Protein 1B5E (pdb70)

Nearest PDB structures (foldseek):
  6a9b-assembly1_A  TM=9.984E-01  e=4.528E-53  Tequatrovirus T4
  6l18-assembly1_A-2  TM=9.995E-01  e=1.430E-52  Tequatrovirus T4
  6a9a-assembly1_A-2  TM=9.983E-01  e=2.709E-52  Tequatrovirus T4
  3ix6-assembly1_A  TM=7.553E-01  e=9.964E-13  Brucella melitensis
  3ix6-assembly1_B  TM=7.400E-01  e=2.443E-13  Brucella melitensis

B-factor: mean 21.01, std 13.13, range [5.14, 82.12]

GO terms:
  GO:0047153 deoxycytidylate 5-hydroxymethyltransferase activity (F, EXP)

CATH classification: 3.30.572.10

Organism: Enterobacteria phage T4 (NCBI:txid10665)

InterPro domains:
  IPR014619 Deoxycytidylate hydroxymethylase [PIRSF036750] (1-246)
  IPR023451 Thymidylate synthase/dCMP hydroxymethylase domain [PF00303] (55-226)
  IPR036926 Thymidylate synthase/dCMP hydroxymethylase superfamily [G3DSA:3.30.572.10] (1-246)
  IPR036926 Thymidylate synthase/dCMP hydroxymethylase superfamily [SSF55831] (1-237)

Solvent-accessible surface area: 19523 Å² total; per-residue (Å²): 50,63,8,95,35,27,45,0,86,71,0,5,82,31,0,1,50,2,28,129,125,144,52,70,21,78,7,116,103,55,50,88,1,0,2,1,0,1,0,13,0,28,7,80,48,55,38,0,2,9,55,83,53,110,102,20,31,85,52,10,21,72,1,8,86,61,80,20,40,90,9,180,79,2,52,68,153,14,28,146,77,28,100,128,39,15,10,100,142,22,23,1,10,10,0,12,0,30,0,0,56,10,145,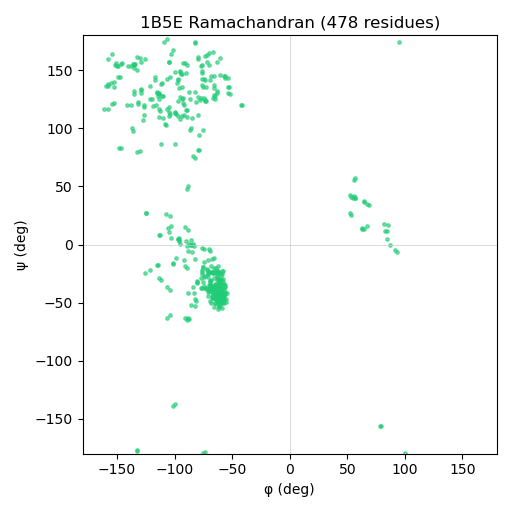93,2,92,21,0,7,82,57,0,43,58,34,0,27,154,39,51,52,7,25,33,0,1,0,1,0,1,43,8,20,0,11,100,35,48,73,94,61,62,4,42,12,7,1,41,1,4,3,0,5,0,0,8,22,135,106,84,0,6,0,9,0,8,4,8,8,5,23,1,8,78,16,0,22,13,17,31,26,8,2,65,70,0,0,57,74,0,15,64,46,2,43,91,60,56,89,103,47,126,18,118,17,23,40,7,0,0,4,1,1,0,0,4,0,30,30,134,3,28,32,5,0,30,26,25,94,145,72,48,96,32,88,17,47,132,198,115,122,50,60,7,98,34,28,46,0,87,72,0,4,81,30,0,1,50,3,27,127,124,143,53,71,20,81,7,116,105,58,52,90,1,0,2,1,0,1,0,12,0,30,7,80,47,54,38,0,2,8,55,82,54,104,105,20,32,84,51,10,22,71,1,8,90,61,79,21,41,87,8,182,78,3,52,68,155,16,28,147,73,27,99,129,40,17,10,100,143,20,22,1,10,9,0,11,0,29,0,0,55,12,142,91,2,93,20,0,7,80,58,0,42,57,34,1,26,155,40,51,50,7,26,35,0,0,0,0,0,1,42,7,19,0,11,101,35,50,73,91,59,64,4,41,12,7,0,42,1,3,2,0,4,0,0,8,22,131,106,82,0,5,0,8,0,9,3,8,8,5,21,0,7,78,16,0,24,14,18,31,26,10,2,64,67,0,0,60,71,0,14,66,46,2,41,91,60,57,88,106,48,123,19,123,15,23,39,6,0,0,4,2,1,0,0,4,0,31,28,130,4,27,33,5,0,30,25,27,96,145,72,48,95,34,87,18,48,132,197,114,123

Foldseek 3Di:
DDDPFAELVVVLVVQLVQVVVVVWDADPVRFTKGKDFFHKYWDPDLANFADADPVQLVLLVVQLLVLDQAQVSRPDDRDVVQVQQAAPRRGAQPSVSVQQPNVVNPNLLVVLLVVCLVPVQDQPNKRARADPCLVPPCQVNHGRYRHFWGMWHWHQDPLEIEIETEGAEAERGPGSNSVSVVVVVSQVVSSVVSCVVPVVSNHDYDIYMYTYRIYIYTPVCVVQSNVCSVPVHRDDDPVRD/DDDDFAELVVVLVVQLVQVVVVVWDADPVRFTKGKDFFHKHWDPDLANFADQDVVQLVLLVVQLCVLDQAQVSRPDDRDVVQVQQAAPRRGAQPSVSVQQPPVVNPNLLVVLLVVCLVPVQDQPNKRARADPCLVPVCQVNHGRYRHFWGMWTWHQDPLEIEIETEGAEAERGPGSNSVSVVVVVSQVVSSVVSCVVDVVSNHDYDIYMYTYRIYIYTPVCVVQSVVCSVPVHRDDDPVVD

Sequence (482 aa):
MISDSMTVEEIRLHLGLALKEKDFVVDKTGVKTIEIIGASFVADEPFIFGALNDEYIQRELEWYKSKSLFVKDIPGETPKIWQQVASSKGEINSNYGWAIWSEDNYAQYDMCLAELGQNPDSRRGIMIYTRPSMQFDYNKDGMSDFMCTNTVQYLIRDKKINAVVNMRSNDVVFGFRNDYAWQKYVLDKLVSDLNAGDSTRQYKAGSIIWNVGSLHVYSRHFYLVDHWWKTGETHISKKDYMISDSMTVEEIRLHLGLALKEKDFVVDKTGVKTIEIIGASFVADEPFIFGALNDEYIQRELEWYKSKSLFVKDIPGETPKIWQQVASSKGEINSNYGWAIWSEDNYAQYDMCLAELGQNPDSRRGIMIYTRPSMQFDYNKDGMSDFMCTNTVQYLIRDKKINAVVNMRSNDVVFGFRNDYAWQKYVLDKLVSDLNAGDSTRQYKAGSIIWNVGSLHVYSRHFYLVDHWWKTGETHISKKDY

Radius of gyration: 22.18 Å; Cα contacts (8 Å, |Δi|>4): 988; chains: 2; bounding box: 60×60×67 Å

Secondary structure (DSSP, 8-state):
-B---B-HHHHHHHHHHHHHTT--EE-TTS-EEEEEEEEEEE--SS-SSS---HHHHHHHHHHHHHT-SBGGGSSSSPPHHHHHHS-TTSB-S--HHHHHH-GGGT-HHHHHHHHHHH-TT-S--EEE---TTHHHHTTGGG------EEEEEEEEETTEEEEEEEEEEEETTHHHHHHHHHHHHHHHHHHHHHHHH-TT---EEEEEEEEEEEEEEEGGGHHHHHHHHHH--S---TTT-/-B---B-HHHHHHHHHHHHHTT--EE-TTS-EEEEEEEEEEE--SS-SSS---HHHHHHHHHHHHHT-SBGGGSSSSPPHHH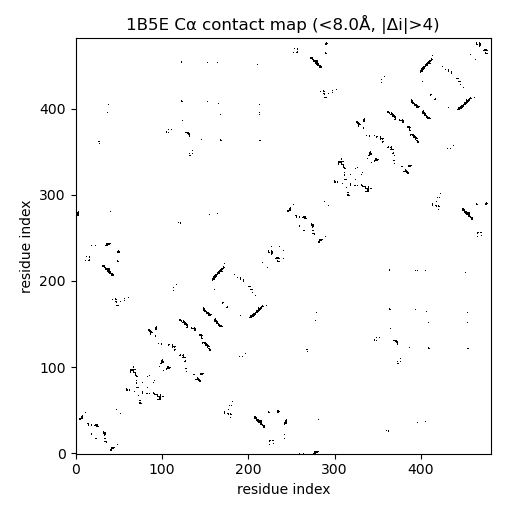HHHS-TTSB-S--HHHHHH-GGGT-HHHHHHHHHHH-TT-S--EEE---TTHHHHTTGGG------EEEEEEEEETTEEEEEEEEEEEETTHHHHHHHHHHHHHHHHHHHHHHHH-TT---EEEEEEEEEEEEEEEGGGHHHHHHHHHH--S---TTT-

Structure (mmCIF, N/CA/C/O backbone):
data_1B5E
#
_entry.id   1B5E
#
_cell.length_a   174.220
_cell.length_b   53.120
_cell.length_c   75.170
_cell.angle_alpha   90.00
_cell.angle_beta   115.29
_cell.angle_gamma   90.00
#
_symmetry.space_group_name_H-M   'C 1 2 1'
#
loop_
_entity.id
_entity.type
_entity.pdbx_description
1 polymer 'PROTEIN (DEOXYCYTIDYLATE HYDROXYMETHYLASE)'
2 non-polymer "2'-DEOXYCYTIDINE-5'-MONOPHOSPHATE"
3 water water
#
loop_
_atom_site.group_PDB
_atom_site.id
_atom_site.type_symbol
_atom_site.label_atom_id
_atom_site.label_alt_id
_atom_site.label_comp_id
_atom_site.label_asym_id
_atom_site.label_entity_id
_atom_site.label_seq_id
_atom_site.pdbx_PDB_ins_code
_atom_site.Cartn_x
_atom_site.Cartn_y
_atom_site.Cartn_z
_atom_site.occupancy
_atom_site.B_iso_or_equiv
_atom_site.auth_seq_id
_atom_site.auth_comp_id
_atom_site.auth_asym_id
_atom_site.auth_atom_id
_atom_site.pdbx_PDB_model_num
ATOM 1 N N . MET A 1 1 ? 16.421 10.530 -5.673 1.00 40.60 1 MET A N 1
ATOM 2 C CA . MET A 1 1 ? 15.166 10.851 -4.930 1.00 42.71 1 MET A CA 1
ATOM 3 C C . MET A 1 1 ? 15.206 10.359 -3.481 1.00 41.20 1 MET A C 1
ATOM 4 O O . MET A 1 1 ? 15.827 9.345 -3.177 1.00 46.86 1 MET A O 1
ATOM 9 N N . ILE A 1 2 ? 14.542 11.089 -2.592 1.00 50.87 2 ILE A N 1
ATOM 10 C CA . ILE A 1 2 ? 14.331 10.634 -1.217 1.00 51.70 2 ILE A CA 1
ATOM 11 C C . ILE A 1 2 ? 13.230 9.565 -1.210 1.00 52.35 2 ILE A C 1
ATOM 12 O O . ILE A 1 2 ? 12.255 9.657 -1.964 1.00 51.42 2 ILE A O 1
ATOM 17 N N . SER A 1 3 ? 13.447 8.501 -0.442 1.00 44.64 3 SER A N 1
ATOM 18 C CA . SER A 1 3 ? 12.488 7.407 -0.352 1.00 45.57 3 SER A CA 1
ATOM 19 C C . SER A 1 3 ? 11.130 7.874 0.186 1.00 47.60 3 SER A C 1
ATOM 20 O O . SER A 1 3 ? 11.057 8.790 1.015 1.00 45.29 3 SER A O 1
ATOM 23 N N . ASP A 1 4 ? 10.062 7.253 -0.322 1.00 57.27 4 ASP A N 1
ATOM 24 C CA . ASP A 1 4 ? 8.685 7.539 0.098 1.00 58.53 4 ASP A CA 1
ATOM 25 C C . ASP A 1 4 ? 8.410 6.842 1.430 1.00 55.56 4 ASP A C 1
ATOM 26 O O . ASP A 1 4 ? 8.041 5.665 1.456 1.00 61.47 4 ASP A O 1
ATOM 31 N N . SER A 1 5 ? 8.590 7.564 2.532 1.00 47.12 5 SER A N 1
ATOM 32 C CA . SER A 1 5 ? 8.588 6.935 3.850 1.00 42.14 5 SER A CA 1
ATOM 33 C C . SER A 1 5 ? 7.279 7.118 4.616 1.00 36.99 5 SER A C 1
ATOM 34 O O . SER A 1 5 ? 6.424 7.924 4.246 1.00 35.17 5 SER A O 1
ATOM 37 N N . MET A 1 6 ? 7.133 6.352 5.690 1.00 22.06 6 MET A N 1
ATOM 38 C CA . MET A 1 6 ? 6.089 6.600 6.666 1.00 17.35 6 MET A CA 1
ATOM 39 C C . MET A 1 6 ? 6.308 7.961 7.307 1.00 13.40 6 MET A C 1
ATOM 40 O O . MET A 1 6 ? 7.420 8.466 7.344 1.00 19.38 6 MET A O 1
ATOM 45 N N . THR A 1 7 ? 5.243 8.528 7.848 1.00 17.62 7 THR A N 1
ATOM 46 C CA . THR A 1 7 ? 5.361 9.713 8.678 1.00 16.89 7 THR A CA 1
ATOM 47 C C . THR A 1 7 ? 5.141 9.328 10.135 1.00 15.21 7 THR A C 1
ATOM 48 O O . THR A 1 7 ? 4.784 8.184 10.440 1.00 16.48 7 THR A O 1
ATOM 52 N N . VAL A 1 8 ? 5.291 10.299 11.026 1.00 12.49 8 VAL A N 1
ATOM 53 C CA . VAL A 1 8 ? 5.030 10.085 12.438 1.00 12.19 8 VAL A CA 1
ATOM 54 C C . VAL A 1 8 ? 3.573 9.675 12.699 1.00 13.35 8 VAL A C 1
ATOM 55 O O . VAL A 1 8 ? 3.319 8.803 13.534 1.00 13.24 8 VAL A O 1
ATOM 59 N N . GLU A 1 9 ? 2.628 10.235 11.940 1.00 13.02 9 GLU A N 1
ATOM 60 C CA . GLU A 1 9 ? 1.215 9.865 12.108 1.00 16.18 9 GLU A CA 1
ATOM 61 C C . GLU A 1 9 ? 1.005 8.367 11.881 1.00 15.23 9 GLU A C 1
ATOM 62 O O . GLU A 1 9 ? 0.270 7.711 12.615 1.00 19.66 9 GLU A O 1
ATOM 68 N N . GLU A 1 10 ? 1.656 7.833 10.859 1.00 15.72 10 GLU A N 1
ATOM 69 C CA . GLU A 1 10 ? 1.542 6.417 10.547 1.00 18.37 10 GLU A CA 1
ATOM 70 C C . GLU A 1 10 ? 2.222 5.531 11.597 1.00 16.83 10 GLU A C 1
ATOM 71 O O . GLU A 1 10 ? 1.729 4.449 11.920 1.00 19.54 10 GLU A O 1
ATOM 77 N N . ILE A 1 11 ? 3.354 5.989 12.126 1.00 14.44 11 ILE A N 1
ATOM 78 C CA . ILE A 1 11 ? 3.983 5.321 13.266 1.00 14.25 11 ILE A CA 1
ATOM 79 C C . ILE A 1 11 ? 3.030 5.233 14.464 1.00 13.02 11 ILE A C 1
ATOM 80 O O . ILE A 1 11 ? 2.943 4.193 15.118 1.00 14.50 11 ILE A O 1
ATOM 85 N N . ARG A 1 12 ? 2.334 6.330 14.764 1.00 13.25 12 ARG A N 1
ATOM 86 C CA . ARG A 1 12 ? 1.352 6.336 15.844 1.00 14.07 12 ARG A CA 1
ATOM 87 C C . ARG A 1 12 ? 0.328 5.231 15.615 1.00 14.63 12 ARG A C 1
ATOM 88 O O . ARG A 1 12 ? 0.014 4.469 16.522 1.00 14.19 12 ARG A O 1
ATOM 96 N N . LEU A 1 13 ? -0.175 5.143 14.388 1.00 16.95 13 LEU A N 1
ATOM 97 C CA . LEU A 1 13 ? -1.167 4.126 14.033 1.00 19.70 13 LEU A CA 1
ATOM 98 C C . LEU A 1 13 ? -0.643 2.711 14.287 1.00 18.65 13 LEU A C 1
ATOM 99 O O . LEU A 1 13 ? -1.315 1.897 14.923 1.00 17.43 13 LEU A O 1
ATOM 104 N N . HIS A 1 14 ? 0.581 2.438 13.840 1.00 15.86 14 HIS A N 1
ATOM 105 C CA . HIS A 1 14 ? 1.134 1.103 13.969 1.00 16.33 14 HIS A CA 1
ATOM 106 C C . HIS A 1 14 ? 1.427 0.730 15.410 1.00 16.59 14 HIS A C 1
ATOM 107 O O . HIS A 1 14 ? 1.310 -0.434 15.779 1.00 19.87 14 HIS A O 1
ATOM 114 N N . LEU A 1 15 ? 1.775 1.719 16.234 1.00 13.27 15 LEU A N 1
ATOM 115 C CA . LEU A 1 15 ? 1.964 1.481 17.661 1.00 13.65 15 LEU A CA 1
ATOM 116 C C . LEU A 1 15 ? 0.629 1.188 18.336 1.00 14.48 15 LEU A C 1
ATOM 117 O O . LEU A 1 15 ? 0.538 0.312 19.195 1.00 18.53 15 LEU A O 1
ATOM 122 N N . GLY A 1 16 ? -0.408 1.917 17.927 1.00 18.22 16 GLY A N 1
ATOM 123 C CA . GLY A 1 16 ? -1.732 1.696 18.479 1.00 20.66 16 GLY A CA 1
ATOM 124 C C . GLY A 1 16 ? -2.257 0.319 18.111 1.00 22.97 16 GLY A C 1
ATOM 125 O O . GLY A 1 16 ? -2.907 -0.341 18.925 1.00 22.33 16 GLY A O 1
ATOM 126 N N . LEU A 1 17 ? -1.933 -0.127 16.897 1.00 21.30 17 LEU A N 1
ATOM 127 C CA . LEU A 1 17 ? -2.275 -1.469 16.441 1.00 21.63 17 LEU A CA 1
ATOM 128 C C . LEU A 1 17 ? -1.565 -2.533 17.286 1.00 21.42 17 LEU A C 1
ATOM 129 O O . LEU A 1 17 ? -2.207 -3.454 17.788 1.00 30.06 17 LEU A O 1
ATOM 134 N N . ALA A 1 18 ? -0.274 -2.341 17.543 1.00 18.31 18 ALA A N 1
ATOM 135 C CA . ALA A 1 18 ? 0.495 -3.286 18.354 1.00 18.99 18 ALA A CA 1
ATOM 136 C C . ALA A 1 18 ? -0.081 -3.442 19.756 1.00 20.29 18 ALA A C 1
ATOM 137 O O . ALA A 1 18 ? -0.135 -4.552 20.286 1.00 22.88 18 ALA A O 1
ATOM 139 N N . LEU A 1 19 ? -0.540 -2.336 20.343 1.00 19.12 19 LEU A N 1
ATOM 140 C CA . LEU A 1 19 ? -1.139 -2.373 21.675 1.00 19.72 19 LEU A CA 1
ATOM 141 C C . LEU A 1 19 ? -2.501 -3.064 21.646 1.00 20.56 19 LEU A C 1
ATOM 142 O O . LEU A 1 19 ? -2.820 -3.859 22.526 1.00 23.89 19 LEU A O 1
ATOM 147 N N . LYS A 1 20 ? -3.276 -2.781 20.607 1.00 26.66 20 LYS A N 1
ATOM 148 C CA . LYS A 1 20 ? -4.609 -3.355 20.440 1.00 31.01 20 LYS A CA 1
ATOM 149 C C . LYS A 1 20 ? -4.523 -4.874 20.329 1.00 33.91 20 LYS A C 1
ATOM 150 O O . LYS A 1 20 ? -5.419 -5.591 20.775 1.00 39.13 20 LYS A O 1
ATOM 156 N N . GLU A 1 21 ? -3.424 -5.355 19.761 1.00 30.51 21 GLU A N 1
ATOM 157 C CA . GLU A 1 21 ? -3.246 -6.780 19.546 1.00 34.08 21 GLU A CA 1
ATOM 158 C C . GLU A 1 21 ? -2.445 -7.462 20.650 1.00 34.23 21 GLU A C 1
ATOM 159 O O . GLU A 1 21 ? -2.208 -8.666 20.587 1.00 48.12 21 GLU A O 1
ATOM 165 N N . LYS A 1 22 ? -2.089 -6.712 21.690 1.00 34.05 22 LYS A N 1
ATOM 166 C CA . LYS A 1 22 ? -1.291 -7.242 22.798 1.00 34.91 22 LYS A CA 1
ATOM 167 C C . LYS A 1 22 ? 0.026 -7.853 22.335 1.00 33.53 22 LYS A C 1
ATOM 168 O O . LYS A 1 22 ? 0.424 -8.922 22.797 1.00 42.50 22 LYS A O 1
ATOM 174 N N . ASP A 1 23 ? 0.678 -7.184 21.394 1.00 33.81 23 ASP A N 1
ATOM 175 C CA . ASP A 1 23 ? 1.945 -7.646 20.848 1.00 32.38 23 ASP A CA 1
ATOM 176 C C . ASP A 1 23 ? 3.088 -7.183 21.759 1.00 29.24 23 ASP A C 1
ATOM 177 O O . ASP A 1 23 ? 3.794 -6.223 21.447 1.00 42.06 23 ASP A O 1
ATOM 182 N N . PHE A 1 24 ? 3.250 -7.858 22.894 1.00 27.53 24 PHE A N 1
ATOM 183 C CA . PHE A 1 24 ? 4.191 -7.421 23.923 1.00 24.95 24 PHE A CA 1
ATOM 184 C C . PHE A 1 24 ? 5.529 -8.137 23.848 1.00 24.76 24 PHE A C 1
ATOM 185 O O . PHE A 1 24 ? 5.592 -9.324 23.540 1.00 28.51 24 PHE A O 1
ATOM 193 N N . VAL A 1 25 ? 6.596 -7.386 24.094 1.00 25.27 25 VAL A N 1
ATOM 194 C CA . VAL A 1 25 ? 7.944 -7.930 24.238 1.00 25.08 25 VAL A CA 1
ATOM 195 C C . VAL A 1 25 ? 8.480 -7.550 25.627 1.00 27.71 25 VAL A C 1
ATOM 196 O O . VAL A 1 25 ? 8.317 -6.408 26.076 1.00 23.85 25 VAL A O 1
ATOM 200 N N . VAL A 1 26 ? 9.113 -8.507 26.302 1.00 30.99 26 VAL A N 1
ATOM 201 C CA . VAL A 1 26 ? 9.624 -8.283 27.655 1.00 32.73 26 VAL A CA 1
ATOM 202 C C . VAL A 1 26 ? 10.980 -7.564 27.669 1.00 32.80 26 VAL A C 1
ATOM 203 O O . VAL A 1 26 ? 11.940 -7.978 27.013 1.00 29.79 26 VAL A O 1
ATOM 207 N N . ASP A 1 27 ? 11.011 -6.429 28.359 1.00 28.67 27 ASP A N 1
ATOM 208 C CA . ASP A 1 27 ? 12.207 -5.610 28.459 1.00 27.47 27 ASP A CA 1
ATOM 209 C C . ASP A 1 27 ? 13.223 -6.297 29.353 1.00 28.81 27 ASP A C 1
ATOM 210 O O . ASP A 1 27 ? 12.868 -7.185 30.126 1.00 29.91 27 ASP A O 1
ATOM 215 N N . LYS A 1 28 ? 14.478 -5.855 29.276 1.00 26.58 28 LYS A N 1
ATOM 216 C CA . LYS A 1 28 ? 15.532 -6.365 30.149 1.00 27.08 28 LYS A CA 1
ATOM 217 C C . LYS A 1 28 ? 15.261 -6.083 31.635 1.00 29.30 28 LYS A C 1
ATOM 218 O O . LYS A 1 28 ? 15.725 -6.825 32.502 1.00 34.14 28 LYS A O 1
ATOM 224 N N . THR A 1 29 ? 14.465 -5.052 31.925 1.00 36.72 29 THR A N 1
ATOM 225 C CA . THR A 1 29 ? 14.079 -4.739 33.305 1.00 37.14 29 THR A CA 1
ATOM 226 C C . THR A 1 29 ? 12.893 -5.581 33.772 1.00 37.28 29 THR A C 1
ATOM 227 O O . THR A 1 29 ? 12.430 -5.432 34.906 1.00 37.06 29 THR A O 1
ATOM 231 N N . GLY A 1 30 ? 12.382 -6.432 32.881 1.00 36.33 30 GLY A N 1
ATOM 232 C CA . GLY A 1 30 ? 11.275 -7.310 33.224 1.00 35.90 30 GLY A CA 1
ATOM 233 C C . GLY A 1 30 ? 9.901 -6.752 32.888 1.00 35.68 30 GLY A C 1
ATOM 234 O O . GLY A 1 30 ? 8.897 -7.457 32.998 1.00 33.69 30 GLY A O 1
ATOM 235 N N . VAL A 1 31 ? 9.857 -5.497 32.448 1.00 35.00 31 VAL A N 1
ATOM 236 C CA . VAL A 1 31 ? 8.600 -4.827 32.104 1.00 33.84 31 VAL A CA 1
ATOM 237 C C . VAL A 1 31 ? 8.209 -5.034 30.619 1.00 31.27 31 VAL A C 1
ATOM 238 O O . VAL A 1 31 ? 9.060 -5.350 29.786 1.00 28.51 31 VAL A O 1
ATOM 242 N N . LYS A 1 32 ? 6.916 -4.950 30.316 1.00 23.55 32 LYS A N 1
ATOM 243 C CA . LYS A 1 32 ? 6.430 -5.113 28.943 1.00 23.46 32 LYS A CA 1
ATOM 244 C C . LYS A 1 32 ? 6.676 -3.879 28.058 1.00 21.91 32 LYS A C 1
ATOM 245 O O . LYS A 1 32 ? 6.614 -2.738 28.527 1.00 26.50 32 LYS A O 1
ATOM 251 N N . THR A 1 33 ? 6.877 -4.119 26.764 1.00 21.44 33 THR A N 1
ATOM 252 C CA . THR A 1 33 ? 6.935 -3.048 25.769 1.00 19.10 33 THR A CA 1
ATOM 253 C C . THR A 1 33 ? 6.125 -3.458 24.548 1.00 18.64 33 THR A C 1
ATOM 254 O O . THR A 1 33 ? 5.874 -4.649 24.345 1.00 19.09 33 THR A O 1
ATOM 258 N N . ILE A 1 34 ? 5.640 -2.474 23.791 1.00 15.60 34 ILE A N 1
ATOM 259 C CA . ILE A 1 34 ? 5.235 -2.718 22.408 1.00 14.53 34 ILE A CA 1
ATOM 260 C C . ILE A 1 34 ? 6.302 -2.124 21.505 1.00 14.70 34 ILE A C 1
ATOM 261 O O . ILE A 1 34 ? 7.054 -1.240 21.915 1.00 13.87 34 ILE A O 1
ATOM 266 N N . GLU A 1 35 ? 6.382 -2.620 20.281 1.00 13.85 35 GLU A N 1
ATOM 267 C CA . GLU A 1 35 ? 7.599 -2.448 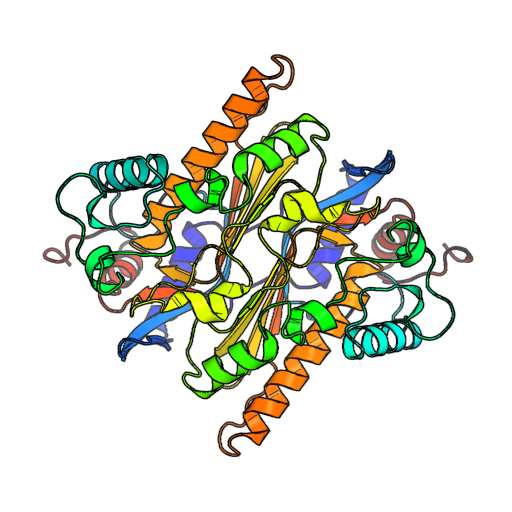19.515 1.00 14.99 35 GLU A CA 1
ATOM 268 C C . GLU A 1 35 ? 7.345 -2.512 18.014 1.00 16.19 35 GLU A C 1
ATOM 269 O O . GLU A 1 35 ? 6.487 -3.265 17.559 1.00 17.72 35 GLU A O 1
ATOM 275 N N . ILE A 1 36 ? 8.011 -1.630 17.268 1.00 12.53 36 ILE A N 1
ATOM 276 C CA . ILE A 1 36 ? 8.131 -1.777 15.824 1.00 12.54 36 ILE A CA 1
ATOM 277 C C . ILE A 1 36 ? 9.595 -2.047 15.496 1.00 12.65 36 ILE A C 1
ATOM 278 O O . ILE A 1 36 ? 10.479 -1.328 15.953 1.00 16.16 36 ILE A O 1
ATOM 283 N N . ILE A 1 37 ? 9.841 -3.143 14.785 1.00 11.13 37 ILE A N 1
ATOM 284 C CA . ILE A 1 37 ? 11.179 -3.569 14.409 1.00 10.58 37 ILE A CA 1
ATOM 285 C C . ILE A 1 37 ? 11.491 -3.019 13.029 1.00 10.90 37 ILE A C 1
ATOM 286 O O . ILE A 1 37 ? 10.676 -3.152 12.118 1.00 15.77 37 ILE A O 1
ATOM 291 N N . GLY A 1 38 ? 12.693 -2.472 12.861 1.00 11.01 38 GLY A N 1
ATOM 292 C CA . GLY A 1 38 ? 13.126 -1.975 11.568 1.00 11.24 38 GLY A CA 1
ATOM 293 C C . GLY A 1 38 ? 12.299 -0.806 11.084 1.00 12.00 38 GLY A C 1
ATOM 294 O O . GLY A 1 38 ? 11.960 -0.720 9.906 1.00 14.93 38 GLY A O 1
ATOM 295 N N . ALA A 1 39 ? 11.899 0.045 12.019 1.00 12.03 39 ALA A N 1
ATOM 296 C CA . ALA A 1 39 ? 11.092 1.219 11.713 1.00 13.64 39 ALA A CA 1
ATOM 297 C C . ALA A 1 39 ? 11.898 2.191 10.862 1.00 14.37 39 ALA A C 1
ATOM 298 O O . ALA A 1 39 ? 13.103 2.347 11.055 1.00 15.20 39 ALA A O 1
ATOM 300 N N . SER A 1 40 ? 11.250 2.742 9.841 1.00 14.74 40 SER A N 1
ATOM 301 C CA . SER A 1 40 ? 11.841 3.797 9.032 1.00 14.15 40 SER A CA 1
ATOM 302 C C . SER A 1 40 ? 10.746 4.792 8.706 1.00 16.00 40 SER A C 1
ATOM 303 O O . SER A 1 40 ? 9.669 4.413 8.253 1.00 16.22 40 SER A O 1
ATOM 306 N N . PHE A 1 41 ? 10.952 6.031 9.136 1.00 13.39 41 PHE A N 1
ATOM 307 C CA . PHE A 1 41 ? 9.970 7.080 8.897 1.00 12.84 41 PHE A CA 1
ATOM 308 C C . PHE A 1 41 ? 10.635 8.445 8.792 1.00 12.88 41 PHE A C 1
ATOM 309 O O . PHE A 1 41 ? 11.764 8.626 9.242 1.00 13.43 41 PHE A O 1
ATOM 317 N N . VAL A 1 42 ? 9.976 9.378 8.110 1.00 14.21 42 VAL A N 1
ATOM 318 C CA . VAL A 1 42 ? 10.422 10.765 8.149 1.00 14.24 42 VAL A CA 1
ATOM 319 C C . VAL A 1 42 ? 9.926 11.395 9.439 1.00 12.27 42 VAL A C 1
ATOM 320 O O . VAL A 1 42 ? 8.755 11.258 9.803 1.00 14.82 42 VAL A O 1
ATOM 324 N N . ALA A 1 43 ? 10.852 11.987 10.183 1.00 12.92 43 ALA A N 1
ATOM 325 C CA . ALA A 1 43 ? 10.521 12.628 11.453 1.00 13.67 43 ALA A CA 1
ATOM 326 C C . ALA A 1 43 ? 9.935 14.002 11.141 1.00 16.57 43 ALA A C 1
ATOM 327 O O . ALA A 1 43 ? 10.667 14.985 11.031 1.00 16.23 43 ALA A O 1
ATOM 329 N N . ASP A 1 44 ? 8.649 14.016 10.801 1.00 20.57 44 ASP A N 1
ATOM 330 C CA . ASP A 1 44 ? 7.980 15.241 10.354 1.00 22.49 44 ASP A CA 1
ATOM 331 C C . ASP A 1 44 ? 7.219 15.929 11.492 1.00 22.93 44 ASP A C 1
ATOM 332 O O . ASP A 1 44 ? 6.511 16.909 11.268 1.00 20.03 44 ASP A O 1
ATOM 337 N N . GLU A 1 45 ? 7.348 15.384 12.700 1.00 15.56 45 GLU A N 1
ATOM 338 C CA . GLU A 1 45 ? 6.872 16.022 13.922 1.00 14.36 45 GLU A CA 1
ATOM 339 C C . GLU A 1 45 ? 7.926 15.833 15.017 1.00 16.24 45 GLU A C 1
ATOM 340 O O . GLU A 1 45 ? 8.692 14.869 14.986 1.00 19.23 45 GLU A O 1
ATOM 346 N N . PRO A 1 46 ? 7.979 16.746 16.003 1.00 16.48 46 PRO A N 1
ATOM 347 C CA . PRO A 1 46 ? 9.070 16.702 16.982 1.00 16.78 46 PRO A CA 1
ATOM 348 C C . PRO A 1 46 ? 8.824 15.740 18.146 1.00 17.14 46 PRO A C 1
ATOM 349 O O . PRO A 1 46 ? 9.628 15.661 19.073 1.00 18.19 46 PRO A O 1
ATOM 353 N N . PHE A 1 47 ? 7.676 15.068 18.136 1.00 16.45 47 PHE A N 1
ATOM 354 C CA . PHE A 1 47 ? 7.363 14.074 19.151 1.00 16.52 47 PHE A CA 1
ATOM 355 C C . PHE A 1 47 ? 6.377 13.070 18.566 1.00 16.63 47 PHE A C 1
ATOM 356 O O . PHE A 1 47 ? 5.740 13.330 17.544 1.00 16.69 47 PHE A O 1
ATOM 364 N N . ILE A 1 48 ? 6.244 11.930 19.234 1.00 16.78 48 ILE A N 1
ATOM 365 C CA . ILE A 1 48 ? 5.280 10.922 18.822 1.00 16.41 48 ILE A CA 1
ATOM 366 C C . ILE A 1 48 ? 4.097 10.894 19.795 1.00 16.37 48 ILE A C 1
ATOM 367 O O . ILE A 1 48 ? 2.992 11.282 19.421 1.00 18.03 48 ILE A O 1
ATOM 372 N N . PHE A 1 49 ? 4.345 10.548 21.058 1.00 15.35 49 PHE A N 1
ATOM 373 C CA . PHE A 1 49 ? 3.358 10.750 22.124 1.00 17.56 49 PHE A CA 1
ATOM 374 C C . PHE A 1 49 ? 4.000 11.546 23.255 1.00 19.91 49 PHE A C 1
ATOM 375 O O . PHE A 1 49 ? 5.210 11.491 23.446 1.00 21.05 49 PHE A O 1
ATOM 383 N N . GLY A 1 50 ? 3.170 12.176 24.081 1.00 17.06 50 GLY A N 1
ATOM 384 C CA . GLY A 1 50 ? 3.677 12.907 25.225 1.00 21.90 50 GLY A CA 1
ATOM 385 C C . GLY A 1 50 ? 3.869 14.383 24.939 1.00 26.87 50 GLY A C 1
ATOM 386 O O . GLY A 1 50 ? 3.690 14.844 23.814 1.00 32.82 50 GLY A O 1
ATOM 387 N N . ALA A 1 51 ? 4.214 15.132 25.979 1.00 45.39 51 ALA A N 1
ATOM 388 C CA . ALA A 1 51 ? 4.388 16.579 25.869 1.00 50.12 51 ALA A CA 1
ATOM 389 C C . ALA A 1 51 ? 5.844 16.962 25.569 1.00 52.41 51 ALA A C 1
ATOM 390 O O . ALA A 1 51 ? 6.774 16.202 25.855 1.00 44.03 51 ALA A O 1
ATOM 392 N N . LEU A 1 52 ? 6.027 18.144 24.984 1.00 48.44 52 LEU A N 1
ATOM 393 C CA . LEU A 1 52 ? 7.358 18.700 24.757 1.00 50.45 52 LEU A CA 1
ATOM 394 C C . LEU A 1 52 ? 7.845 19.472 25.979 1.00 49.21 52 LEU A C 1
ATOM 395 O O . LEU A 1 52 ? 7.176 20.391 26.451 1.00 55.27 52 LEU A O 1
ATOM 400 N N . ASN A 1 53 ? 9.018 19.097 26.479 1.00 46.10 53 ASN A N 1
ATOM 401 C CA . ASN A 1 53 ? 9.634 19.772 27.620 1.00 44.51 53 ASN A CA 1
ATOM 402 C C . ASN A 1 53 ? 10.891 20.522 27.166 1.00 42.97 53 ASN A C 1
ATOM 403 O O . ASN A 1 53 ? 12.005 20.009 27.288 1.00 42.74 53 ASN A O 1
ATOM 408 N N . ASP A 1 54 ? 10.708 21.757 26.708 1.00 37.79 54 ASP A N 1
ATOM 409 C CA . ASP A 1 54 ? 11.812 22.560 26.182 1.00 38.00 54 ASP A CA 1
ATOM 410 C C . ASP A 1 54 ? 12.879 22.812 27.241 1.00 36.05 54 ASP A C 1
ATOM 411 O O . ASP A 1 54 ? 14.069 22.908 26.927 1.00 43.94 54 ASP A O 1
ATOM 416 N N . GLU A 1 55 ? 12.442 22.923 28.493 1.00 36.62 55 GLU A N 1
ATOM 417 C CA . GLU A 1 55 ? 13.340 23.141 29.621 1.00 35.61 55 GLU A CA 1
ATOM 418 C C . GLU A 1 55 ? 14.350 21.995 29.745 1.00 30.96 55 GLU A C 1
ATOM 419 O O . GLU A 1 55 ? 15.555 22.239 29.768 1.00 32.44 55 GLU A O 1
ATOM 425 N N . TYR A 1 56 ? 13.862 20.753 29.707 1.00 21.11 56 TYR A N 1
ATOM 426 C CA . TYR A 1 56 ? 14.734 19.585 29.814 1.00 18.30 56 TYR A CA 1
ATOM 427 C C . TYR A 1 56 ? 15.691 19.421 28.630 1.00 15.67 56 TYR A C 1
ATOM 428 O O . TYR A 1 56 ? 16.871 19.126 28.811 1.00 21.60 56 TYR A O 1
ATOM 437 N N . ILE A 1 57 ? 15.173 19.568 27.419 1.00 21.42 57 ILE A N 1
ATOM 438 C CA . ILE A 1 57 ? 15.993 19.420 26.226 1.00 20.70 57 ILE A CA 1
ATOM 439 C C . ILE A 1 57 ? 17.143 20.425 26.212 1.00 20.81 57 ILE A C 1
ATOM 440 O O . ILE A 1 57 ? 18.265 20.068 25.838 1.00 24.07 57 ILE A O 1
ATOM 445 N N . GLN A 1 58 ? 16.910 21.634 26.727 1.00 15.90 58 GLN A N 1
ATOM 446 C CA . GLN A 1 58 ? 17.973 22.636 26.766 1.00 16.37 58 GLN A CA 1
ATOM 447 C C . GLN A 1 58 ? 19.071 22.275 27.767 1.00 12.27 58 GLN A C 1
ATOM 448 O O . GLN A 1 58 ? 20.259 22.505 27.504 1.00 18.10 58 GLN A O 1
ATOM 454 N N . ARG A 1 59 ? 18.685 21.644 28.873 1.00 12.37 59 ARG A N 1
ATOM 455 C CA . ARG A 1 59 ? 19.669 21.174 29.841 1.00 13.04 59 ARG A CA 1
ATOM 456 C C . ARG A 1 59 ? 20.504 20.043 29.256 1.00 14.16 59 ARG A C 1
ATOM 457 O O . ARG A 1 59 ? 21.731 20.046 29.376 1.00 15.06 59 ARG A O 1
ATOM 465 N N . GLU A 1 60 ? 19.854 19.142 28.521 1.00 12.57 60 GLU A N 1
ATOM 466 C CA . GLU A 1 60 ? 20.578 18.060 27.874 1.00 12.40 60 GLU A CA 1
ATOM 467 C C . GLU A 1 60 ? 21.475 18.577 26.761 1.00 11.51 60 GLU A C 1
ATOM 468 O O . GLU A 1 60 ? 22.610 18.124 26.618 1.00 14.09 60 GLU A O 1
ATOM 474 N N . LEU A 1 61 ? 21.013 19.595 26.032 1.00 10.86 61 LEU A N 1
ATOM 475 C CA . LEU A 1 61 ? 21.858 20.246 25.034 1.00 13.27 61 LEU A CA 1
ATOM 476 C C . LEU A 1 61 ? 23.112 20.855 25.664 1.00 10.02 61 LEU A C 1
ATOM 477 O O . LEU A 1 61 ? 24.210 20.741 25.115 1.00 12.83 61 LEU A O 1
ATOM 482 N N . GLU A 1 62 ? 22.933 21.579 26.764 1.00 11.02 62 GLU A N 1
ATOM 483 C CA . GLU A 1 62 ? 24.066 22.192 27.451 1.00 12.02 62 GLU A CA 1
ATOM 484 C C . GLU A 1 62 ? 25.078 21.136 27.886 1.00 12.04 62 GLU A C 1
ATOM 485 O O . GLU A 1 62 ? 26.290 21.301 27.692 1.00 14.16 62 GLU A O 1
ATOM 491 N N . TRP A 1 63 ? 24.570 20.020 28.413 1.00 10.97 63 TRP A N 1
ATOM 492 C CA . TRP A 1 63 ? 25.440 18.905 28.779 1.00 10.64 63 TRP A CA 1
ATOM 493 C C . TRP A 1 63 ? 26.192 18.343 27.572 1.00 9.38 63 TRP A C 1
ATOM 494 O O . TRP A 1 63 ? 27.395 18.059 27.656 1.00 10.21 63 TRP A O 1
ATOM 505 N N . TYR A 1 64 ? 25.503 18.194 26.440 1.00 8.71 64 TYR A N 1
ATOM 506 C CA . TYR A 1 64 ? 26.172 17.695 25.240 1.00 10.39 64 TYR A CA 1
ATOM 507 C C . TYR A 1 64 ? 27.266 18.664 24.805 1.00 11.74 64 TYR A C 1
ATOM 508 O O . TYR A 1 64 ? 28.360 18.252 24.442 1.00 10.84 64 TYR A O 1
ATOM 517 N N . LYS A 1 65 ? 26.985 19.966 24.900 1.00 11.18 65 LYS A N 1
ATOM 518 C CA . LYS A 1 65 ? 27.978 20.972 24.534 1.00 13.00 65 LYS A CA 1
ATOM 519 C C . LYS A 1 65 ? 29.229 20.908 25.412 1.00 11.24 65 LYS A C 1
ATOM 520 O O . LYS A 1 65 ? 30.338 21.157 24.937 1.00 14.38 65 LYS A O 1
ATOM 526 N N . SER A 1 66 ? 29.061 20.466 26.657 1.00 12.04 66 SER A N 1
ATOM 527 C CA . SER A 1 66 ? 30.184 20.361 27.580 1.00 13.07 66 SER A CA 1
ATOM 528 C C . SER A 1 66 ? 31.049 19.143 27.277 1.00 13.94 66 SER A C 1
ATOM 529 O O . SER A 1 66 ? 32.225 19.113 27.638 1.00 14.33 66 SER A O 1
ATOM 532 N N . LYS A 1 67 ? 30.447 18.152 26.615 1.00 13.51 67 LYS A N 1
ATOM 533 C CA . LYS A 1 67 ? 31.120 16.906 26.226 1.00 14.30 67 LYS A CA 1
ATOM 534 C C . LYS A 1 67 ? 31.508 16.043 27.425 1.00 13.49 67 LYS A C 1
ATOM 535 O O . LYS A 1 67 ? 32.354 15.161 27.310 1.00 15.41 67 LYS A O 1
ATOM 541 N N . SER A 1 68 ? 30.934 16.334 28.583 1.00 9.26 68 SER A N 1
ATOM 542 C CA . SER A 1 68 ? 31.289 15.606 29.791 1.00 11.97 68 SER A CA 1
ATOM 543 C C . SER A 1 68 ? 30.663 14.220 29.778 1.00 12.97 68 SER A C 1
ATOM 544 O O . SER A 1 68 ? 29.463 14.078 29.532 1.00 13.08 68 SER A O 1
ATOM 547 N N . LEU A 1 69 ? 31.450 13.213 30.153 1.00 13.38 69 LEU A N 1
ATOM 548 C CA . LEU A 1 69 ? 30.925 11.858 30.302 1.00 13.47 69 LEU A CA 1
ATOM 549 C C . LEU A 1 69 ? 30.382 11.580 31.701 1.00 14.33 69 LEU A C 1
ATOM 550 O O . LEU A 1 69 ? 30.035 10.449 32.019 1.00 13.27 69 LEU A O 1
ATOM 555 N N . PHE A 1 70 ? 30.210 12.630 32.501 1.00 12.31 70 PHE A N 1
ATOM 556 C CA . PHE A 1 70 ? 29.705 12.467 33.857 1.00 13.45 70 PHE A CA 1
ATOM 557 C C . PHE A 1 70 ? 28.327 13.093 34.012 1.00 14.33 70 PHE A C 1
ATOM 558 O O . PHE A 1 70 ? 28.090 14.214 33.554 1.00 14.66 70 PHE A O 1
ATOM 566 N N . VAL A 1 71 ? 27.393 12.325 34.566 1.00 9.90 71 VAL A N 1
ATOM 567 C CA . VAL A 1 71 ? 25.999 12.738 34.576 1.00 8.34 71 VAL A CA 1
ATOM 568 C C . VAL A 1 71 ? 25.725 13.892 35.532 1.00 9.35 71 VAL A C 1
ATOM 569 O O . VAL A 1 71 ? 24.741 14.608 35.359 1.00 13.13 71 VAL A O 1
ATOM 573 N N . LYS A 1 72 ? 26.589 14.086 36.526 1.00 12.98 72 LYS A N 1
ATOM 574 C CA . LYS A 1 72 ? 26.411 15.202 37.469 1.00 13.62 72 LYS A CA 1
ATOM 575 C C . LYS A 1 72 ? 26.581 16.549 36.759 1.00 13.07 72 LYS A C 1
ATOM 576 O O . LYS A 1 72 ? 26.026 17.563 37.186 1.00 16.19 72 LYS A O 1
ATOM 582 N N . ASP A 1 73 ? 27.303 16.541 35.648 1.00 9.79 73 ASP A N 1
ATOM 583 C CA . ASP A 1 73 ? 27.506 17.748 34.857 1.00 11.17 73 ASP A CA 1
ATOM 584 C C . ASP A 1 73 ? 26.296 18.202 34.039 1.00 12.94 73 ASP A C 1
ATOM 585 O O . ASP A 1 73 ? 26.364 19.220 33.345 1.00 16.95 73 ASP A O 1
ATOM 590 N N . ILE A 1 74 ? 25.213 17.432 34.063 1.00 11.27 74 ILE A N 1
ATOM 591 C CA . ILE A 1 74 ? 23.953 17.902 33.497 1.00 11.62 74 ILE A CA 1
ATOM 592 C C . ILE A 1 74 ? 23.488 19.074 34.360 1.00 12.30 74 ILE A C 1
ATOM 593 O O . ILE A 1 74 ? 23.539 18.992 35.584 1.00 12.28 74 ILE A O 1
ATOM 598 N N . PRO A 1 75 ? 23.158 20.222 33.741 1.00 11.99 75 PRO A N 1
ATOM 599 C CA . PRO A 1 75 ? 22.749 21.382 34.546 1.00 12.29 75 PRO A CA 1
ATOM 600 C C . PRO A 1 75 ? 21.609 21.064 35.499 1.00 12.71 75 PRO A C 1
ATOM 601 O O . PRO A 1 75 ? 20.667 20.358 35.136 1.00 14.98 75 PRO A O 1
ATOM 605 N N . GLY A 1 76 ? 21.729 21.534 36.740 1.00 12.77 76 GLY A N 1
ATOM 606 C CA . GLY A 1 76 ? 20.661 21.338 37.708 1.00 13.76 76 GLY A CA 1
ATOM 607 C C . GLY A 1 76 ? 20.650 19.938 38.289 1.00 17.33 76 GLY A C 1
ATOM 608 O O . GLY A 1 76 ? 21.671 19.253 38.284 1.00 18.66 76 GLY A O 1
ATOM 609 N N . GLU A 1 77 ? 19.499 19.499 38.783 1.00 20.86 77 GLU A N 1
ATOM 610 C CA . GLU A 1 77 ? 19.394 18.151 39.325 1.00 24.66 77 GLU A CA 1
ATOM 611 C C . GLU A 1 77 ? 19.401 17.118 38.206 1.00 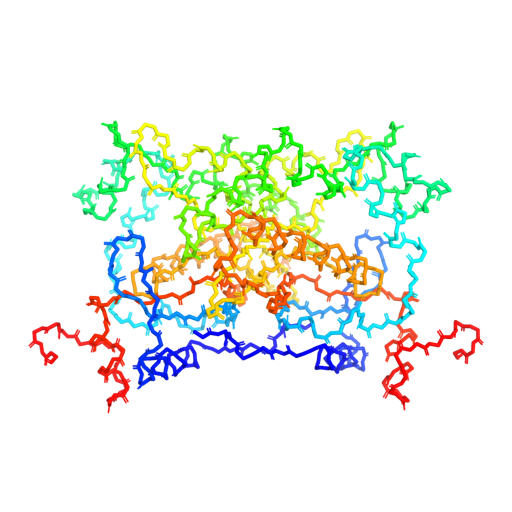23.65 77 GLU A C 1
ATOM 612 O O . GLU A 1 77 ? 18.596 17.190 37.284 1.00 30.34 77 GLU A O 1
ATOM 618 N N . THR A 1 78 ? 20.334 16.176 38.278 1.00 21.40 78 THR A N 1
ATOM 619 C CA . THR A 1 78 ? 20.443 15.134 37.265 1.00 20.61 78 THR A CA 1
ATOM 620 C C . THR A 1 78 ? 19.224 14.210 37.317 1.00 20.00 78 THR A C 1
ATOM 621 O O . THR A 1 78 ? 18.847 13.727 38.382 1.00 23.10 78 THR A O 1
ATOM 625 N N . PRO A 1 79 ? 18.537 14.034 36.173 1.00 20.20 79 PRO A N 1
ATOM 626 C CA . PRO A 1 79 ? 17.366 13.145 36.106 1.00 20.82 79 PRO A CA 1
ATOM 627 C C . PRO A 1 79 ? 17.733 11.732 36.556 1.00 23.80 79 PRO A C 1
ATOM 628 O O . PRO A 1 79 ? 18.851 11.266 36.308 1.00 21.40 79 PRO A O 1
ATOM 632 N N . LYS A 1 80 ? 16.801 11.057 37.226 1.00 30.87 80 LYS A N 1
ATOM 633 C CA . LYS A 1 80 ? 17.079 9.734 37.783 1.00 35.73 80 LYS A CA 1
ATOM 634 C C . LYS A 1 80 ? 17.317 8.686 36.696 1.00 34.69 80 LYS A C 1
ATOM 635 O O . LYS A 1 80 ? 18.047 7.721 36.915 1.00 41.03 80 LYS A O 1
ATOM 641 N N . ILE A 1 81 ? 16.785 8.934 35.502 1.00 30.43 81 ILE A N 1
ATOM 642 C CA . ILE A 1 81 ? 17.012 8.054 34.360 1.00 32.01 81 ILE A CA 1
ATOM 643 C C . ILE A 1 81 ? 18.490 8.015 33.977 1.00 30.03 81 ILE A C 1
ATOM 644 O O . ILE A 1 81 ? 19.017 6.960 33.620 1.00 40.84 81 ILE A O 1
ATOM 649 N N . TRP A 1 82 ? 19.173 9.149 34.141 1.00 24.48 82 TRP A N 1
ATOM 650 C CA . TRP A 1 82 ? 20.608 9.214 33.897 1.00 21.75 82 TRP A CA 1
ATOM 651 C C . TRP A 1 82 ? 21.378 8.675 35.088 1.00 22.51 82 TRP A C 1
ATOM 652 O O . TRP A 1 82 ? 22.451 8.102 34.930 1.00 25.16 82 TRP A O 1
ATOM 663 N N . GLN A 1 83 ? 20.824 8.856 36.283 1.00 25.44 83 GLN A N 1
ATOM 664 C CA . GLN A 1 83 ? 21.448 8.355 37.502 1.00 30.33 83 GLN A CA 1
ATOM 665 C C . GLN A 1 83 ? 21.550 6.828 37.515 1.00 29.83 83 GLN A C 1
ATOM 666 O O . GLN A 1 83 ? 22.608 6.280 37.816 1.00 38.60 83 GLN A O 1
ATOM 672 N N . GLN A 1 84 ? 20.461 6.151 37.157 1.00 37.47 84 GLN A N 1
ATOM 673 C CA . GLN A 1 84 ? 20.388 4.694 37.275 1.00 38.80 84 GLN A CA 1
ATOM 674 C C . GLN A 1 84 ? 21.256 3.982 36.233 1.00 35.30 84 GLN A C 1
ATOM 675 O O . GLN A 1 84 ? 21.785 2.903 36.486 1.00 38.97 84 GLN A O 1
ATOM 681 N N . VAL A 1 85 ? 21.576 4.699 35.165 1.00 25.36 85 VAL A N 1
ATOM 682 C CA . VAL A 1 85 ? 22.349 4.152 34.064 1.00 21.97 85 VAL A CA 1
ATOM 683 C C . VAL A 1 85 ? 23.867 4.388 34.235 1.00 19.46 85 VAL A C 1
ATOM 684 O O . VAL A 1 85 ? 24.690 3.728 33.593 1.00 18.91 85 VAL A O 1
ATOM 688 N N . ALA A 1 86 ? 24.233 5.265 35.170 1.00 15.44 86 ALA A N 1
ATOM 689 C CA . ALA A 1 86 ? 25.619 5.703 35.310 1.00 14.34 86 ALA A CA 1
ATOM 690 C C . ALA A 1 86 ? 26.467 4.680 36.059 1.00 13.33 86 ALA A C 1
ATOM 691 O O . ALA A 1 86 ? 25.940 3.817 36.755 1.00 16.71 86 ALA A O 1
ATOM 693 N N . SER A 1 87 ? 27.780 4.792 35.914 1.00 12.17 87 SER A N 1
ATOM 694 C CA . SER A 1 87 ? 28.714 3.897 36.583 1.00 16.01 87 SER A CA 1
ATOM 695 C C . SER A 1 87 ? 28.829 4.240 38.062 1.00 18.28 87 SER A C 1
ATOM 696 O O . SER A 1 87 ? 28.192 5.182 38.546 1.00 20.29 87 SER A O 1
ATOM 699 N N . SER A 1 88 ? 29.674 3.496 38.765 1.00 20.52 88 SER A N 1
ATOM 700 C CA . SER A 1 88 ? 29.873 3.704 40.194 1.00 24.78 88 SER A CA 1
ATOM 701 C C . SER A 1 88 ? 30.485 5.080 40.480 1.00 25.00 88 SER A C 1
ATOM 702 O O . SER A 1 88 ? 30.372 5.592 41.591 1.00 30.96 88 SER A O 1
ATOM 705 N N . LYS A 1 89 ? 31.118 5.674 39.470 1.00 20.01 89 LYS A N 1
ATOM 706 C CA . LYS A 1 89 ? 31.702 7.010 39.588 1.00 21.10 89 LYS A CA 1
ATOM 707 C C . LYS A 1 89 ? 30.879 8.093 38.876 1.00 19.50 89 LYS A C 1
ATOM 708 O O . LYS A 1 89 ? 31.358 9.216 38.707 1.00 28.68 89 LYS A O 1
ATOM 714 N N . GLY A 1 90 ? 29.665 7.745 38.441 1.00 18.42 90 GLY A N 1
ATOM 715 C CA . GLY A 1 90 ? 28.791 8.694 37.765 1.00 15.74 90 GLY A CA 1
ATOM 716 C C . GLY A 1 90 ? 29.062 8.896 36.277 1.00 15.07 90 GLY A C 1
ATOM 717 O O . GLY A 1 90 ? 28.597 9.875 35.684 1.00 18.41 90 GLY A O 1
ATOM 718 N N . GLU A 1 91 ? 29.783 7.964 35.664 1.00 11.84 91 GLU A N 1
ATOM 719 C CA . GLU A 1 91 ? 30.167 8.072 34.258 1.00 10.85 91 GLU A CA 1
ATOM 720 C C . GLU A 1 91 ? 29.196 7.333 33.326 1.00 12.06 91 GLU A C 1
ATOM 721 O O . GLU A 1 91 ? 28.573 6.348 33.727 1.00 14.04 91 GLU A O 1
ATOM 727 N N . ILE A 1 92 ? 29.046 7.843 32.101 1.00 11.39 92 ILE A N 1
ATOM 728 C CA . ILE A 1 92 ? 28.253 7.177 31.062 1.00 9.78 92 ILE A CA 1
ATOM 729 C C . ILE A 1 92 ? 29.016 7.138 29.737 1.00 10.40 92 ILE A C 1
ATOM 730 O O . ILE A 1 92 ? 30.155 7.613 29.653 1.00 11.63 92 ILE A O 1
ATOM 735 N N . ASN A 1 93 ? 28.380 6.593 28.697 1.00 9.90 93 ASN A N 1
ATOM 736 C CA . ASN A 1 93 ? 28.930 6.617 27.347 1.00 9.86 93 ASN A CA 1
ATOM 737 C C . ASN A 1 93 ? 28.239 7.652 26.451 1.00 7.12 93 ASN A C 1
ATOM 738 O O . ASN A 1 93 ? 28.867 8.233 25.564 1.00 9.53 93 ASN A O 1
ATOM 743 N N . SER A 1 94 ? 26.924 7.762 26.609 1.00 8.92 94 SER A N 1
ATOM 744 C CA . SER A 1 94 ? 26.066 8.373 25.597 1.00 11.13 94 SER A CA 1
ATOM 745 C C . SER A 1 94 ? 25.910 9.886 25.757 1.00 12.11 94 SER A C 1
ATOM 746 O O . SER A 1 94 ? 24.790 10.415 25.735 1.00 13.17 94 SER A O 1
ATOM 749 N N . ASN A 1 95 ? 27.031 10.589 25.882 1.00 10.38 95 ASN A N 1
ATOM 750 C CA . ASN A 1 95 ? 26.982 12.024 25.674 1.00 9.54 95 ASN A CA 1
ATOM 751 C C . ASN A 1 95 ? 27.231 12.253 24.189 1.00 6.19 95 ASN A C 1
ATOM 752 O O . ASN A 1 95 ? 28.332 12.009 23.678 1.00 9.55 95 ASN A O 1
ATOM 757 N N . TYR A 1 96 ? 26.183 12.681 23.486 1.00 8.32 96 TYR A N 1
ATOM 758 C CA . TYR A 1 96 ? 26.261 12.854 22.037 1.00 7.41 96 TYR A CA 1
ATOM 759 C C . TYR A 1 96 ? 27.120 14.021 21.606 1.00 8.38 96 TYR A C 1
ATOM 760 O O . TYR A 1 96 ? 27.651 14.024 20.495 1.00 9.65 96 TYR A O 1
ATOM 769 N N . GLY A 1 97 ? 27.269 15.011 22.486 1.00 8.51 97 GLY A N 1
ATOM 770 C CA . GLY A 1 97 ? 28.213 16.081 22.222 1.00 8.01 97 GLY A CA 1
ATOM 771 C C . GLY A 1 97 ? 29.639 15.559 22.184 1.00 8.70 97 GLY A C 1
ATOM 772 O O . GLY A 1 97 ? 30.425 15.899 21.300 1.00 11.52 97 GLY A O 1
ATOM 773 N N . TRP A 1 98 ? 29.968 14.704 23.148 1.00 8.01 98 TRP A N 1
ATOM 774 C CA . TRP A 1 98 ? 31.256 14.016 23.159 1.00 8.94 98 TRP A CA 1
ATOM 775 C C . TRP A 1 98 ? 31.398 13.194 21.880 1.00 7.59 98 TRP A C 1
ATOM 776 O O . TRP A 1 98 ? 32.430 13.242 21.228 1.00 9.56 98 TRP A O 1
ATOM 787 N N . ALA A 1 99 ? 30.331 12.510 21.473 1.00 9.40 99 ALA A N 1
ATOM 788 C CA . ALA A 1 99 ? 30.394 11.651 20.287 1.00 7.84 99 ALA A CA 1
ATOM 789 C C . ALA A 1 99 ? 30.766 12.420 19.024 1.00 8.82 99 ALA A C 1
ATOM 790 O O . ALA A 1 99 ? 31.592 11.955 18.230 1.00 9.25 99 ALA A O 1
ATOM 792 N N . ILE A 1 100 ? 30.206 13.620 18.845 1.00 8.65 100 ILE A N 1
ATOM 793 C CA . ILE A 1 100 ? 30.458 14.342 17.592 1.00 10.15 100 ILE A CA 1
ATOM 794 C C . ILE A 1 100 ? 31.500 15.465 17.651 1.00 9.66 100 ILE A C 1
ATOM 795 O O . ILE A 1 100 ? 32.071 15.820 16.625 1.00 10.02 100 ILE A O 1
ATOM 800 N N . TRP A 1 101 ? 31.830 15.930 18.854 1.00 11.97 101 TRP A N 1
ATOM 801 C CA . TRP A 1 101 ? 32.753 17.057 19.000 1.00 14.35 101 TRP A CA 1
ATOM 802 C C . TRP A 1 101 ? 34.086 16.735 19.669 1.00 14.98 101 TRP A C 1
ATOM 803 O O . TRP A 1 101 ? 35.020 17.526 19.599 1.00 17.58 101 TRP A O 1
ATOM 814 N N . SER A 1 102 ? 34.173 15.609 20.366 1.00 13.17 102 SER A N 1
ATOM 815 C CA . SER A 1 102 ? 35.418 15.255 21.031 1.00 13.50 102 SER A CA 1
ATOM 816 C C . SER A 1 102 ? 36.471 14.779 20.046 1.00 14.83 102 SER A C 1
ATOM 817 O O . SER A 1 102 ? 36.167 14.029 19.112 1.00 17.61 102 SER A O 1
ATOM 820 N N . GLU A 1 103 ? 37.725 15.156 20.299 1.00 13.33 103 GLU A N 1
ATOM 821 C CA . GLU A 1 103 ? 38.845 14.589 19.553 1.00 16.10 103 GLU A CA 1
ATOM 822 C C . GLU A 1 103 ? 39.024 13.107 19.912 1.00 13.91 103 GLU A C 1
ATOM 823 O O . GLU A 1 103 ? 39.494 12.312 19.092 1.00 19.78 103 GLU A O 1
ATOM 829 N N . ASP A 1 104 ? 38.539 12.721 21.090 1.00 13.15 104 ASP A N 1
ATOM 830 C CA . ASP A 1 104 ? 38.619 11.333 21.530 1.00 15.48 104 ASP A CA 1
ATOM 831 C C . ASP A 1 104 ? 37.781 10.395 20.666 1.00 14.78 104 ASP A C 1
ATOM 832 O O . ASP A 1 104 ? 38.096 9.211 20.571 1.00 19.74 104 ASP A O 1
ATOM 837 N N . ASN A 1 105 ? 36.703 10.908 20.075 1.00 11.24 105 ASN A N 1
ATOM 838 C CA . ASN A 1 105 ? 35.904 10.119 19.141 1.00 8.88 105 ASN A CA 1
ATOM 839 C C . ASN A 1 105 ? 36.148 10.497 17.686 1.00 8.18 105 ASN A C 1
ATOM 840 O O . ASN A 1 105 ? 35.308 10.243 16.829 1.00 10.67 105 ASN A O 1
ATOM 845 N N . TYR A 1 106 ? 37.324 11.063 17.415 1.00 8.88 106 TYR A N 1
ATOM 846 C CA . TYR A 1 106 ? 37.823 11.301 16.058 1.00 9.53 106 TYR A CA 1
ATOM 847 C C . TYR A 1 106 ? 37.068 12.376 15.275 1.00 10.54 106 TYR A C 1
ATOM 848 O O . TYR A 1 106 ? 36.975 12.314 14.045 1.00 11.53 106 TYR A O 1
ATOM 857 N N . ALA A 1 107 ? 36.611 13.398 16.003 1.00 11.33 107 ALA A N 1
ATOM 858 C CA . ALA A 1 107 ? 36.190 14.664 15.406 1.00 11.97 107 ALA A CA 1
ATOM 859 C C . ALA A 1 107 ? 35.108 14.455 14.349 1.00 11.19 107 ALA A C 1
ATOM 860 O O . ALA A 1 107 ? 35.265 14.867 13.188 1.00 12.03 107 ALA A O 1
ATOM 862 N N . GLN A 1 108 ? 34.013 13.803 14.741 1.00 10.66 108 GLN A N 1
ATOM 863 C CA . GLN A 1 108 ? 33.010 13.369 13.773 1.00 9.01 108 GLN A CA 1
ATOM 864 C C . GLN A 1 108 ? 32.365 14.542 13.048 1.00 10.03 108 GLN A C 1
ATOM 865 O O . GLN A 1 108 ? 32.273 14.543 11.822 1.00 10.38 108 GLN A O 1
ATOM 871 N N . TYR A 1 109 ? 31.990 15.569 13.804 1.00 9.16 109 TYR A N 1
ATOM 872 C CA . TYR A 1 109 ? 31.363 16.746 13.214 1.00 9.24 109 TYR A CA 1
ATOM 873 C C . TYR A 1 109 ? 32.290 17.438 12.235 1.00 8.29 109 TYR A C 1
ATOM 874 O O . TYR A 1 109 ? 31.925 17.663 11.080 1.00 10.74 109 TYR A O 1
ATOM 883 N N . ASP A 1 110 ? 33.499 17.752 12.689 1.00 11.25 110 ASP A N 1
ATOM 884 C CA . ASP A 1 110 ? 34.454 18.499 11.866 1.00 11.81 110 ASP A CA 1
ATOM 885 C C . ASP A 1 110 ? 34.814 17.765 10.587 1.00 12.12 110 ASP A C 1
ATOM 886 O O . ASP A 1 110 ? 34.951 18.382 9.532 1.00 13.18 110 ASP A O 1
ATOM 891 N N . MET A 1 111 ? 34.952 16.443 10.671 1.00 10.38 111 MET A N 1
ATOM 892 C CA . MET A 1 111 ? 35.331 15.650 9.500 1.00 10.03 111 MET A CA 1
ATOM 893 C C . MET A 1 111 ? 34.209 15.519 8.485 1.00 7.06 111 MET A C 1
ATOM 894 O O . MET A 1 111 ? 34.440 15.583 7.280 1.00 10.71 111 MET A O 1
ATOM 899 N N . CYS A 1 112 ? 32.983 15.368 8.973 1.00 7.64 112 CYS A N 1
ATOM 900 C CA . CYS A 1 112 ? 31.808 15.335 8.113 1.00 9.18 112 CYS A CA 1
ATOM 901 C C . CYS A 1 112 ? 31.596 16.689 7.408 1.00 10.04 112 CYS A C 1
ATOM 902 O O . CYS A 1 112 ? 31.340 16.737 6.206 1.00 11.79 112 CYS A O 1
ATOM 905 N N . LEU A 1 113 ? 31.829 17.779 8.146 1.00 10.64 113 LEU A N 1
ATOM 906 C CA . LEU A 1 113 ? 31.812 19.134 7.586 1.00 11.36 113 LEU A CA 1
ATOM 907 C C . LEU A 1 113 ? 32.874 19.328 6.499 1.00 11.28 113 LEU A C 1
ATOM 908 O O . LEU A 1 113 ? 32.580 19.852 5.420 1.00 13.19 113 LEU A O 1
ATOM 913 N N . ALA A 1 114 ? 34.092 18.855 6.759 1.00 10.40 114 ALA A N 1
ATOM 914 C CA . ALA A 1 114 ? 35.171 18.942 5.776 1.00 11.67 114 ALA A CA 1
ATOM 915 C C . ALA A 1 114 ? 34.867 18.107 4.526 1.00 13.29 114 ALA A C 1
ATOM 916 O O . ALA A 1 114 ? 35.104 18.552 3.398 1.00 13.97 114 ALA A O 1
ATOM 918 N N . GLU A 1 115 ? 34.292 16.920 4.723 1.00 10.78 115 GLU A N 1
ATOM 919 C CA . GLU A 1 115 ? 33.911 16.066 3.600 1.00 9.91 115 GLU A CA 1
ATOM 920 C C . GLU A 1 115 ? 32.861 16.741 2.713 1.00 9.27 115 GLU A C 1
ATOM 921 O O . GLU A 1 115 ? 33.027 16.819 1.494 1.00 11.14 115 GLU A O 1
ATOM 927 N N . LEU A 1 116 ? 31.788 17.230 3.327 1.00 8.55 116 LEU A N 1
ATOM 928 C CA . LEU A 1 116 ? 30.708 17.858 2.576 1.00 10.68 116 LEU A CA 1
ATOM 929 C C . LEU A 1 116 ? 31.100 19.218 1.991 1.00 12.82 116 LEU A C 1
ATOM 930 O O . LEU A 1 116 ? 30.616 19.584 0.915 1.00 15.39 116 LEU A O 1
ATOM 935 N N . GLY A 1 117 ? 32.035 19.914 2.639 1.00 14.93 117 GLY A N 1
ATOM 936 C CA . GLY A 1 117 ? 32.522 21.175 2.104 1.00 15.31 117 GLY A CA 1
ATOM 937 C C . GLY A 1 117 ? 33.327 20.988 0.828 1.00 18.89 117 GLY A C 1
ATOM 938 O O . GLY A 1 117 ? 33.311 21.832 -0.071 1.00 22.33 117 GLY A O 1
ATOM 939 N N . GLN A 1 118 ? 33.992 19.843 0.732 1.00 13.78 118 GLN A N 1
ATOM 940 C CA . GLN A 1 118 ? 34.843 19.514 -0.400 1.00 16.74 118 GLN A CA 1
ATOM 941 C C . GLN A 1 118 ? 34.081 18.822 -1.538 1.00 16.67 118 GLN A C 1
ATOM 942 O O . GLN A 1 118 ? 34.351 19.064 -2.715 1.00 18.69 118 GLN A O 1
ATOM 948 N N . ASN A 1 119 ? 33.186 17.901 -1.188 1.00 14.75 119 ASN A N 1
ATOM 949 C CA . ASN A 1 119 ? 32.355 17.231 -2.185 1.00 15.41 119 ASN A CA 1
ATOM 950 C C . ASN A 1 119 ? 30.929 17.165 -1.688 1.00 13.93 119 ASN A C 1
ATOM 951 O O . ASN A 1 119 ? 30.568 16.281 -0.906 1.00 15.41 119 ASN A O 1
ATOM 956 N N . PRO A 1 120 ? 30.094 18.111 -2.135 1.00 14.22 120 PRO A N 1
ATOM 957 C CA . PRO A 1 120 ? 28.717 18.253 -1.654 1.00 14.17 120 PRO A CA 1
ATOM 958 C C . PRO A 1 120 ? 27.864 17.027 -1.983 1.00 12.88 120 PRO A C 1
ATOM 959 O O . PRO A 1 120 ? 26.835 16.799 -1.355 1.00 17.93 120 PRO A O 1
ATOM 963 N N . ASP A 1 121 ? 28.285 16.270 -2.995 1.00 12.65 121 ASP A N 1
ATOM 964 C CA . ASP A 1 121 ? 27.556 15.081 -3.444 1.00 14.71 121 ASP A CA 1
ATOM 965 C C . ASP A 1 121 ? 27.984 13.819 -2.711 1.00 13.53 121 ASP A C 1
ATOM 966 O O . ASP A 1 121 ? 27.447 12.746 -2.969 1.00 15.43 121 ASP A O 1
ATOM 971 N N . SER A 1 122 ? 28.955 13.953 -1.814 1.00 14.82 122 SER A N 1
ATOM 972 C CA . SER A 1 122 ? 29.569 12.804 -1.151 1.00 14.30 122 SER A CA 1
ATOM 973 C C . SER A 1 122 ? 28.561 11.886 -0.471 1.00 12.10 122 SER A C 1
ATOM 974 O O . SER A 1 122 ? 27.602 12.340 0.153 1.00 10.59 122 SER A O 1
ATOM 977 N N . ARG A 1 123 ? 28.848 10.587 -0.527 1.00 11.30 123 ARG A N 1
ATOM 978 C CA . ARG A 1 123 ? 28.112 9.598 0.253 1.00 10.75 123 ARG A CA 1
ATOM 979 C C . ARG A 1 123 ? 28.839 9.273 1.574 1.00 12.02 123 ARG A C 1
ATOM 980 O O . ARG A 1 123 ? 28.343 8.488 2.388 1.00 11.22 123 ARG A O 1
ATOM 988 N N . ARG A 1 124 ? 29.982 9.926 1.803 1.00 9.35 124 ARG A N 1
ATOM 989 C CA . ARG A 1 124 ? 30.827 9.651 2.958 1.00 8.99 124 ARG A CA 1
ATOM 990 C C . ARG A 1 124 ? 30.702 10.704 4.055 1.00 9.11 124 ARG A C 1
ATOM 991 O O . ARG A 1 124 ? 31.582 10.802 4.912 1.00 10.28 124 ARG A O 1
ATOM 999 N N . GLY A 1 125 ? 29.650 11.519 4.002 1.00 8.36 125 GLY A N 1
ATOM 1000 C CA . GLY A 1 125 ? 29.428 12.486 5.062 1.00 8.55 125 GLY A CA 1
ATOM 1001 C C . GLY A 1 125 ? 28.638 11.863 6.188 1.00 7.81 125 GLY A C 1
ATOM 1002 O O . GLY A 1 125 ? 27.422 11.745 6.109 1.00 9.97 125 GLY A O 1
ATOM 1003 N N . ILE A 1 126 ? 29.334 11.431 7.229 1.00 8.49 126 ILE A N 1
ATOM 1004 C CA . ILE A 1 126 ? 28.690 10.630 8.263 1.00 7.10 126 ILE A CA 1
ATOM 1005 C C . ILE A 1 126 ? 29.314 10.912 9.619 1.00 6.38 126 ILE A C 1
ATOM 1006 O O . ILE A 1 126 ? 30.482 11.268 9.710 1.00 12.52 126 ILE A O 1
ATOM 1011 N N . MET A 1 127 ? 28.486 10.899 10.652 1.00 6.55 127 MET A N 1
ATOM 1012 C CA . MET A 1 127 ? 28.957 11.029 12.017 1.00 7.85 127 MET A CA 1
ATOM 1013 C C . MET A 1 127 ? 28.723 9.714 12.738 1.00 9.98 127 MET A C 1
ATOM 1014 O O . MET A 1 127 ? 27.596 9.214 12.798 1.00 8.13 127 MET A O 1
ATOM 1019 N N . ILE A 1 128 ? 29.829 9.081 13.113 1.00 9.49 128 ILE A N 1
ATOM 1020 C CA . ILE A 1 128 ? 29.798 7.752 13.705 1.00 8.70 128 ILE A CA 1
ATOM 1021 C C . ILE A 1 128 ? 29.808 7.855 15.228 1.00 7.35 128 ILE A C 1
ATOM 1022 O O . ILE A 1 128 ? 30.795 8.286 15.820 1.00 9.45 128 ILE A O 1
ATOM 1027 N N . TYR A 1 129 ? 28.673 7.552 15.840 1.00 6.59 129 TYR A N 1
ATOM 1028 C CA . TYR A 1 129 ? 28.512 7.668 17.287 1.00 7.71 129 TYR A CA 1
ATOM 1029 C C . TYR A 1 129 ? 29.070 6.453 18.023 1.00 10.05 129 TYR A C 1
ATOM 1030 O O . TYR A 1 129 ? 29.711 6.585 19.067 1.00 12.53 129 TYR A O 1
ATOM 1039 N N . THR A 1 130 ? 28.625 5.272 17.604 1.00 11.18 130 THR A N 1
ATOM 1040 C CA . THR A 1 130 ? 28.981 4.045 18.306 1.00 10.89 130 THR A CA 1
ATOM 1041 C C . THR A 1 130 ? 30.366 3.582 17.856 1.00 11.32 130 THR A C 1
ATOM 1042 O O . THR A 1 130 ? 31.005 4.221 17.007 1.00 10.76 130 THR A O 1
ATOM 1046 N N . ARG A 1 131 ? 30.875 2.532 18.494 1.00 8.24 131 ARG A N 1
ATOM 1047 C CA . ARG A 1 131 ? 32.217 2.048 18.196 1.00 7.95 131 ARG A CA 1
ATOM 1048 C C . ARG A 1 131 ? 32.253 0.550 18.486 1.00 7.42 131 ARG A C 1
ATOM 1049 O O . ARG A 1 131 ? 31.454 0.051 19.282 1.00 9.03 131 ARG A O 1
ATOM 1057 N N . PRO A 1 132 ? 33.156 -0.184 17.822 1.00 8.46 132 PRO A N 1
ATOM 1058 C CA . PRO A 1 132 ? 33.229 -1.646 17.990 1.00 8.39 132 PRO A CA 1
ATOM 1059 C C . PRO A 1 132 ? 33.441 -2.073 19.440 1.00 8.33 132 PRO A C 1
ATOM 1060 O O . PRO A 1 132 ? 32.826 -3.040 19.900 1.00 10.08 132 PRO A O 1
ATOM 1064 N N . SER A 1 133 ? 34.232 -1.303 20.190 1.00 9.21 133 SER A N 1
ATOM 1065 C CA . SER A 1 133 ? 34.504 -1.620 21.593 1.00 8.28 133 SER A CA 1
ATOM 1066 C C . SER A 1 133 ? 33.292 -1.440 22.502 1.00 8.49 133 SER A C 1
ATOM 1067 O O . SER A 1 133 ? 33.324 -1.817 23.671 1.00 11.14 133 SER A O 1
ATOM 1070 N N . MET A 1 134 ? 32.197 -0.926 21.958 1.00 5.53 134 MET A N 1
ATOM 1071 C CA . MET A 1 134 ? 30.971 -0.818 22.727 1.00 5.40 134 MET A CA 1
ATOM 1072 C C . MET A 1 134 ? 30.511 -2.186 23.251 1.00 8.34 134 MET A C 1
ATOM 1073 O O . MET A 1 134 ? 29.803 -2.258 24.255 1.00 9.85 134 MET A O 1
ATOM 1078 N N . GLN A 1 135 ? 30.955 -3.269 22.601 1.00 10.07 135 GLN A N 1
ATOM 1079 C CA . GLN A 1 135 ? 30.629 -4.620 23.073 1.00 10.37 135 GLN A CA 1
ATOM 1080 C C . GLN A 1 135 ? 31.150 -4.839 24.495 1.00 11.53 135 GLN A C 1
ATOM 1081 O O . GLN A 1 135 ? 30.593 -5.642 25.238 1.00 12.03 135 GLN A O 1
ATOM 1087 N N . PHE A 1 136 ? 32.199 -4.102 24.869 1.00 11.57 136 PHE A N 1
ATOM 1088 C CA . PHE A 1 136 ? 32.805 -4.227 26.191 1.00 11.02 136 PHE A CA 1
ATOM 1089 C C . PHE A 1 136 ? 32.597 -2.995 27.060 1.00 11.44 136 PHE A C 1
ATOM 1090 O O . PHE A 1 136 ? 32.502 -3.108 28.285 1.00 13.32 136 PHE A O 1
ATOM 1098 N N . ASP A 1 137 ? 32.503 -1.825 26.420 1.00 9.90 137 ASP A N 1
ATOM 1099 C CA . ASP A 1 137 ? 32.404 -0.550 27.147 1.00 9.91 137 ASP A CA 1
ATOM 1100 C C . ASP A 1 137 ? 31.041 -0.272 27.768 1.00 9.32 137 ASP A C 1
ATOM 1101 O O . ASP A 1 137 ? 30.926 0.619 28.611 1.00 9.92 137 ASP A O 1
ATOM 1106 N N . TYR A 1 138 ? 29.997 -0.944 27.292 1.00 8.68 138 TYR A N 1
ATOM 1107 C CA . TYR A 1 138 ? 28.635 -0.590 27.688 1.00 8.63 138 TYR A CA 1
ATOM 1108 C C . TYR A 1 138 ? 28.368 -0.711 29.182 1.00 9.81 138 TYR A C 1
ATOM 1109 O O . TYR A 1 138 ? 27.433 -0.097 29.703 1.00 10.93 138 TYR A O 1
ATOM 1118 N N . ASN A 1 139 ? 29.148 -1.553 29.863 1.00 11.19 139 ASN A N 1
ATOM 1119 C CA . ASN A 1 139 ? 28.977 -1.728 31.307 1.00 11.80 139 ASN A CA 1
ATOM 1120 C C . ASN A 1 139 ? 30.264 -1.489 32.104 1.00 13.91 139 ASN A C 1
ATOM 1121 O O . ASN A 1 139 ? 30.398 -1.977 33.227 1.00 15.06 139 ASN A O 1
ATOM 1126 N N . LYS A 1 140 ? 31.155 -0.661 31.555 1.00 12.77 140 LYS A N 1
ATOM 1127 C CA . LYS A 1 140 ? 32.357 -0.208 32.257 1.00 14.44 140 LYS A CA 1
ATOM 1128 C C . LYS A 1 140 ? 32.019 0.374 33.624 1.00 13.49 140 LYS A C 1
ATOM 1129 O O . LYS A 1 140 ? 31.054 1.133 33.765 1.00 13.88 140 LYS A O 1
ATOM 1135 N N . ASP A 1 141 ? 32.727 -0.109 34.648 1.00 13.25 141 ASP A N 1
ATOM 1136 C CA . ASP A 1 141 ? 32.514 0.324 36.029 1.00 13.07 141 ASP A CA 1
ATOM 1137 C C . ASP A 1 141 ? 31.060 0.209 36.467 1.00 13.63 141 ASP A C 1
ATOM 1138 O O . ASP A 1 141 ? 30.607 0.923 37.362 1.00 20.98 141 ASP A O 1
ATOM 1143 N N . GLY A 1 142 ? 30.318 -0.696 35.834 1.00 12.67 142 GLY A N 1
ATOM 1144 C CA . GLY A 1 142 ? 28.962 -0.958 36.266 1.00 13.08 142 GLY A CA 1
ATOM 1145 C C . GLY A 1 142 ? 27.904 -0.021 35.705 1.00 12.72 142 GLY A C 1
ATOM 1146 O O . GLY A 1 142 ? 26.756 -0.062 36.148 1.00 14.03 142 GLY A O 1
ATOM 1147 N N . MET A 1 143 ? 28.258 0.789 34.709 1.00 15.55 143 MET A N 1
ATOM 1148 C CA . MET A 1 143 ? 27.223 1.539 33.993 1.00 17.29 143 MET A CA 1
ATOM 1149 C C . MET A 1 143 ? 26.386 0.575 33.151 1.00 17.96 143 MET A C 1
ATOM 1150 O O . MET A 1 143 ? 26.736 -0.602 32.997 1.00 16.12 143 MET A O 1
ATOM 1155 N N . SER A 1 144 ? 25.232 1.045 32.701 1.00 12.01 144 SER A N 1
ATOM 1156 C CA . SER A 1 144 ? 24.415 0.286 31.763 1.00 12.66 144 SER A CA 1
ATOM 1157 C C . SER A 1 144 ? 24.031 1.197 30.608 1.00 10.43 144 SER A C 1
ATOM 1158 O O . SER A 1 144 ? 22.944 1.780 30.603 1.00 13.96 144 SER A O 1
ATOM 1161 N N . ASP A 1 145 ? 24.949 1.371 29.667 1.00 9.44 145 ASP A N 1
ATOM 1162 C CA . ASP A 1 145 ? 24.775 2.393 28.644 1.00 8.18 145 ASP A CA 1
ATOM 1163 C C . ASP A 1 145 ? 25.418 1.953 27.333 1.00 6.83 145 ASP A C 1
ATOM 1164 O O . ASP A 1 145 ? 26.599 2.200 27.081 1.00 9.13 145 ASP A O 1
ATOM 1169 N N . PHE A 1 146 ? 24.666 1.161 26.575 1.00 6.37 146 PHE A N 1
ATOM 1170 C CA . PHE A 1 146 ? 25.092 0.725 25.255 1.00 8.52 146 PHE A CA 1
ATOM 1171 C C . PHE A 1 146 ? 24.568 1.767 24.262 1.00 8.23 146 PHE A C 1
ATOM 1172 O O . PHE A 1 146 ? 23.363 2.005 24.190 1.00 9.74 146 PHE A O 1
ATOM 1180 N N . MET A 1 147 ? 25.484 2.465 23.602 1.00 9.40 147 MET A N 1
ATOM 1181 C CA . MET A 1 147 ? 25.137 3.570 22.692 1.00 11.14 147 MET A CA 1
ATOM 1182 C C . MET A 1 147 ? 23.913 3.208 21.835 1.00 11.39 147 MET A C 1
ATOM 1183 O O . MET A 1 147 ? 23.942 2.181 21.155 1.00 14.90 147 MET A O 1
ATOM 1188 N N . CYS A 1 148 ? 22.820 3.975 21.921 1.00 10.73 148 CYS A N 1
ATOM 1189 C CA . CYS A 1 148 ? 21.661 3.661 21.087 1.00 12.18 148 CYS A CA 1
ATOM 1190 C C . CYS A 1 148 ? 21.633 4.307 19.716 1.00 11.23 148 CYS A C 1
ATOM 1191 O O . CYS A 1 148 ? 20.896 3.860 18.853 1.00 12.93 148 CYS A O 1
ATOM 1195 N N . THR A 1 149 ? 22.387 5.388 19.528 1.00 8.31 149 THR A N 1
ATOM 1196 C CA . THR A 1 149 ? 22.558 5.948 18.195 1.00 6.69 149 THR A CA 1
ATOM 1197 C C . THR A 1 149 ? 23.810 5.376 17.547 1.00 7.75 149 THR A C 1
ATOM 1198 O O . THR A 1 149 ? 24.890 5.410 18.133 1.00 11.86 149 THR A O 1
ATOM 1202 N N . ASN A 1 150 ? 23.655 4.803 16.357 1.00 9.87 150 ASN A N 1
ATOM 1203 C CA . ASN A 1 150 ? 24.778 4.179 15.668 1.00 9.55 150 ASN A CA 1
ATOM 1204 C C . ASN A 1 150 ? 25.534 5.194 14.819 1.00 8.81 150 ASN A C 1
ATOM 1205 O O . ASN A 1 150 ? 26.694 5.484 15.075 1.00 9.97 150 ASN A O 1
ATOM 1210 N N . THR A 1 151 ? 24.857 5.732 13.812 1.00 10.56 151 THR A N 1
ATOM 1211 C CA . THR A 1 151 ? 25.456 6.661 12.851 1.00 9.33 151 THR A CA 1
ATOM 1212 C C . THR A 1 151 ? 24.395 7.675 12.421 1.00 9.20 151 THR A C 1
ATOM 1213 O O . THR A 1 151 ? 23.190 7.414 12.519 1.00 8.84 151 THR A O 1
ATOM 1217 N N . VAL A 1 152 ? 24.849 8.848 11.979 1.00 8.05 152 VAL A N 1
ATOM 1218 C CA . VAL A 1 152 ? 23.973 9.781 11.286 1.00 7.04 152 VAL A CA 1
ATOM 1219 C C . VAL A 1 152 ? 24.681 10.256 10.030 1.00 6.86 152 VAL A C 1
ATOM 1220 O O . VAL A 1 152 ? 25.818 10.726 10.087 1.00 8.21 152 VAL A O 1
ATOM 1224 N N . GLN A 1 153 ? 24.052 10.004 8.889 1.00 6.07 153 GLN A N 1
ATOM 1225 C CA . GLN A 1 153 ? 24.626 10.339 7.596 1.00 6.37 153 GLN A CA 1
ATOM 1226 C C . GLN A 1 153 ? 23.925 11.585 7.050 1.00 7.29 153 GLN A C 1
ATOM 1227 O O . GLN A 1 153 ? 22.716 11.739 7.213 1.00 8.92 153 GLN A O 1
ATOM 1233 N N . TYR A 1 154 ? 24.686 12.437 6.369 1.00 7.46 154 TYR A N 1
ATOM 1234 C CA . TYR A 1 154 ? 24.150 13.682 5.824 1.00 7.99 154 TYR A CA 1
ATOM 1235 C C . TYR A 1 154 ? 24.355 13.714 4.332 1.00 7.39 154 TYR A C 1
ATOM 1236 O O . TYR A 1 154 ? 25.471 13.506 3.849 1.00 9.97 154 TYR A O 1
ATOM 1245 N N . LEU A 1 155 ? 23.265 13.915 3.603 1.00 7.20 155 LEU A N 1
ATOM 1246 C CA . LEU A 1 155 ? 23.309 13.888 2.148 1.00 8.76 155 LEU A CA 1
ATOM 1247 C C . LEU A 1 155 ? 22.706 15.167 1.590 1.00 8.78 155 LEU A C 1
ATOM 1248 O O . LEU A 1 155 ? 21.553 15.498 1.877 1.00 10.84 155 LEU A O 1
ATOM 1253 N N . ILE A 1 156 ? 23.513 15.899 0.839 1.00 11.24 156 ILE A N 1
ATOM 1254 C CA . ILE A 1 156 ? 23.085 17.172 0.247 1.00 13.96 156 ILE A CA 1
ATOM 1255 C C . ILE A 1 156 ? 22.566 16.928 -1.163 1.00 13.22 156 ILE A C 1
ATOM 1256 O O . ILE A 1 156 ? 23.333 16.586 -2.057 1.00 13.81 156 ILE A O 1
ATOM 1261 N N . ARG A 1 157 ? 21.258 17.086 -1.347 1.00 13.34 157 ARG A N 1
ATOM 1262 C CA . ARG A 1 157 ? 20.636 16.887 -2.651 1.00 15.63 157 ARG A CA 1
ATOM 1263 C C . ARG A 1 157 ? 19.671 18.040 -2.899 1.00 16.84 157 ARG A C 1
ATOM 1264 O O . ARG A 1 157 ? 18.839 18.342 -2.048 1.00 15.42 157 ARG A O 1
ATOM 1272 N N . ASP A 1 158 ? 19.792 18.672 -4.062 1.00 19.32 158 ASP A N 1
ATOM 1273 C CA . ASP A 1 158 ? 18.949 19.814 -4.427 1.00 22.28 158 ASP A CA 1
ATOM 1274 C C . ASP A 1 158 ? 19.058 20.927 -3.402 1.00 20.94 158 ASP A C 1
ATOM 1275 O O . ASP A 1 158 ? 18.041 21.484 -2.973 1.00 29.74 158 ASP A O 1
ATOM 1280 N N . LYS A 1 159 ? 20.281 21.149 -2.925 1.00 15.70 159 LYS A N 1
ATOM 1281 C CA . LYS A 1 159 ? 20.570 22.199 -1.960 1.00 17.80 159 LYS A CA 1
ATOM 1282 C C . LYS A 1 159 ? 19.855 22.027 -0.617 1.00 16.29 159 LYS A C 1
ATOM 1283 O O . LYS A 1 159 ? 19.828 22.947 0.199 1.00 22.77 159 LYS A O 1
ATOM 1289 N N . LYS A 1 160 ? 19.297 20.841 -0.373 1.00 14.93 160 LYS A N 1
ATOM 1290 C CA . LYS A 1 160 ? 18.808 20.494 0.955 1.00 12.37 160 LYS A CA 1
ATOM 1291 C C . LYS A 1 160 ? 19.679 19.416 1.589 1.00 11.68 160 LYS A C 1
ATOM 1292 O O . LYS A 1 160 ? 20.164 18.517 0.900 1.00 15.27 160 LYS A O 1
ATOM 1298 N N . ILE A 1 161 ? 19.946 19.566 2.882 1.00 12.71 161 ILE A N 1
ATOM 1299 C CA . ILE A 1 161 ? 20.745 18.587 3.609 1.00 11.69 161 ILE A CA 1
ATOM 1300 C C . ILE A 1 161 ? 19.827 17.659 4.384 1.00 11.84 161 ILE A C 1
ATOM 1301 O O . ILE A 1 161 ? 19.100 18.082 5.280 1.00 12.61 161 ILE A O 1
ATOM 1306 N N . ASN A 1 162 ? 19.816 16.400 3.968 1.00 10.88 162 ASN A N 1
ATOM 1307 C CA . ASN A 1 162 ? 19.000 15.362 4.595 1.00 10.67 162 ASN A CA 1
ATOM 1308 C C . ASN A 1 162 ? 19.846 14.546 5.574 1.00 9.56 162 ASN A C 1
ATOM 1309 O O . ASN A 1 162 ? 21.013 14.277 5.311 1.00 13.09 162 ASN A O 1
ATOM 1314 N N . ALA A 1 163 ? 19.268 14.220 6.724 1.00 10.50 163 ALA A N 1
ATOM 1315 C CA . ALA A 1 163 ? 19.947 13.417 7.744 1.00 9.67 163 ALA A CA 1
ATOM 1316 C C . ALA A 1 163 ? 19.292 12.042 7.805 1.00 10.82 163 ALA A C 1
ATOM 1317 O O . ALA A 1 163 ? 18.072 11.934 7.952 1.00 13.25 163 ALA A O 1
ATOM 1319 N N . VAL A 1 164 ? 20.107 10.997 7.698 1.00 10.14 164 VAL A N 1
ATOM 1320 C CA . VAL A 1 164 ? 19.627 9.620 7.850 1.00 9.68 164 VAL A CA 1
ATOM 1321 C C . VAL A 1 164 ? 20.140 9.095 9.190 1.00 7.60 164 VAL A C 1
ATOM 1322 O O . VAL A 1 164 ? 21.336 8.843 9.350 1.00 9.71 164 VAL A O 1
ATOM 1326 N N . VAL A 1 165 ? 19.243 9.061 10.166 1.00 7.24 165 VAL A N 1
ATOM 1327 C CA . VAL A 1 165 ? 19.566 8.693 11.542 1.00 6.81 165 VAL A CA 1
ATOM 1328 C C . VAL A 1 165 ? 19.362 7.195 11.730 1.00 8.90 165 VAL A C 1
ATOM 1329 O O . VAL A 1 165 ? 18.259 6.678 11.556 1.00 13.36 165 VAL A O 1
ATOM 1333 N N . ASN A 1 166 ? 20.436 6.512 12.101 1.00 9.15 166 ASN A N 1
ATOM 1334 C CA . ASN A 1 166 ? 20.407 5.073 12.317 1.00 10.46 166 ASN A CA 1
ATOM 1335 C C . ASN A 1 166 ? 20.555 4.777 13.800 1.00 8.34 166 ASN A C 1
ATOM 1336 O O . ASN A 1 166 ? 21.627 4.942 14.380 1.00 11.88 166 ASN A O 1
ATOM 1341 N N . MET A 1 167 ? 19.466 4.328 14.405 1.00 9.03 167 MET A N 1
ATOM 1342 C CA . MET A 1 167 ? 19.438 4.028 15.827 1.00 10.32 167 MET A CA 1
ATOM 1343 C C . MET A 1 167 ? 19.171 2.543 16.072 1.00 11.52 167 MET A C 1
ATOM 1344 O O . MET A 1 167 ? 18.404 1.899 15.358 1.00 11.96 167 MET A O 1
ATOM 1349 N N . ARG A 1 168 ? 19.844 2.010 17.079 1.00 13.37 168 ARG A N 1
ATOM 1350 C CA . ARG A 1 168 ? 19.700 0.621 17.485 1.00 13.29 168 ARG A CA 1
ATOM 1351 C C . ARG A 1 168 ? 18.387 0.456 18.256 1.00 13.96 168 ARG A C 1
ATOM 1352 O O . ARG A 1 168 ? 17.655 -0.523 18.086 1.00 11.28 168 ARG A O 1
ATOM 1360 N N . SER A 1 169 ? 18.067 1.468 19.054 1.00 9.40 169 SER A N 1
ATOM 1361 C CA . SER A 1 169 ? 17.041 1.363 20.071 1.00 9.78 169 SER A CA 1
ATOM 1362 C C . SER A 1 169 ? 16.581 2.785 20.377 1.00 10.12 169 SER A C 1
ATOM 1363 O O . SER A 1 169 ? 17.403 3.688 20.520 1.00 11.52 169 SER A O 1
ATOM 1366 N N . ASN A 1 170 ? 15.273 2.975 20.493 1.00 9.63 170 ASN A N 1
ATOM 1367 C CA . ASN A 1 170 ? 14.733 4.304 20.763 1.00 9.29 170 ASN A CA 1
ATOM 1368 C C . ASN A 1 170 ? 13.404 4.186 21.482 1.00 9.98 170 ASN A C 1
ATOM 1369 O O . ASN A 1 170 ? 12.471 3.538 21.009 1.00 12.67 170 ASN A O 1
ATOM 1374 N N . ASP A 1 171 ? 13.342 4.783 22.662 1.00 11.59 171 ASP A N 1
ATOM 1375 C CA . ASP A 1 171 ? 12.097 4.915 23.388 1.00 13.59 171 ASP A CA 1
ATOM 1376 C C . ASP A 1 171 ? 11.234 6.003 22.722 1.00 15.16 171 ASP A C 1
ATOM 1377 O O . ASP A 1 171 ? 11.675 7.138 22.525 1.00 15.93 171 ASP A O 1
ATOM 1382 N N . VAL A 1 172 ? 10.005 5.635 22.387 1.00 11.93 172 VAL A N 1
ATOM 1383 C CA . VAL A 1 172 ? 9.074 6.487 21.653 1.00 13.95 172 VAL A CA 1
ATOM 1384 C C . VAL A 1 172 ? 8.721 7.797 22.383 1.00 15.79 172 VAL A C 1
ATOM 1385 O O . VAL A 1 172 ? 8.523 8.831 21.748 1.00 17.37 172 VAL A O 1
ATOM 1389 N N . VAL A 1 173 ? 8.627 7.745 23.707 1.00 15.69 173 VAL A N 1
ATOM 1390 C CA . VAL A 1 173 ? 8.101 8.872 24.469 1.00 18.28 173 VAL A CA 1
ATOM 1391 C C . VAL A 1 173 ? 9.184 9.858 24.922 1.00 19.78 173 VAL A C 1
ATOM 1392 O O . VAL A 1 173 ? 9.218 10.988 24.451 1.00 27.33 173 VAL A O 1
ATOM 1396 N N . PHE A 1 174 ? 10.115 9.418 25.758 1.00 21.71 174 PHE A N 1
ATOM 1397 C CA . PHE A 1 174 ? 11.205 10.303 26.167 1.00 24.38 174 PHE A CA 1
ATOM 1398 C C . PHE A 1 174 ? 12.334 10.355 25.147 1.00 22.72 174 PHE A C 1
ATOM 1399 O O . PHE A 1 174 ? 12.718 11.441 24.699 1.00 26.40 174 PHE A O 1
ATOM 1407 N N . GLY A 1 175 ? 12.757 9.182 24.685 1.00 12.21 175 GLY A N 1
ATOM 1408 C CA . GLY A 1 175 ? 13.910 9.097 23.813 1.00 10.54 175 GLY A CA 1
ATOM 1409 C C . GLY A 1 175 ? 13.745 9.862 22.513 1.00 13.15 175 GLY A C 1
ATOM 1410 O O . GLY A 1 175 ? 14.597 10.682 22.173 1.00 15.20 175 GLY A O 1
ATOM 1411 N N . PHE A 1 176 ? 12.651 9.622 21.788 1.00 11.69 176 PHE A N 1
ATOM 1412 C CA . PHE A 1 176 ? 12.505 10.221 20.464 1.00 12.28 176 PHE A CA 1
ATOM 1413 C C . PHE A 1 176 ? 12.423 11.748 20.555 1.00 11.89 176 PHE A C 1
ATOM 1414 O O . PHE A 1 176 ? 13.086 12.452 19.798 1.00 12.76 176 PHE A O 1
ATOM 1422 N N . ARG A 1 177 ? 11.656 12.247 21.514 1.00 13.21 177 ARG A N 1
ATOM 1423 C CA . ARG A 1 177 ? 11.526 13.688 21.696 1.00 15.08 177 ARG A CA 1
ATOM 1424 C C . ARG A 1 177 ? 12.893 14.347 21.914 1.00 14.74 177 ARG A C 1
ATOM 1425 O O . ARG A 1 177 ? 13.267 15.266 21.179 1.00 15.69 177 ARG A O 1
ATOM 1433 N N . ASN A 1 178 ? 13.679 13.803 22.844 1.00 14.36 178 ASN A N 1
ATOM 1434 C CA . ASN A 1 178 ? 14.997 14.358 23.148 1.00 12.09 178 ASN A CA 1
ATOM 1435 C C . ASN A 1 178 ? 15.951 14.181 21.974 1.00 12.64 178 ASN A C 1
ATOM 1436 O O . ASN A 1 178 ? 16.658 15.118 21.595 1.00 12.14 178 ASN A O 1
ATOM 1441 N N . ASP A 1 179 ? 15.974 12.982 21.390 1.00 9.51 179 ASP A N 1
ATOM 1442 C CA . ASP A 1 179 ? 16.943 12.695 20.342 1.00 9.06 179 ASP A CA 1
ATOM 1443 C C . ASP A 1 179 ? 16.629 13.455 19.070 1.00 7.63 179 ASP A C 1
ATOM 1444 O O . ASP A 1 179 ? 17.536 13.836 18.337 1.00 9.86 179 ASP A O 1
ATOM 1449 N N . TYR A 1 180 ? 15.347 13.649 18.783 1.00 8.71 180 TYR A N 1
ATOM 1450 C CA . TYR A 1 180 ? 14.971 14.433 17.613 1.00 9.35 180 TYR A CA 1
ATOM 1451 C C . TYR A 1 180 ? 15.459 15.879 17.780 1.00 10.43 180 TYR A C 1
ATOM 1452 O O . TYR A 1 180 ? 16.059 16.438 16.859 1.00 10.77 180 TYR A O 1
ATOM 1461 N N . ALA A 1 181 ? 15.206 16.466 18.955 1.00 11.65 181 ALA A N 1
ATOM 1462 C CA . ALA A 1 181 ? 15.631 17.841 19.223 1.00 11.32 181 ALA A CA 1
ATOM 1463 C C . ALA A 1 181 ? 17.138 17.985 19.009 1.00 10.86 181 ALA A C 1
ATOM 1464 O O . ALA A 1 181 ? 17.592 18.927 18.352 1.00 12.09 181 ALA A O 1
ATOM 1466 N N . TRP A 1 182 ? 17.896 16.985 19.453 1.00 7.01 182 TRP A N 1
ATOM 1467 C CA . TRP A 1 182 ? 19.333 16.961 19.250 1.00 5.93 182 TRP A CA 1
ATOM 1468 C C . TRP A 1 182 ? 19.690 16.867 17.768 1.00 7.29 182 TRP A C 1
ATOM 1469 O O . TRP A 1 182 ? 20.546 17.600 17.288 1.00 8.37 182 TRP A O 1
ATOM 1480 N N . GLN A 1 183 ? 19.099 15.913 17.051 1.00 6.45 183 GLN A N 1
ATOM 1481 C CA . GLN A 1 183 ? 19.442 15.737 15.647 1.00 7.35 183 GLN A CA 1
ATOM 1482 C C . GLN A 1 183 ? 19.052 16.956 14.801 1.00 7.75 183 GLN A C 1
ATOM 1483 O O . GLN A 1 183 ? 19.787 17.336 13.905 1.00 9.89 183 GLN A O 1
ATOM 1489 N N . LYS A 1 184 ? 17.928 17.590 15.134 1.00 9.62 184 LYS A N 1
ATOM 1490 C CA . LYS A 1 184 ? 17.489 18.820 14.461 1.00 10.83 184 LYS A CA 1
ATOM 1491 C C . LYS A 1 184 ? 18.490 19.964 14.716 1.00 10.59 184 LYS A C 1
ATOM 1492 O O . LYS A 1 184 ? 18.943 20.622 13.781 1.00 11.76 184 LYS A O 1
ATOM 1498 N N . TYR A 1 185 ? 18.951 20.072 15.961 1.00 11.11 185 TYR A N 1
ATOM 1499 C CA . TYR A 1 185 ? 19.980 21.044 16.328 1.00 10.78 185 TYR A CA 1
ATOM 1500 C C . TYR A 1 185 ? 21.259 20.859 15.506 1.00 12.96 185 TYR A C 1
ATOM 1501 O O . TYR A 1 185 ? 21.807 21.829 14.957 1.00 10.61 185 TYR A O 1
ATOM 1510 N N . VAL A 1 186 ? 21.752 19.619 15.433 1.00 8.24 186 VAL A N 1
ATOM 1511 C CA . VAL A 1 186 ? 22.991 19.360 14.708 1.00 8.77 186 VAL A CA 1
ATOM 1512 C C . VAL A 1 186 ? 22.837 19.637 13.212 1.00 8.32 186 VAL A C 1
ATOM 1513 O O . VAL A 1 186 ? 23.737 20.195 12.584 1.00 11.68 186 VAL A O 1
ATOM 1517 N N . LEU A 1 187 ? 21.692 19.254 12.653 1.00 8.45 187 LEU A N 1
ATOM 1518 C CA . LEU A 1 187 ? 21.431 19.490 11.236 1.00 10.08 187 LEU A CA 1
ATOM 1519 C C . LEU A 1 187 ? 21.434 21.001 10.937 1.00 9.54 187 LEU A C 1
ATOM 1520 O O . LEU A 1 187 ? 22.090 21.440 10.005 1.00 11.13 187 LEU A O 1
ATOM 1525 N N . ASP A 1 188 ? 20.734 21.784 11.756 1.00 12.14 188 ASP A N 1
ATOM 1526 C CA . ASP A 1 188 ? 20.709 23.242 11.582 1.00 12.83 188 ASP A CA 1
ATOM 1527 C C . ASP A 1 188 ? 22.093 23.850 11.727 1.00 13.26 188 ASP A C 1
ATOM 1528 O O . ASP A 1 188 ? 22.484 24.706 10.937 1.00 14.16 188 ASP A O 1
ATOM 1533 N N . LYS A 1 189 ? 22.858 23.348 12.687 1.00 12.75 189 LYS A N 1
ATOM 1534 C CA . LYS A 1 189 ? 24.249 23.761 12.859 1.00 14.62 189 LYS A CA 1
ATOM 1535 C C . LYS A 1 189 ? 25.078 23.481 11.606 1.00 13.63 189 LYS A C 1
ATOM 1536 O O . LYS A 1 189 ? 25.833 24.342 11.140 1.00 13.25 189 LYS A O 1
ATOM 1542 N N . LEU A 1 190 ? 24.957 22.265 11.071 1.00 10.70 190 LEU A N 1
ATOM 1543 C CA . LEU A 1 190 ? 25.732 21.863 9.904 1.00 9.43 190 LEU A CA 1
ATOM 1544 C C . LEU A 1 190 ? 25.369 22.710 8.677 1.00 9.36 190 LEU A C 1
ATOM 1545 O O . LEU A 1 190 ? 26.258 23.170 7.951 1.00 11.06 190 LEU A O 1
ATOM 1550 N N . VAL A 1 191 ? 24.077 22.972 8.493 1.00 9.31 191 VAL A N 1
ATOM 1551 C CA . VAL A 1 191 ? 23.614 23.857 7.415 1.00 11.48 191 VAL A CA 1
ATOM 1552 C C . VAL A 1 191 ? 24.233 25.253 7.546 1.00 12.56 191 VAL A C 1
ATOM 1553 O O . VAL A 1 191 ? 24.778 25.786 6.577 1.00 13.49 191 VAL A O 1
ATOM 1557 N N . SER A 1 192 ? 24.223 25.783 8.770 1.00 12.50 192 SER A N 1
ATOM 1558 C CA . SER A 1 192 ? 24.791 27.100 9.078 1.00 14.25 192 SER A CA 1
ATOM 1559 C C . SER A 1 192 ? 26.267 27.169 8.763 1.00 12.96 192 SER A C 1
ATOM 1560 O O . SER A 1 192 ? 26.735 28.113 8.123 1.00 15.90 192 SER A O 1
ATOM 1563 N N . ASP A 1 193 ? 26.999 26.157 9.218 1.00 11.52 193 ASP A N 1
ATOM 1564 C CA . ASP A 1 193 ? 28.443 26.125 9.058 1.00 12.61 193 ASP A CA 1
ATOM 1565 C C . ASP A 1 193 ? 28.843 26.000 7.603 1.00 11.14 193 ASP A C 1
ATOM 1566 O O . ASP A 1 193 ? 29.838 26.577 7.187 1.00 16.56 193 ASP A O 1
ATOM 1571 N N . LEU A 1 194 ? 28.090 25.223 6.834 1.00 11.49 194 LEU A N 1
ATOM 1572 C CA . LEU A 1 194 ? 28.370 25.089 5.408 1.00 12.53 194 LEU A CA 1
ATOM 1573 C C . LEU A 1 194 ? 28.042 26.379 4.656 1.00 13.04 194 LEU A C 1
ATOM 1574 O O . LEU A 1 194 ? 28.843 26.844 3.844 1.00 13.88 194 LEU A O 1
ATOM 1579 N N . ASN A 1 195 ? 26.933 27.017 5.031 1.00 14.16 195 ASN A N 1
ATOM 1580 C CA . ASN A 1 195 ? 26.544 28.284 4.418 1.00 15.90 195 ASN A CA 1
ATOM 1581 C C . ASN A 1 195 ? 27.524 29.406 4.750 1.00 17.43 195 ASN A C 1
ATOM 1582 O O . ASN A 1 195 ? 27.859 30.219 3.881 1.00 18.17 195 ASN A O 1
ATOM 1587 N N . ALA A 1 196 ? 28.045 29.385 5.972 1.00 14.39 196 ALA A N 1
ATOM 1588 C CA . ALA A 1 196 ? 29.025 30.366 6.411 1.00 15.64 196 ALA A CA 1
ATOM 1589 C C . ALA A 1 196 ? 30.334 30.210 5.642 1.00 19.52 196 ALA A C 1
ATOM 1590 O O . ALA A 1 196 ? 31.067 31.189 5.447 1.00 23.19 196 ALA A O 1
ATOM 1592 N N . GLY A 1 197 ? 30.580 29.006 5.120 1.00 16.62 197 GLY A N 1
ATOM 1593 C CA . GLY A 1 197 ? 31.817 28.746 4.402 1.00 16.42 197 GLY A CA 1
ATOM 1594 C C . GLY A 1 197 ? 31.818 29.317 2.997 1.00 20.35 197 GLY A C 1
ATOM 1595 O O . GLY A 1 197 ? 32.868 29.693 2.468 1.00 24.54 197 GLY A O 1
ATOM 1596 N N . ASP A 1 198 ? 30.631 29.421 2.410 1.00 18.10 198 ASP A N 1
ATOM 1597 C CA . ASP A 1 198 ? 30.467 29.894 1.036 1.00 20.67 198 ASP A CA 1
ATOM 1598 C C . ASP A 1 198 ? 29.045 30.413 0.879 1.00 22.73 198 ASP A C 1
ATOM 1599 O O . ASP A 1 198 ? 28.091 29.632 0.863 1.00 33.12 198 ASP A O 1
ATOM 1604 N N . SER A 1 199 ? 28.922 31.709 0.612 1.00 32.96 199 SER A N 1
ATOM 1605 C CA . SER A 1 199 ? 27.622 32.374 0.570 1.00 34.92 199 SER A CA 1
ATOM 1606 C C . SER A 1 199 ? 26.759 31.923 -0.613 1.00 34.48 199 SER A C 1
ATOM 1607 O O . SER A 1 199 ? 25.538 32.093 -0.598 1.00 36.20 199 SER A O 1
ATOM 1610 N N . THR A 1 200 ? 27.391 31.320 -1.617 1.00 30.14 200 THR A N 1
ATOM 1611 C CA . THR A 1 200 ? 26.671 30.851 -2.796 1.00 31.41 200 THR A CA 1
ATOM 1612 C C . THR A 1 200 ? 26.049 29.455 -2.639 1.00 31.12 200 THR A C 1
ATOM 1613 O O . THR A 1 200 ? 25.319 29.006 -3.522 1.00 36.35 200 THR A O 1
ATOM 1617 N N . ARG A 1 201 ? 26.326 28.777 -1.525 1.00 29.94 201 ARG A N 1
ATOM 1618 C CA . ARG A 1 201 ? 25.802 27.433 -1.304 1.00 27.88 201 ARG A CA 1
ATOM 1619 C C . ARG A 1 201 ? 24.293 27.450 -1.086 1.00 27.70 201 ARG A C 1
ATOM 1620 O O . ARG A 1 201 ? 23.555 26.701 -1.730 1.00 28.77 201 ARG A O 1
ATOM 1628 N N . GLN A 1 202 ? 23.841 28.338 -0.206 1.00 24.46 202 GLN A N 1
ATOM 1629 C CA . GLN A 1 202 ? 22.418 28.533 0.061 1.00 25.01 202 GLN A CA 1
ATOM 1630 C C . GLN A 1 202 ? 21.699 27.232 0.408 1.00 22.16 202 GLN A C 1
ATOM 1631 O O . GLN A 1 202 ? 20.580 26.996 -0.040 1.00 32.64 202 GLN A O 1
ATOM 1637 N N . TYR A 1 203 ? 22.350 26.385 1.201 1.00 17.32 203 TYR A N 1
ATOM 1638 C CA . TYR A 1 203 ? 21.736 25.139 1.627 1.00 14.43 203 TYR A CA 1
ATOM 1639 C C . TYR A 1 203 ? 20.638 25.414 2.631 1.00 14.44 203 TYR A C 1
ATOM 1640 O O . TYR A 1 203 ? 20.696 26.377 3.402 1.00 16.68 203 TYR A O 1
ATOM 1649 N N . LYS A 1 204 ? 19.732 24.453 2.723 1.00 15.08 204 LYS A N 1
ATOM 1650 C CA . LYS A 1 204 ? 18.606 24.519 3.629 1.00 16.52 204 LYS A CA 1
ATOM 1651 C C . LYS A 1 204 ? 18.507 23.148 4.294 1.00 13.29 204 LYS A C 1
ATOM 1652 O O . LYS A 1 204 ? 18.989 22.159 3.745 1.00 15.42 204 LYS A O 1
ATOM 1658 N N . ALA A 1 205 ? 17.972 23.112 5.506 1.00 13.54 205 ALA A N 1
ATOM 1659 C CA . ALA A 1 205 ? 17.705 21.854 6.190 1.00 14.18 205 ALA A CA 1
ATOM 1660 C C . ALA A 1 205 ? 16.671 21.052 5.403 1.00 16.29 205 ALA A C 1
ATOM 1661 O O . ALA A 1 205 ? 15.647 21.591 4.984 1.00 21.19 205 ALA A O 1
ATOM 1663 N N . GLY A 1 206 ? 16.971 19.777 5.157 1.00 14.94 206 GLY A N 1
ATOM 1664 C CA . GLY A 1 206 ? 16.027 18.908 4.485 1.00 12.91 206 GLY A CA 1
ATOM 1665 C C . GLY A 1 206 ? 15.282 18.029 5.471 1.00 14.84 206 GLY A C 1
ATOM 1666 O O . GLY A 1 206 ? 14.894 18.475 6.552 1.00 17.53 206 GLY A O 1
ATOM 1667 N N . SER A 1 207 ? 15.122 16.757 5.115 1.00 13.51 207 SER A N 1
ATOM 1668 C CA . SER A 1 207 ? 14.339 15.816 5.910 1.00 13.32 207 SER A CA 1
ATOM 1669 C C . SER A 1 207 ? 15.243 15.061 6.867 1.00 12.71 207 SER A C 1
ATOM 1670 O O . SER A 1 207 ? 16.399 14.777 6.549 1.00 15.97 207 SER A O 1
ATOM 1673 N N . ILE A 1 208 ? 14.700 14.729 8.029 1.00 12.38 208 ILE A N 1
ATOM 1674 C CA . ILE A 1 208 ? 15.362 13.826 8.950 1.00 12.79 208 ILE A CA 1
ATOM 1675 C C . ILE A 1 208 ? 14.662 12.466 8.875 1.00 12.05 208 ILE A C 1
ATOM 1676 O O . ILE A 1 208 ? 13.477 12.347 9.203 1.00 12.02 208 ILE A O 1
ATOM 1681 N N . ILE A 1 209 ? 15.365 11.479 8.326 1.00 10.93 209 ILE A N 1
ATOM 1682 C CA . ILE A 1 209 ? 14.833 10.118 8.200 1.00 11.49 209 ILE A CA 1
ATOM 1683 C C . ILE A 1 209 ? 15.311 9.278 9.385 1.00 10.57 209 ILE A C 1
ATOM 1684 O O . ILE A 1 209 ? 16.512 9.233 9.695 1.00 12.35 209 ILE A O 1
ATOM 1689 N N . TRP A 1 210 ? 14.358 8.657 10.069 1.00 9.87 210 TRP A N 1
ATOM 1690 C CA . TRP A 1 210 ? 14.613 7.983 11.334 1.00 10.43 210 TRP A CA 1
ATOM 1691 C C . TRP A 1 210 ? 14.567 6.474 11.088 1.00 13.01 210 TRP A C 1
ATOM 1692 O O . TRP A 1 210 ? 13.525 5.954 10.689 1.00 15.65 210 TRP A O 1
ATOM 1703 N N . ASN A 1 211 ? 15.690 5.787 11.293 1.00 10.15 211 ASN A N 1
ATOM 1704 C CA . ASN A 1 211 ? 15.751 4.326 11.124 1.00 11.47 211 ASN A CA 1
ATOM 1705 C C . ASN A 1 211 ? 16.055 3.707 12.480 1.00 12.56 211 ASN A C 1
ATOM 1706 O O . ASN A 1 211 ? 17.068 4.037 13.090 1.00 15.06 211 ASN A O 1
ATOM 1711 N N . VAL A 1 212 ? 15.163 2.859 12.986 1.00 9.53 212 VAL A N 1
ATOM 1712 C CA . VAL A 1 212 ? 15.345 2.304 14.325 1.00 9.48 212 VAL A CA 1
ATOM 1713 C C . VAL A 1 212 ? 15.212 0.780 14.327 1.00 12.31 212 VAL A C 1
ATOM 1714 O O . VAL A 1 212 ? 14.217 0.243 13.841 1.00 14.43 212 VAL A O 1
ATOM 1718 N N . GLY A 1 213 ? 16.181 0.102 14.937 1.00 11.05 213 GLY A N 1
ATOM 1719 C CA . GLY A 1 213 ? 16.106 -1.344 15.069 1.00 11.21 213 GLY A CA 1
ATOM 1720 C C . GLY A 1 213 ? 14.911 -1.748 15.900 1.00 10.11 213 GLY A C 1
ATOM 1721 O O . GLY A 1 213 ? 14.046 -2.506 15.446 1.00 11.13 213 GLY A O 1
ATOM 1722 N N . SER A 1 214 ? 14.842 -1.207 17.110 1.00 8.79 214 SER A N 1
ATOM 1723 C CA . SER A 1 214 ? 13.685 -1.407 17.971 1.00 9.98 214 SER A CA 1
ATOM 1724 C C . SER A 1 214 ? 13.132 -0.060 18.449 1.00 10.56 214 SER A C 1
ATOM 1725 O O . SER A 1 214 ? 13.744 0.617 19.286 1.00 11.17 214 SER A O 1
ATOM 1728 N N . LEU A 1 215 ? 11.947 0.287 17.961 1.00 9.75 215 LEU A N 1
ATOM 1729 C CA . LEU A 1 215 ? 11.261 1.504 18.375 1.00 9.94 215 LEU A CA 1
ATOM 1730 C C . LEU A 1 215 ? 10.150 1.064 19.297 1.00 11.78 215 LEU A C 1
ATOM 1731 O O . LEU A 1 215 ? 9.257 0.333 18.879 1.00 12.09 215 LEU A O 1
ATOM 1736 N N . HIS A 1 216 ? 10.242 1.434 20.569 1.00 11.40 216 HIS A N 1
ATOM 1737 C CA . HIS A 1 216 ? 9.371 0.825 21.560 1.00 11.72 216 HIS A CA 1
ATOM 1738 C C . HIS A 1 216 ? 8.741 1.813 22.530 1.00 14.74 216 HIS A C 1
ATOM 1739 O O . HIS A 1 216 ? 9.245 2.923 22.726 1.00 12.99 216 HIS A O 1
ATOM 1746 N N . VAL A 1 217 ? 7.587 1.418 23.069 1.00 13.69 217 VAL A N 1
ATOM 1747 C CA . VAL A 1 217 ? 6.931 2.113 24.173 1.00 13.86 217 VAL A CA 1
ATOM 1748 C C . VAL A 1 217 ? 6.962 1.193 25.395 1.00 15.19 217 VAL A C 1
ATOM 1749 O O . VAL A 1 217 ? 6.605 0.019 25.294 1.00 15.88 217 VAL A O 1
ATOM 1753 N N . TYR A 1 218 ? 7.407 1.717 26.534 1.00 16.35 218 TYR A N 1
ATOM 1754 C CA . TYR A 1 218 ? 7.384 0.970 27.797 1.00 18.74 218 TYR A CA 1
ATOM 1755 C C . TYR A 1 218 ? 5.972 0.941 28.368 1.00 19.59 218 TYR A C 1
ATOM 1756 O O . TYR A 1 218 ? 5.190 1.873 28.151 1.00 18.75 218 TYR A O 1
ATOM 1765 N N . SER A 1 219 ? 5.673 -0.088 29.157 1.00 15.58 219 SER A N 1
ATOM 1766 C CA . SER A 1 219 ? 4.323 -0.269 29.679 1.00 17.48 219 SER A CA 1
ATOM 1767 C C . SER A 1 219 ? 3.817 0.927 30.495 1.00 17.82 219 SER A C 1
ATOM 1768 O O . SER A 1 219 ? 2.617 1.201 30.517 1.00 23.40 219 SER A O 1
ATOM 1771 N N . ARG A 1 220 ? 4.734 1.649 31.139 1.00 19.73 220 ARG A N 1
ATOM 1772 C CA . ARG A 1 220 ? 4.365 2.807 31.954 1.00 19.97 220 ARG A CA 1
ATOM 1773 C C . ARG A 1 220 ? 3.814 3.955 31.106 1.00 18.73 220 ARG A C 1
ATOM 1774 O O . ARG A 1 220 ? 3.199 4.881 31.632 1.00 21.83 220 ARG A O 1
ATOM 1782 N N . HIS A 1 221 ? 3.979 3.853 29.787 1.00 16.07 221 HIS A N 1
ATOM 1783 C CA . HIS A 1 221 ? 3.453 4.858 28.864 1.00 15.09 221 HIS A CA 1
ATOM 1784 C C . HIS A 1 221 ? 2.335 4.340 27.972 1.00 15.26 221 HIS A C 1
ATOM 1785 O O . HIS A 1 221 ? 1.911 5.043 27.058 1.00 19.55 221 HIS A O 1
ATOM 1792 N N . PHE A 1 222 ? 1.855 3.120 28.225 1.00 18.62 222 PHE A N 1
ATOM 1793 C CA . PHE A 1 222 ? 0.784 2.542 27.407 1.00 18.60 222 PHE A CA 1
ATOM 1794 C C . PHE A 1 222 ? -0.470 3.400 27.439 1.00 18.87 222 PHE A C 1
ATOM 1795 O O . PHE A 1 222 ? -1.175 3.489 26.441 1.00 20.63 222 PHE A O 1
ATOM 1803 N N . TYR A 1 223 ? -0.699 4.103 28.546 1.00 16.12 223 TYR A N 1
ATOM 1804 C CA . TYR A 1 223 ? -1.889 4.936 28.674 1.00 15.82 223 TYR A CA 1
ATOM 1805 C C . TYR A 1 223 ? -1.906 6.055 27.646 1.00 16.43 223 TYR A C 1
ATOM 1806 O O . TYR A 1 223 ? -2.970 6.450 27.182 1.00 21.00 223 TYR A O 1
ATOM 1815 N N . LEU A 1 224 ? -0.726 6.523 27.248 1.00 15.74 224 LEU A N 1
ATOM 1816 C CA . LEU A 1 224 ? -0.629 7.531 26.194 1.00 15.50 224 LEU A CA 1
ATOM 1817 C C . LEU A 1 224 ? -1.068 6.987 24.840 1.00 15.06 224 LEU A C 1
ATOM 1818 O O . LEU A 1 224 ? -1.779 7.656 24.101 1.00 16.85 224 LEU A O 1
ATOM 1823 N N . VAL A 1 225 ? -0.608 5.785 24.507 1.00 14.64 225 VAL A N 1
ATOM 1824 C CA . VAL A 1 225 ? -0.959 5.152 23.240 1.00 15.49 225 VAL A CA 1
ATOM 1825 C C . VAL A 1 225 ? -2.455 4.846 23.199 1.00 16.85 225 VAL A C 1
ATOM 1826 O O . VAL A 1 225 ? -3.146 5.148 22.221 1.00 17.84 225 VAL A O 1
ATOM 1830 N N . ASP A 1 226 ? -2.946 4.301 24.303 1.00 18.27 226 ASP A N 1
ATOM 1831 C CA . ASP A 1 226 ? -4.342 3.921 24.435 1.00 21.08 226 ASP A CA 1
ATOM 1832 C C . ASP A 1 226 ? -5.262 5.131 24.315 1.00 22.02 226 ASP A C 1
ATOM 1833 O O . ASP A 1 226 ? -6.295 5.083 23.654 1.00 22.58 226 ASP A O 1
ATOM 1838 N N . HIS A 1 227 ? -4.869 6.230 24.946 1.00 18.62 227 HIS A N 1
ATOM 1839 C CA . HIS A 1 227 ? -5.670 7.431 24.910 1.00 17.62 227 HIS A CA 1
ATOM 1840 C C . HIS A 1 227 ? -5.715 8.004 23.508 1.00 17.42 227 HIS A C 1
ATOM 1841 O O . HIS A 1 227 ? -6.781 8.381 23.025 1.00 22.17 227 HIS A O 1
ATOM 1848 N N . TRP A 1 228 ? -4.559 8.060 22.852 1.00 16.11 228 TRP A N 1
ATOM 1849 C CA . TRP A 1 228 ? -4.493 8.564 21.489 1.00 16.68 228 TRP A CA 1
ATOM 1850 C C . TRP A 1 228 ? -5.343 7.687 20.570 1.00 18.01 228 TRP A C 1
ATOM 1851 O O . TRP A 1 228 ? -6.026 8.192 19.678 1.00 19.03 228 TRP A O 1
ATOM 1862 N N . TRP A 1 229 ? -5.288 6.374 20.799 1.00 24.20 229 TRP A N 1
ATOM 1863 C CA . TRP A 1 229 ? -6.075 5.414 20.023 1.00 25.58 229 TRP A CA 1
ATOM 1864 C C . TRP A 1 229 ? -7.571 5.730 20.101 1.00 26.79 229 TRP A C 1
ATOM 1865 O O . TRP A 1 229 ? -8.276 5.691 19.088 1.00 24.16 229 TRP A O 1
ATOM 1876 N N . LYS A 1 230 ? -8.032 6.105 21.292 1.00 20.91 230 LYS A N 1
ATOM 1877 C CA . LYS A 1 230 ? -9.447 6.385 21.519 1.00 23.02 230 LYS A CA 1
ATOM 1878 C C . LYS A 1 230 ? -9.865 7.781 21.052 1.00 23.64 230 LYS A C 1
ATOM 1879 O O . LYS A 1 230 ? -11.014 7.988 20.668 1.00 27.37 230 LYS A O 1
ATOM 1885 N N . THR A 1 231 ? -8.956 8.751 21.148 1.00 28.22 231 THR A N 1
ATOM 1886 C CA . THR A 1 231 ? -9.340 10.160 21.056 1.00 27.06 231 THR A CA 1
ATOM 1887 C C . THR A 1 231 ? -8.573 10.952 20.008 1.00 28.32 231 THR A C 1
ATOM 1888 O O . THR A 1 231 ? -9.015 12.022 19.596 1.00 28.13 231 THR A O 1
ATOM 1892 N N . GLY A 1 232 ? -7.369 10.494 19.673 1.00 23.97 232 GLY A N 1
ATOM 1893 C CA . GLY A 1 232 ? -6.548 11.221 18.721 1.00 21.72 232 GLY A CA 1
ATOM 1894 C C . GLY A 1 232 ? -5.694 12.300 19.364 1.00 22.51 232 GLY A C 1
ATOM 1895 O O . GLY A 1 232 ? -4.937 12.981 18.674 1.00 27.74 232 GLY A O 1
ATOM 1896 N N . GLU A 1 233 ? -5.809 12.453 20.680 1.00 20.87 233 GLU A N 1
ATOM 1897 C CA . GLU A 1 233 ? -4.941 13.354 21.440 1.00 20.53 233 GLU A CA 1
ATOM 1898 C C . GLU A 1 233 ? -3.610 12.677 21.758 1.00 19.26 233 GLU A C 1
ATOM 1899 O O . GLU A 1 233 ? -3.576 11.557 22.262 1.00 20.27 233 GLU A O 1
ATOM 1905 N N . THR A 1 234 ? -2.513 13.377 21.487 1.00 20.77 234 THR A N 1
ATOM 1906 C CA . THR A 1 234 ? -1.181 12.795 21.624 1.00 21.26 234 THR A CA 1
ATOM 1907 C C . THR A 1 234 ? -0.618 12.900 23.042 1.00 23.70 234 THR A C 1
ATOM 1908 O O . THR A 1 234 ? 0.458 12.378 23.321 1.00 26.76 234 THR A O 1
ATOM 1912 N N . HIS A 1 235 ? -1.391 13.496 23.951 1.00 23.56 235 HIS A N 1
ATOM 1913 C CA . HIS A 1 235 ? -0.979 13.672 25.342 1.00 25.71 235 HIS A CA 1
ATOM 1914 C C . HIS A 1 235 ? -2.176 13.733 26.311 1.00 26.62 235 HIS A C 1
ATOM 1915 O O . HIS A 1 235 ? -3.184 14.370 26.017 1.00 35.82 235 HIS A O 1
ATOM 1922 N N . ILE A 1 236 ? -2.075 13.025 27.438 1.00 33.19 236 ILE A N 1
ATOM 1923 C CA . ILE A 1 236 ? -2.929 13.271 28.613 1.00 35.94 236 ILE A CA 1
ATOM 1924 C C . ILE A 1 236 ? -2.035 13.389 29.831 1.00 39.59 236 ILE A C 1
ATOM 1925 O O . ILE A 1 236 ? -0.958 12.785 29.880 1.00 37.00 236 ILE A O 1
ATOM 1930 N N . SER A 1 237 ? -2.582 14.006 30.875 1.00 42.97 237 SER A N 1
ATOM 1931 C CA . SER A 1 237 ? -2.065 13.858 32.229 1.00 46.78 237 SER A CA 1
ATOM 1932 C C . SER A 1 237 ? -2.352 12.435 32.721 1.00 48.88 237 SER A C 1
ATOM 1933 O O . SER A 1 237 ? -3.412 11.874 32.431 1.00 49.31 237 SER A O 1
ATOM 1936 N N . LYS A 1 238 ? -1.400 11.851 33.446 1.00 50.81 238 LYS A N 1
ATOM 1937 C CA . LYS A 1 238 ? -1.588 10.527 34.041 1.00 54.35 238 LYS A CA 1
ATOM 1938 C C . LYS A 1 238 ? -2.803 10.533 34.959 1.00 55.31 238 LYS A C 1
ATOM 1939 O O . LYS A 1 238 ? -3.529 9.547 35.043 1.00 61.90 238 LYS A O 1
ATOM 1945 N N . LYS A 1 239 ? -3.048 11.681 35.587 1.00 60.60 239 LYS A N 1
ATOM 1946 C CA . LYS A 1 239 ? -4.177 11.862 36.495 1.00 62.77 239 LYS A CA 1
ATOM 1947 C C . LYS A 1 239 ? -5.502 11.971 35.742 1.00 61.88 239 LYS A C 1
ATOM 1948 O O . LYS A 1 239 ? -6.532 11.488 36.215 1.00 66.51 239 LYS A O 1
ATOM 1954 N N . ASP A 1 240 ? -5.466 12.608 34.575 1.00 56.23 240 ASP A N 1
ATOM 1955 C CA . ASP A 1 240 ? -6.660 12.813 33.757 1.00 55.11 240 ASP A CA 1
ATOM 1956 C C . ASP A 1 240 ? -7.077 11.544 33.018 1.00 53.31 240 ASP A C 1
ATOM 1957 O O . ASP A 1 240 ? -8.242 11.387 32.648 1.00 60.57 240 ASP A O 1
ATOM 1962 N N . TYR A 1 241 ? -6.112 10.662 32.775 1.00 56.08 241 TYR A N 1
ATOM 1963 C CA . TYR A 1 241 ? -6.321 9.489 31.928 1.00 53.22 241 TYR A CA 1
ATOM 1964 C C . TYR A 1 241 ? -7.451 8.590 32.439 1.00 53.15 241 TYR A C 1
ATOM 1965 O O . TYR A 1 241 ? -7.364 8.172 33.613 1.00 50.00 241 TYR A O 1
ATOM 1974 N N . MET B 1 1 ? 5.985 -5.788 16.435 1.00 42.05 1 MET B N 1
ATOM 1975 C CA . MET B 1 1 ? 5.734 -6.107 15.000 1.00 44.15 1 MET B CA 1
ATOM 1976 C C . MET B 1 1 ? 6.846 -5.577 14.092 1.00 42.40 1 MET B C 1
ATOM 1977 O O . MET B 1 1 ? 7.431 -4.532 14.358 1.00 46.51 1 MET B O 1
ATOM 1982 N N . ILE B 1 2 ? 7.147 -6.317 13.029 1.00 44.74 2 ILE B N 1
ATOM 1983 C CA . ILE B 1 2 ? 8.070 -5.843 12.000 1.00 45.43 2 ILE B CA 1
ATOM 1984 C C . ILE B 1 2 ? 7.358 -4.773 11.160 1.00 47.25 2 ILE B C 1
ATOM 1985 O O . ILE B 1 2 ? 6.139 -4.829 10.974 1.00 52.09 2 ILE B O 1
ATOM 1990 N N . SER B 1 3 ? 8.093 -3.729 10.782 1.00 46.82 3 SER B N 1
ATOM 1991 C CA . SER B 1 3 ? 7.529 -2.638 9.992 1.00 47.50 3 SER B CA 1
ATOM 1992 C C . SER B 1 3 ? 7.125 -3.113 8.594 1.00 49.51 3 SER B C 1
ATOM 1993 O O . SER B 1 3 ? 7.754 -4.014 8.025 1.00 41.68 3 SER B O 1
ATOM 1996 N N . ASP B 1 4 ? 6.040 -2.529 8.082 1.00 56.46 4 ASP B N 1
ATOM 1997 C CA . ASP B 1 4 ? 5.538 -2.804 6.731 1.00 58.58 4 ASP B CA 1
ATOM 1998 C C . ASP B 1 4 ? 6.439 -2.102 5.717 1.00 55.80 4 ASP B C 1
ATOM 1999 O O . ASP B 1 4 ? 6.302 -0.901 5.481 1.00 63.45 4 ASP B O 1
ATOM 2004 N N . SER B 1 5 ? 7.376 -2.845 5.137 1.00 47.40 5 SER B N 1
ATOM 2005 C CA . SER B 1 5 ? 8.408 -2.239 4.306 1.00 43.52 5 SER B CA 1
ATOM 2006 C C . SER B 1 5 ? 8.167 -2.426 2.809 1.00 38.77 5 SER B C 1
ATOM 2007 O O . SER B 1 5 ? 7.400 -3.296 2.387 1.00 42.01 5 SER B O 1
ATOM 2010 N N . MET B 1 6 ? 8.875 -1.636 2.010 1.00 23.30 6 MET B N 1
ATOM 2011 C CA . MET B 1 6 ? 8.960 -1.891 0.585 1.00 17.76 6 MET B CA 1
ATOM 2012 C C . MET B 1 6 ? 9.584 -3.248 0.345 1.00 13.79 6 MET B C 1
ATOM 2013 O O . MET B 1 6 ? 10.257 -3.783 1.213 1.00 20.85 6 MET B O 1
ATOM 2018 N N . THR B 1 7 ? 9.371 -3.784 -0.849 1.00 17.50 7 THR B N 1
ATOM 2019 C CA . THR B 1 7 ? 10.043 -4.999 -1.295 1.00 16.97 7 THR B CA 1
ATOM 2020 C C . THR B 1 7 ? 11.058 -4.636 -2.376 1.00 14.75 7 THR B C 1
ATOM 2021 O O . THR B 1 7 ? 11.072 -3.504 -2.865 1.00 16.69 7 THR B O 1
ATOM 2025 N N . VAL B 1 8 ? 11.843 -5.613 -2.813 1.00 13.42 8 VAL B N 1
ATOM 2026 C CA . VAL B 1 8 ? 12.775 -5.383 -3.910 1.00 14.03 8 VAL B CA 1
ATOM 2027 C C . VAL B 1 8 ? 12.061 -4.962 -5.205 1.00 14.63 8 VAL B C 1
ATOM 2028 O O . VAL B 1 8 ? 12.534 -4.071 -5.905 1.00 14.79 8 VAL B O 1
ATOM 2032 N N . GLU B 1 9 ? 10.868 -5.500 -5.453 1.00 15.58 9 GLU B N 1
ATOM 2033 C CA . GLU B 1 9 ? 10.098 -5.117 -6.647 1.00 18.40 9 GLU B CA 1
ATOM 2034 C C . GLU B 1 9 ? 9.779 -3.617 -6.662 1.00 17.08 9 GLU B C 1
ATOM 2035 O O . GLU B 1 9 ? 9.911 -2.954 -7.689 1.00 18.48 9 GLU B O 1
ATOM 2041 N N . GLU B 1 10 ? 9.390 -3.076 -5.513 1.00 17.61 10 GLU B N 1
ATOM 2042 C CA . GLU B 1 10 ? 9.110 -1.647 -5.420 1.00 19.07 10 GLU B CA 1
ATOM 2043 C C . GLU B 1 10 ? 10.362 -0.778 -5.547 1.00 17.89 10 GLU B C 1
ATOM 2044 O O . GLU B 1 10 ? 10.323 0.293 -6.159 1.00 20.30 10 GLU B O 1
ATOM 2050 N N . ILE B 1 11 ? 11.483 -1.258 -5.017 1.00 12.76 11 ILE B N 1
ATOM 2051 C CA . ILE B 1 11 ? 12.758 -0.582 -5.229 1.00 12.26 11 ILE B CA 1
ATOM 2052 C C . ILE B 1 11 ? 13.079 -0.481 -6.724 1.00 12.01 11 ILE B C 1
ATOM 2053 O O . ILE B 1 11 ? 13.551 0.556 -7.192 1.00 13.37 11 ILE B O 1
ATOM 2058 N N . ARG B 1 12 ? 12.852 -1.568 -7.466 1.00 14.45 12 ARG B N 1
ATOM 2059 C CA . ARG B 1 12 ? 13.091 -1.574 -8.910 1.00 15.03 12 ARG B CA 1
ATOM 2060 C C . ARG B 1 12 ? 12.272 -0.467 -9.569 1.00 14.00 12 ARG B C 1
ATOM 2061 O O . ARG B 1 12 ? 12.778 0.282 -10.397 1.00 13.51 12 ARG B O 1
ATOM 2069 N N . LEU B 1 13 ? 11.000 -0.391 -9.197 1.00 13.82 13 LEU B N 1
ATOM 2070 C CA . LEU B 1 13 ? 10.092 0.608 -9.749 1.00 16.90 13 LEU B CA 1
ATOM 2071 C C . LEU B 1 13 ? 10.613 2.026 -9.503 1.00 17.53 13 LEU B C 1
ATOM 2072 O O . LEU B 1 13 ? 10.706 2.821 -10.439 1.00 19.54 13 LEU B O 1
ATOM 2077 N N . HIS B 1 14 ? 11.004 2.321 -8.262 1.00 16.24 14 HIS B N 1
ATOM 2078 C CA . HIS B 1 14 ? 11.499 3.650 -7.923 1.00 15.88 14 HIS B CA 1
ATOM 2079 C C . HIS B 1 14 ? 12.796 4.003 -8.630 1.00 15.89 14 HIS B C 1
ATOM 2080 O O . HIS B 1 14 ? 13.000 5.156 -9.001 1.00 21.77 14 HIS B O 1
ATOM 2087 N N . LEU B 1 15 ? 13.656 3.011 -8.855 1.00 14.42 15 LEU B N 1
ATOM 2088 C CA . LEU B 1 15 ? 14.882 3.246 -9.611 1.00 14.54 15 LEU B CA 1
ATOM 2089 C C . LEU B 1 15 ? 14.564 3.516 -11.075 1.00 15.93 15 LEU B C 1
ATOM 2090 O O . LEU B 1 15 ? 15.187 4.372 -11.706 1.00 19.18 15 LEU B O 1
ATOM 2095 N N . GLY B 1 16 ? 13.575 2.800 -11.604 1.00 21.54 16 GLY B N 1
ATOM 2096 C CA . GLY B 1 16 ? 13.160 3.019 -12.979 1.00 23.94 16 GLY B CA 1
ATOM 2097 C C . GLY B 1 16 ? 12.549 4.401 -13.160 1.00 25.08 16 GLY B C 1
ATOM 2098 O O . GLY B 1 16 ? 12.818 5.079 -14.154 1.00 20.77 16 GLY B O 1
ATOM 2099 N N . LEU B 1 17 ? 11.786 4.842 -12.161 1.00 21.75 17 LEU B N 1
ATOM 2100 C CA . LEU B 1 17 ? 11.220 6.183 -12.144 1.00 23.05 17 LEU B CA 1
ATOM 2101 C C . LEU B 1 17 ? 12.331 7.233 -12.126 1.00 22.72 17 LEU B C 1
ATOM 2102 O O . LEU B 1 17 ? 12.306 8.182 -12.906 1.00 29.12 17 LEU B O 1
ATOM 2107 N N . ALA B 1 18 ? 13.345 7.017 -11.298 1.00 19.80 18 ALA B N 1
ATOM 2108 C CA . ALA B 1 18 ? 14.443 7.970 -11.188 1.00 20.21 18 ALA B CA 1
ATOM 2109 C C . ALA B 1 18 ? 15.170 8.135 -12.523 1.00 22.38 18 ALA B C 1
ATOM 2110 O O . ALA B 1 18 ? 15.560 9.246 -12.892 1.00 22.80 18 ALA B O 1
ATOM 2112 N N . LEU B 1 19 ? 15.343 7.034 -13.253 1.00 21.73 19 LEU B N 1
ATOM 2113 C CA . LEU B 1 19 ? 16.020 7.083 -14.546 1.00 21.98 19 LEU B CA 1
ATOM 2114 C C . LEU B 1 19 ? 15.143 7.780 -15.583 1.00 22.55 19 LEU B C 1
ATOM 2115 O O . LEU B 1 19 ? 15.613 8.634 -16.330 1.00 24.03 19 LEU B O 1
ATOM 2120 N N . LYS B 1 20 ? 13.861 7.434 -15.588 1.00 25.62 20 LYS B N 1
ATOM 2121 C CA . LYS B 1 20 ? 12.884 8.030 -16.496 1.00 28.96 20 LYS B CA 1
ATOM 2122 C C . LYS B 1 20 ? 12.870 9.550 -16.345 1.00 31.69 20 LYS B C 1
ATOM 2123 O O . LYS B 1 20 ? 12.755 10.277 -17.331 1.00 33.58 20 LYS B O 1
ATOM 2129 N N . GLU B 1 21 ? 13.079 10.018 -15.117 1.00 30.54 21 GLU B N 1
ATOM 2130 C CA . GLU B 1 21 ? 13.009 11.441 -14.817 1.00 33.69 21 GLU B CA 1
ATOM 2131 C C . GLU B 1 21 ? 14.368 12.135 -14.802 1.00 32.99 21 GLU B C 1
ATOM 2132 O O . GLU B 1 21 ? 14.448 13.332 -14.532 1.00 42.59 21 GLU B O 1
ATOM 2138 N N . LYS B 1 22 ? 15.422 11.404 -15.157 1.00 29.08 22 LYS B N 1
ATOM 2139 C CA . LYS B 1 22 ? 16.764 11.974 -15.260 1.00 30.13 22 LYS B CA 1
ATOM 2140 C C . LYS B 1 22 ? 17.227 12.632 -13.964 1.00 29.14 22 LYS B C 1
ATOM 2141 O O . LYS B 1 22 ? 17.836 13.702 -13.970 1.00 37.12 22 LYS B O 1
ATOM 2147 N N . ASP B 1 23 ? 16.899 11.986 -12.854 1.00 30.34 23 ASP B N 1
ATOM 2148 C CA . ASP B 1 23 ? 17.301 12.421 -11.524 1.00 30.08 23 ASP B CA 1
ATOM 2149 C C . ASP B 1 23 ? 18.732 11.930 -11.268 1.00 27.62 23 ASP B C 1
ATOM 2150 O O . ASP B 1 23 ? 18.942 10.947 -10.557 1.00 42.22 23 ASP B O 1
ATOM 2155 N N . PHE B 1 24 ? 19.706 12.580 -11.897 1.00 26.63 24 PHE B N 1
ATOM 2156 C CA . PHE B 1 24 ? 21.099 12.142 -11.823 1.00 24.75 24 PHE B CA 1
ATOM 2157 C C . PHE B 1 24 ? 21.874 12.848 -10.721 1.00 24.68 24 PHE B C 1
ATOM 2158 O O . PHE B 1 24 ? 21.608 14.003 -10.396 1.00 29.30 24 PHE B O 1
ATOM 2166 N N . VAL B 1 25 ? 22.815 12.124 -10.130 1.00 24.65 25 VAL B N 1
ATOM 2167 C CA . VAL B 1 25 ? 23.726 12.672 -9.134 1.00 24.35 25 VAL B CA 1
ATOM 2168 C C . VAL B 1 25 ? 25.150 12.300 -9.547 1.00 26.41 25 VAL B C 1
ATOM 2169 O O . VAL B 1 25 ? 25.425 11.145 -9.879 1.00 24.81 25 VAL B O 1
ATOM 2173 N N . VAL B 1 26 ? 26.058 13.269 -9.504 1.00 31.62 26 VAL B N 1
ATOM 2174 C CA . VAL B 1 26 ? 27.436 13.027 -9.925 1.00 33.79 26 VAL B CA 1
ATOM 2175 C C . VAL B 1 26 ? 28.262 12.277 -8.869 1.00 34.86 26 VAL B C 1
ATOM 2176 O O . VAL B 1 26 ? 28.303 12.647 -7.692 1.00 32.14 26 VAL B O 1
ATOM 2180 N N . ASP B 1 27 ? 28.827 11.151 -9.292 1.00 31.11 27 ASP B N 1
ATOM 2181 C CA . ASP B 1 27 ? 29.662 10.330 -8.434 1.00 30.45 27 ASP B CA 1
ATOM 2182 C C . ASP B 1 27 ? 31.008 11.012 -8.233 1.00 31.33 27 ASP B C 1
ATOM 2183 O O . ASP B 1 27 ? 31.397 11.867 -9.027 1.00 27.85 27 ASP B O 1
ATOM 2188 N N . LYS B 1 28 ? 31.736 10.589 -7.197 1.00 29.77 28 LYS B N 1
ATOM 2189 C CA . LYS B 1 28 ? 33.086 11.087 -6.929 1.00 30.41 28 LYS B CA 1
ATOM 2190 C C . LYS B 1 28 ? 34.092 10.768 -8.049 1.00 32.05 28 LYS B C 1
ATOM 2191 O O . LYS B 1 28 ? 35.148 11.398 -8.131 1.00 35.77 28 LYS B O 1
ATOM 2197 N N . THR B 1 29 ? 33.774 9.793 -8.904 1.00 36.82 29 THR B N 1
ATOM 2198 C CA . THR B 1 29 ? 34.617 9.481 -10.068 1.00 36.57 29 THR B CA 1
ATOM 2199 C C . THR B 1 29 ? 34.204 10.283 -11.301 1.00 36.76 29 THR B C 1
ATOM 2200 O O . THR B 1 29 ? 34.756 10.091 -12.384 1.00 34.37 29 THR B O 1
ATOM 2204 N N . GLY B 1 30 ? 33.217 11.164 -11.134 1.00 41.55 30 GLY B N 1
ATOM 2205 C CA . GLY B 1 30 ? 32.782 12.024 -12.223 1.00 40.69 30 GLY B CA 1
ATOM 2206 C C . GLY B 1 30 ? 31.644 11.464 -13.062 1.00 40.87 30 GLY B C 1
ATOM 2207 O O . GLY B 1 30 ? 31.132 12.157 -13.947 1.00 37.38 30 GLY B O 1
ATOM 2208 N N . VAL B 1 31 ? 31.234 10.226 -12.786 1.00 35.02 31 VAL B N 1
ATOM 2209 C CA . VAL B 1 31 ? 30.174 9.563 -13.553 1.00 32.80 31 VAL B CA 1
ATOM 2210 C C . VAL B 1 31 ? 28.781 9.803 -12.931 1.00 30.55 31 VAL B C 1
ATOM 2211 O O . VAL B 1 31 ? 28.675 10.161 -11.757 1.00 28.41 31 VAL B O 1
ATOM 2215 N N . LYS B 1 32 ? 27.729 9.700 -13.743 1.00 27.30 32 LYS B N 1
ATOM 2216 C CA . LYS B 1 32 ? 26.354 9.864 -13.252 1.00 26.76 32 LYS B CA 1
ATOM 2217 C C . LYS B 1 32 ? 25.847 8.634 -12.479 1.00 24.79 32 LYS B C 1
ATOM 2218 O O . LYS B 1 32 ? 26.214 7.497 -12.783 1.00 24.23 32 LYS B O 1
ATOM 2224 N N . THR B 1 33 ? 24.991 8.878 -11.490 1.00 22.63 33 THR B N 1
ATOM 2225 C CA . THR B 1 33 ? 24.251 7.811 -10.822 1.00 20.37 33 THR B CA 1
ATOM 2226 C C . THR B 1 33 ? 22.790 8.232 -10.692 1.00 20.69 33 THR B C 1
ATOM 2227 O O . THR B 1 33 ? 22.475 9.421 -10.807 1.00 21.33 33 THR B O 1
ATOM 2231 N N . ILE B 1 34 ? 21.893 7.248 -10.597 1.00 14.96 34 ILE B N 1
ATOM 2232 C CA . ILE B 1 34 ? 20.560 7.480 -10.051 1.00 13.32 34 ILE B CA 1
ATOM 2233 C C . ILE B 1 34 ? 20.554 6.869 -8.653 1.00 13.90 34 ILE B C 1
ATOM 2234 O O . ILE B 1 34 ? 21.357 5.983 -8.351 1.00 14.99 34 ILE B O 1
ATOM 2239 N N . GLU B 1 35 ? 19.655 7.335 -7.799 1.00 12.39 35 GLU B N 1
ATOM 2240 C CA . GLU B 1 35 ? 19.857 7.154 -6.377 1.00 14.11 35 GLU B CA 1
ATOM 2241 C C . GLU B 1 35 ? 18.552 7.233 -5.614 1.00 14.95 35 GLU B C 1
ATOM 2242 O O . GLU B 1 35 ? 17.667 8.003 -5.979 1.00 17.96 35 GLU B O 1
ATOM 2248 N N . ILE B 1 36 ? 18.386 6.339 -4.642 1.00 12.78 36 ILE B N 1
ATOM 2249 C CA . ILE B 1 36 ? 17.357 6.498 -3.625 1.00 12.86 36 ILE B CA 1
ATOM 2250 C C . ILE B 1 36 ? 18.035 6.785 -2.284 1.00 12.65 36 ILE B C 1
ATOM 2251 O O . ILE B 1 36 ? 18.959 6.074 -1.885 1.00 13.68 36 ILE B O 1
ATOM 2256 N N . ILE B 1 37 ? 17.609 7.860 -1.630 1.00 10.70 37 ILE B N 1
ATOM 2257 C CA . ILE B 1 37 ? 18.174 8.296 -0.359 1.00 10.78 37 ILE B CA 1
ATOM 2258 C C . ILE B 1 37 ? 17.302 7.759 0.765 1.00 9.95 37 ILE B C 1
ATOM 2259 O O . ILE B 1 37 ? 16.075 7.867 0.705 1.00 15.63 37 ILE B O 1
ATOM 2264 N N . GLY B 1 38 ? 17.936 7.213 1.804 1.00 12.86 38 GLY B N 1
ATOM 2265 C CA . GLY B 1 38 ? 17.194 6.722 2.952 1.00 11.77 38 GLY B CA 1
ATOM 2266 C C . GLY B 1 38 ? 16.285 5.560 2.608 1.00 12.00 38 GLY B C 1
ATOM 2267 O O . GLY B 1 38 ? 15.154 5.486 3.075 1.00 15.29 38 GLY B O 1
ATOM 2268 N N . ALA B 1 39 ? 16.762 4.699 1.715 1.00 12.36 39 ALA B N 1
ATOM 2269 C CA . ALA B 1 39 ? 16.023 3.511 1.301 1.00 13.75 39 ALA B CA 1
ATOM 2270 C C . ALA B 1 39 ? 15.883 2.533 2.468 1.00 14.92 39 ALA B C 1
ATOM 2271 O O . ALA B 1 39 ? 16.819 2.337 3.250 1.00 14.88 39 ALA B O 1
ATOM 2273 N N . SER B 1 40 ? 14.674 2.009 2.634 1.00 15.29 40 SER B N 1
ATOM 2274 C CA . SER B 1 40 ? 14.425 0.937 3.581 1.00 14.72 40 SER B CA 1
ATOM 2275 C C . SER B 1 40 ? 13.503 -0.066 2.906 1.00 15.95 40 SER B C 1
ATOM 2276 O O . SER B 1 40 ? 12.456 0.300 2.378 1.00 16.52 40 SER B O 1
ATOM 2279 N N . PHE B 1 41 ? 13.970 -1.303 2.783 1.00 14.11 41 PHE B N 1
ATOM 2280 C CA . PHE B 1 41 ? 13.157 -2.347 2.169 1.00 13.22 41 PHE B CA 1
ATOM 2281 C C . PHE B 1 41 ? 13.495 -3.713 2.752 1.00 13.09 41 PHE B C 1
ATOM 2282 O O . PHE B 1 41 ? 14.592 -3.918 3.259 1.00 13.99 41 PHE B O 1
ATOM 2290 N N . VAL B 1 42 ? 12.539 -4.634 2.717 1.00 12.83 42 VAL B N 1
ATOM 2291 C CA . VAL B 1 42 ? 12.855 -6.023 3.019 1.00 13.17 42 VAL B CA 1
ATOM 2292 C C . VAL B 1 42 ? 13.543 -6.643 1.815 1.00 11.23 42 VAL B C 1
ATOM 2293 O O . VAL B 1 42 ? 13.101 -6.463 0.677 1.00 15.88 42 VAL B O 1
ATOM 2297 N N . ALA B 1 43 ? 14.718 -7.217 2.048 1.00 11.14 43 ALA B N 1
ATOM 2298 C CA . ALA B 1 43 ? 15.464 -7.892 0.994 1.00 13.27 43 ALA B CA 1
ATOM 2299 C C . ALA B 1 43 ? 14.855 -9.279 0.754 1.00 16.25 43 ALA B C 1
ATOM 2300 O O . ALA B 1 43 ? 15.277 -10.264 1.356 1.00 16.56 43 ALA B O 1
ATOM 2302 N N . ASP B 1 44 ? 13.767 -9.308 -0.013 1.00 19.29 44 ASP B N 1
ATOM 2303 C CA . ASP B 1 44 ? 13.007 -10.538 -0.262 1.00 20.21 44 ASP B CA 1
ATOM 2304 C C . ASP B 1 44 ? 13.408 -11.223 -1.581 1.00 22.08 44 ASP B C 1
ATOM 2305 O O . ASP B 1 44 ? 12.775 -12.197 -2.000 1.00 22.58 44 ASP B O 1
ATOM 2310 N N . GLU B 1 45 ? 14.443 -10.689 -2.229 1.00 16.69 45 GLU B N 1
ATOM 2311 C CA . GLU B 1 45 ? 15.082 -11.310 -3.387 1.00 14.30 45 GLU B CA 1
ATOM 2312 C C . GLU B 1 45 ? 16.587 -11.098 -3.255 1.00 15.52 45 GLU B C 1
ATOM 2313 O O . GLU B 1 45 ? 17.030 -10.119 -2.653 1.00 18.03 45 GLU B O 1
ATOM 2319 N N . PRO B 1 46 ? 17.396 -11.992 -3.846 1.00 17.02 46 PRO B N 1
ATOM 2320 C CA . PRO B 1 46 ? 18.854 -11.938 -3.648 1.00 16.03 46 PRO B CA 1
ATOM 2321 C C . PRO B 1 46 ? 19.595 -11.000 -4.604 1.00 16.48 46 PRO B C 1
ATOM 2322 O O . P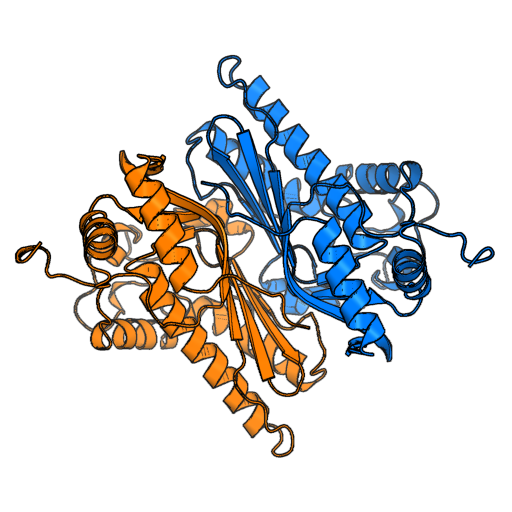RO B 1 46 ? 20.824 -10.968 -4.621 1.00 15.33 46 PRO B O 1
ATOM 2326 N N . PHE B 1 47 ? 18.848 -10.288 -5.446 1.00 15.91 47 PHE B N 1
ATOM 2327 C CA . PHE B 1 47 ? 19.434 -9.321 -6.372 1.00 15.33 47 PHE B CA 1
ATOM 2328 C C . PHE B 1 47 ? 18.356 -8.324 -6.769 1.00 14.46 47 PHE B C 1
ATOM 2329 O O . PHE B 1 47 ? 17.165 -8.589 -6.616 1.00 14.80 47 PHE B O 1
ATOM 2337 N N . ILE B 1 48 ? 18.779 -7.161 -7.244 1.00 14.95 48 ILE B N 1
ATOM 2338 C CA . ILE B 1 48 ? 17.829 -6.168 -7.742 1.00 15.50 48 ILE B CA 1
ATOM 2339 C C . ILE B 1 48 ? 17.828 -6.149 -9.278 1.00 15.16 48 ILE B C 1
ATOM 2340 O O . ILE B 1 48 ? 16.834 -6.538 -9.891 1.00 17.58 48 ILE B O 1
ATOM 2345 N N . PHE B 1 49 ? 18.974 -5.844 -9.885 1.00 14.89 49 PHE B N 1
ATOM 2346 C CA . PHE B 1 49 ? 19.173 -6.035 -11.328 1.00 17.20 49 PHE B CA 1
ATOM 2347 C C . PHE B 1 49 ? 20.461 -6.820 -11.533 1.00 20.75 49 PHE B C 1
ATOM 2348 O O . PHE B 1 49 ? 21.375 -6.732 -10.714 1.00 21.90 49 PHE B O 1
ATOM 2356 N N . GLY B 1 50 ? 20.575 -7.483 -12.682 1.00 17.73 50 GLY B N 1
ATOM 2357 C CA . GLY B 1 50 ? 21.784 -8.219 -13.006 1.00 22.38 50 GLY B CA 1
ATOM 2358 C C . GLY B 1 50 ? 21.672 -9.715 -12.751 1.00 27.16 50 GLY B C 1
ATOM 2359 O O . GLY B 1 50 ? 20.634 -10.217 -12.310 1.00 34.42 50 GLY B O 1
ATOM 2360 N N . ALA B 1 51 ? 22.762 -10.428 -13.019 1.00 42.81 51 ALA B N 1
ATOM 2361 C CA . ALA B 1 51 ? 22.809 -11.880 -12.847 1.00 46.76 51 ALA B CA 1
ATOM 2362 C C . ALA B 1 51 ? 23.488 -12.295 -11.532 1.00 48.82 51 ALA B C 1
ATOM 2363 O O . ALA B 1 51 ? 24.392 -11.613 -11.049 1.00 43.95 51 ALA B O 1
ATOM 2365 N N . LEU B 1 52 ? 23.051 -13.421 -10.971 1.00 46.18 52 LEU B N 1
ATOM 2366 C CA . LEU B 1 52 ? 23.689 -14.021 -9.797 1.00 47.33 52 LEU B CA 1
ATOM 2367 C C . LEU B 1 52 ? 24.944 -14.809 -10.172 1.00 46.54 52 LEU B C 1
ATOM 2368 O O . LEU B 1 52 ? 24.853 -15.872 -10.785 1.00 53.47 52 LEU B O 1
ATOM 2373 N N . ASN B 1 53 ? 26.107 -14.301 -9.773 1.00 44.56 53 ASN B N 1
ATOM 2374 C CA . ASN B 1 53 ? 27.377 -14.999 -9.981 1.00 42.53 53 ASN B CA 1
ATOM 2375 C C . ASN B 1 53 ? 27.796 -15.716 -8.694 1.00 42.31 53 ASN B C 1
ATOM 2376 O O . ASN B 1 53 ? 28.592 -15.192 -7.911 1.00 40.52 53 ASN B O 1
ATOM 2381 N N . ASP B 1 54 ? 27.308 -16.940 -8.515 1.00 35.71 54 ASP B N 1
ATOM 2382 C CA . ASP B 1 54 ? 27.585 -17.711 -7.303 1.00 36.26 54 ASP B CA 1
ATOM 2383 C C . ASP B 1 54 ? 29.078 -17.989 -7.123 1.00 33.77 54 ASP B C 1
ATOM 2384 O O . ASP B 1 54 ? 29.573 -18.053 -6.000 1.00 42.01 54 ASP B O 1
ATOM 2389 N N . GLU B 1 55 ? 29.790 -18.115 -8.238 1.00 31.47 55 GLU B N 1
ATOM 2390 C CA . GLU B 1 55 ? 31.223 -18.372 -8.222 1.00 31.67 55 GLU B CA 1
ATOM 2391 C C . GLU B 1 55 ? 31.996 -17.224 -7.569 1.00 27.22 55 GLU B C 1
ATOM 2392 O O . GLU B 1 55 ? 32.857 -17.463 -6.724 1.00 39.12 55 GLU B O 1
ATOM 2398 N N . TYR B 1 56 ? 31.659 -15.983 -7.923 1.00 21.88 56 TYR B N 1
ATOM 2399 C CA . TYR B 1 56 ? 32.324 -14.819 -7.339 1.00 18.42 56 TYR B CA 1
ATOM 2400 C C . TYR B 1 56 ? 32.032 -14.659 -5.841 1.00 15.76 56 TYR B C 1
ATOM 2401 O O . TYR B 1 56 ? 32.933 -14.386 -5.042 1.00 19.18 56 TYR B O 1
ATOM 2410 N N . ILE B 1 57 ? 30.760 -14.788 -5.481 1.00 19.27 57 ILE B N 1
ATOM 2411 C CA . ILE B 1 57 ? 30.321 -14.678 -4.100 1.00 19.43 57 ILE B CA 1
ATOM 2412 C C . ILE B 1 57 ? 31.038 -15.676 -3.186 1.00 20.25 57 ILE B C 1
ATOM 2413 O O . ILE B 1 57 ? 31.460 -15.313 -2.084 1.00 24.25 57 ILE B O 1
ATOM 2418 N N . GLN B 1 58 ? 31.275 -16.892 -3.679 1.00 15.89 58 GLN B N 1
ATOM 2419 C CA . GLN B 1 58 ? 31.976 -17.887 -2.873 1.00 16.82 58 GLN B CA 1
ATOM 2420 C C . GLN B 1 58 ? 33.449 -17.538 -2.668 1.00 13.23 58 GLN B C 1
ATOM 2421 O O . GLN B 1 58 ? 34.010 -17.824 -1.608 1.00 19.30 58 GLN B O 1
ATOM 2427 N N . ARG B 1 59 ? 34.059 -16.867 -3.642 1.00 11.99 59 ARG B N 1
ATOM 2428 C CA . ARG B 1 59 ? 35.443 -16.427 -3.487 1.00 12.10 59 ARG B CA 1
ATOM 2429 C C . ARG B 1 59 ? 35.543 -15.280 -2.487 1.00 14.38 59 ARG B C 1
ATOM 2430 O O . ARG B 1 59 ? 36.461 -15.241 -1.667 1.00 15.51 59 ARG B O 1
ATOM 2438 N N . GLU B 1 60 ? 34.552 -14.393 -2.502 1.00 14.35 60 GLU B N 1
ATOM 2439 C CA . GLU B 1 60 ? 34.506 -13.320 -1.522 1.00 15.06 60 GLU B CA 1
ATOM 2440 C C . GLU B 1 60 ? 34.198 -13.854 -0.124 1.00 14.40 60 GLU B C 1
ATOM 2441 O O . GLU B 1 60 ? 34.805 -13.411 0.848 1.00 16.10 60 GLU B O 1
ATOM 2447 N N . LEU B 1 61 ? 33.345 -14.875 -0.025 1.00 11.97 61 LEU B N 1
ATOM 2448 C CA . LEU B 1 61 ? 33.099 -15.532 1.263 1.00 15.37 61 LEU B CA 1
ATOM 2449 C C . LEU B 1 61 ? 34.379 -16.146 1.850 1.00 11.49 61 LEU B C 1
ATOM 2450 O O . LEU B 1 61 ? 34.635 -16.033 3.048 1.00 13.97 61 LEU B O 1
ATOM 2455 N N . GLU B 1 62 ? 35.112 -16.884 1.026 1.00 11.44 62 GLU B N 1
ATOM 2456 C CA . GLU B 1 62 ? 36.378 -17.472 1.460 1.00 13.73 62 GLU B CA 1
ATOM 2457 C C . GLU B 1 62 ? 37.351 -16.411 1.983 1.00 14.05 62 GLU B C 1
ATOM 2458 O O . GLU B 1 62 ? 37.970 -16.584 3.042 1.00 14.98 62 GLU B O 1
ATOM 2464 N N . TRP B 1 63 ? 37.423 -15.280 1.279 1.00 12.10 63 TRP B N 1
ATOM 2465 C CA . TRP B 1 63 ? 38.257 -14.161 1.710 1.00 11.14 63 TRP B CA 1
ATOM 2466 C C . TRP B 1 63 ? 37.816 -13.602 3.060 1.00 9.31 63 TRP B C 1
ATOM 2467 O O . 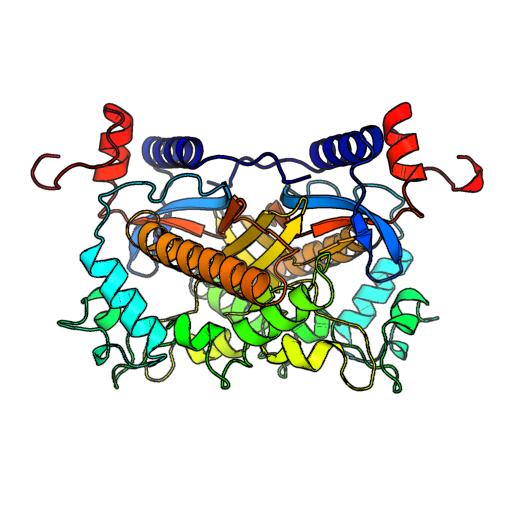TRP B 1 63 ? 38.649 -13.310 3.917 1.00 11.34 63 TRP B O 1
ATOM 2478 N N . TYR B 1 64 ? 36.508 -13.428 3.235 1.00 7.80 64 TYR B N 1
ATOM 2479 C CA . TYR B 1 64 ? 35.989 -12.951 4.510 1.00 8.78 64 TYR B CA 1
ATOM 2480 C C . TYR B 1 64 ? 36.338 -13.929 5.638 1.00 10.96 64 TYR B C 1
ATOM 2481 O O . TYR B 1 64 ? 36.751 -13.516 6.720 1.00 11.77 64 TYR B O 1
ATOM 2490 N N . LYS B 1 65 ? 36.224 -15.232 5.371 1.00 12.65 65 LYS B N 1
ATOM 2491 C CA . LYS B 1 65 ? 36.559 -16.241 6.383 1.00 13.01 65 LYS B CA 1
ATOM 2492 C C . LYS B 1 65 ? 38.037 -16.193 6.784 1.00 12.42 65 LYS B C 1
ATOM 2493 O O . LYS B 1 65 ? 38.383 -16.470 7.936 1.00 15.57 65 LYS B O 1
ATOM 2499 N N . SER B 1 66 ? 38.887 -15.739 5.866 1.00 11.48 66 SER B N 1
ATOM 2500 C CA . SER B 1 66 ? 40.311 -15.623 6.144 1.00 12.66 66 SER B CA 1
ATOM 2501 C C . SER B 1 66 ? 40.608 -14.407 7.016 1.00 14.04 66 SER B C 1
ATOM 2502 O O . SER B 1 66 ? 41.660 -14.338 7.645 1.00 15.37 66 SER B O 1
ATOM 2505 N N . LYS B 1 67 ? 39.690 -13.439 7.004 1.00 13.50 67 LYS B N 1
ATOM 2506 C CA . LYS B 1 67 ? 39.827 -12.191 7.755 1.00 13.48 67 LYS B CA 1
ATOM 2507 C C . LYS B 1 67 ? 40.990 -11.322 7.286 1.00 14.18 67 LYS B C 1
ATOM 2508 O O . LYS B 1 67 ? 41.368 -10.374 7.972 1.00 15.90 67 LYS B O 1
ATOM 2514 N N . SER B 1 68 ? 41.551 -11.639 6.122 1.00 10.07 68 SER B N 1
ATOM 2515 C CA . SER B 1 68 ? 42.701 -10.905 5.604 1.00 11.90 68 SER B CA 1
ATOM 2516 C C . SER B 1 68 ? 42.296 -9.516 5.115 1.00 12.91 68 SER B C 1
ATOM 2517 O O . SER B 1 68 ? 41.315 -9.372 4.383 1.00 13.43 68 SER B O 1
ATOM 2520 N N . LEU B 1 69 ? 43.090 -8.508 5.473 1.00 12.93 69 LEU B N 1
ATOM 2521 C CA . LEU B 1 69 ? 42.860 -7.146 4.991 1.00 12.08 69 LEU B CA 1
ATOM 2522 C C . LEU B 1 69 ? 43.611 -6.862 3.692 1.00 13.06 69 LEU B C 1
ATOM 2523 O O . LEU B 1 69 ? 43.656 -5.732 3.221 1.00 12.50 69 LEU B O 1
ATOM 2528 N N . PHE B 1 70 ? 44.082 -7.913 3.036 1.00 12.74 70 PHE B N 1
ATOM 2529 C CA . PHE B 1 70 ? 44.807 -7.744 1.788 1.00 14.68 70 PHE B CA 1
ATOM 2530 C C . PHE B 1 70 ? 44.059 -8.371 0.619 1.00 15.75 70 PHE B C 1
ATOM 2531 O O . PHE B 1 70 ? 43.578 -9.508 0.714 1.00 15.23 70 PHE B O 1
ATOM 2539 N N . VAL B 1 71 ? 43.918 -7.603 -0.461 1.00 11.83 71 VAL B N 1
ATOM 2540 C CA . VAL B 1 71 ? 43.066 -8.007 -1.572 1.00 10.58 71 VAL B CA 1
ATOM 2541 C C . VAL B 1 71 ? 43.645 -9.166 -2.376 1.00 10.67 71 VAL B C 1
ATOM 2542 O O . VAL B 1 71 ? 42.894 -9.945 -2.946 1.00 12.92 71 VAL B O 1
ATOM 2546 N N . LYS B 1 72 ? 44.966 -9.324 -2.363 1.00 13.06 72 LYS B N 1
ATOM 2547 C CA . LYS B 1 72 ? 45.591 -10.461 -3.046 1.00 13.07 72 LYS B CA 1
ATOM 2548 C C . LYS B 1 72 ? 45.142 -11.802 -2.456 1.00 13.85 72 LYS B C 1
ATOM 2549 O O . LYS B 1 72 ? 45.168 -12.822 -3.135 1.00 15.73 72 LYS B O 1
ATOM 2555 N N . ASP B 1 73 ? 44.703 -11.789 -1.204 1.00 10.72 73 ASP B N 1
ATOM 2556 C CA . ASP B 1 73 ? 44.223 -13.005 -0.556 1.00 12.73 73 ASP B CA 1
ATOM 2557 C C . ASP B 1 73 ? 42.826 -13.458 -0.973 1.00 14.32 73 ASP B C 1
ATOM 2558 O O . ASP B 1 73 ? 42.337 -14.486 -0.505 1.00 15.80 73 ASP B O 1
ATOM 2563 N N . ILE B 1 74 ? 42.160 -12.686 -1.826 1.00 12.16 74 ILE B N 1
ATOM 2564 C CA . ILE B 1 74 ? 40.933 -13.166 -2.458 1.00 13.86 74 ILE B CA 1
ATOM 2565 C C . ILE B 1 74 ? 41.321 -14.348 -3.363 1.00 13.06 74 ILE B C 1
ATOM 2566 O O . ILE B 1 74 ? 42.302 -14.267 -4.094 1.00 13.25 74 ILE B O 1
ATOM 2571 N N . PRO B 1 75 ? 40.645 -15.504 -3.217 1.00 12.79 75 PRO B N 1
ATOM 2572 C CA . PRO B 1 75 ? 41.008 -16.664 -4.053 1.00 11.83 75 PRO B CA 1
ATOM 2573 C C . PRO B 1 75 ? 41.017 -16.337 -5.541 1.00 12.46 75 PRO B C 1
ATOM 2574 O O . PRO B 1 75 ? 40.125 -15.648 -6.045 1.00 12.27 75 PRO B O 1
ATOM 2578 N N . GLY B 1 76 ? 42.055 -16.795 -6.232 1.00 12.51 76 GLY B N 1
ATOM 2579 C CA . GLY B 1 76 ? 42.108 -16.622 -7.672 1.00 14.38 76 GLY B CA 1
ATOM 2580 C C . GLY B 1 76 ? 42.548 -15.225 -8.049 1.00 18.13 76 GLY B C 1
ATOM 2581 O O . GLY B 1 76 ? 43.205 -14.549 -7.263 1.00 18.94 76 GLY B O 1
ATOM 2582 N N . GLU B 1 77 ? 42.190 -14.781 -9.249 1.00 18.57 77 GLU B N 1
ATOM 2583 C CA . GLU B 1 77 ? 42.549 -13.436 -9.670 1.00 22.56 77 GLU B CA 1
ATOM 2584 C C . GLU B 1 77 ? 41.694 -12.388 -8.962 1.00 20.49 77 GLU B C 1
ATOM 2585 O O . GLU B 1 77 ? 40.475 -12.454 -8.979 1.00 28.65 77 GLU B O 1
ATOM 2591 N N . THR B 1 78 ? 42.351 -11.462 -8.281 1.00 19.69 78 THR B N 1
ATOM 2592 C CA . THR B 1 78 ? 41.657 -10.399 -7.567 1.00 19.63 78 THR B CA 1
ATOM 2593 C C . THR B 1 78 ? 40.912 -9.478 -8.542 1.00 18.40 78 THR B C 1
ATOM 2594 O O . THR B 1 78 ? 41.483 -9.020 -9.528 1.00 22.39 78 THR B O 1
ATOM 2598 N N . PRO B 1 79 ? 39.594 -9.295 -8.336 1.00 16.57 79 PRO B N 1
ATOM 2599 C CA . PRO B 1 79 ? 38.785 -8.408 -9.188 1.00 18.58 79 PRO B CA 1
ATOM 2600 C C . PRO B 1 79 ? 39.379 -7.002 -9.199 1.00 22.40 79 PRO B C 1
ATOM 2601 O O . PRO B 1 79 ? 39.883 -6.532 -8.169 1.00 25.50 79 PRO B O 1
ATOM 2605 N N . LYS B 1 80 ? 39.324 -6.332 -10.351 1.00 29.35 80 LYS B N 1
ATOM 2606 C CA . LYS B 1 80 ? 39.940 -5.013 -10.482 1.00 33.08 80 LYS B CA 1
ATOM 2607 C C . LYS B 1 80 ? 39.255 -3.964 -9.608 1.00 31.66 80 LYS B C 1
ATOM 2608 O O . LYS B 1 80 ? 39.905 -3.028 -9.149 1.00 39.57 80 LYS B O 1
ATOM 2614 N N . ILE B 1 81 ? 37.988 -4.203 -9.268 1.00 24.70 81 ILE B N 1
ATOM 2615 C CA . ILE B 1 81 ? 37.249 -3.306 -8.384 1.00 26.61 81 ILE B CA 1
ATOM 2616 C C . ILE B 1 81 ? 37.882 -3.257 -7.000 1.00 25.23 81 ILE B C 1
ATOM 2617 O O . ILE B 1 81 ? 37.925 -2.199 -6.369 1.00 40.64 81 ILE B O 1
ATOM 2622 N N . TRP B 1 82 ? 38.432 -4.389 -6.558 1.00 23.62 82 TRP B N 1
ATOM 2623 C CA . TRP B 1 82 ? 39.126 -4.447 -5.283 1.00 20.56 82 TRP B CA 1
ATOM 2624 C C . TRP B 1 82 ? 40.535 -3.905 -5.432 1.00 21.84 82 TRP B C 1
ATOM 2625 O O . TRP B 1 82 ? 41.062 -3.277 -4.515 1.00 24.23 82 TRP B O 1
ATOM 2636 N N . GLN B 1 83 ? 41.122 -4.103 -6.608 1.00 19.14 83 GLN B N 1
ATOM 2637 C CA . GLN B 1 83 ? 42.464 -3.596 -6.876 1.00 25.28 83 GLN B CA 1
ATOM 2638 C C . GLN B 1 83 ? 42.523 -2.069 -6.842 1.00 25.01 83 GLN B C 1
ATOM 2639 O O . GLN B 1 83 ? 43.436 -1.495 -6.251 1.00 41.32 83 GLN B O 1
ATOM 2645 N N . GLN B 1 84 ? 41.541 -1.418 -7.457 1.00 34.16 84 GLN B N 1
ATOM 2646 C CA . GLN B 1 84 ? 41.571 0.033 -7.629 1.00 36.26 84 GLN B CA 1
ATOM 2647 C C . GLN B 1 84 ? 41.271 0.779 -6.320 1.00 33.66 84 GLN B C 1
ATOM 2648 O O . GLN B 1 84 ? 41.639 1.940 -6.161 1.00 42.97 84 GLN B O 1
ATOM 2654 N N . VAL B 1 85 ? 40.745 0.050 -5.340 1.00 24.71 85 VAL B N 1
ATOM 2655 C CA . VAL B 1 85 ? 40.376 0.620 -4.051 1.00 21.03 85 VAL B CA 1
ATOM 2656 C C . VAL B 1 85 ? 41.463 0.361 -2.982 1.00 19.46 85 VAL B C 1
ATOM 2657 O O . VAL B 1 85 ? 41.492 1.006 -1.926 1.00 19.52 85 VAL B O 1
ATOM 2661 N N . ALA B 1 86 ? 42.418 -0.507 -3.310 1.00 16.81 86 ALA B N 1
ATOM 2662 C CA . ALA B 1 86 ? 43.407 -0.970 -2.343 1.00 14.76 86 ALA B CA 1
ATOM 2663 C C . ALA B 1 86 ? 44.518 0.053 -2.144 1.00 14.38 86 ALA B C 1
ATOM 2664 O O . ALA B 1 86 ? 44.761 0.891 -3.010 1.00 16.73 86 ALA B O 1
ATOM 2666 N N . SER B 1 87 ? 45.213 -0.057 -1.021 1.00 13.14 87 SER B N 1
ATOM 2667 C CA . SER B 1 87 ? 46.327 0.829 -0.699 1.00 16.52 87 SER B CA 1
ATOM 2668 C C . SER B 1 87 ? 47.538 0.485 -1.546 1.00 17.59 87 SER B C 1
ATOM 2669 O O . SER B 1 87 ? 47.510 -0.464 -2.329 1.00 20.29 87 SER B O 1
ATOM 2672 N N . SER B 1 88 ? 48.628 1.203 -1.316 1.00 19.24 88 SER B N 1
ATOM 2673 C CA . SER B 1 88 ? 49.864 0.980 -2.058 1.00 23.76 88 SER B CA 1
ATOM 2674 C C . SER B 1 88 ? 50.458 -0.398 -1.756 1.00 25.44 88 SER B C 1
ATOM 2675 O O . SER B 1 88 ? 51.236 -0.928 -2.547 1.00 35.34 88 SER B O 1
ATOM 2678 N N . LYS B 1 89 ? 50.056 -0.980 -0.627 1.00 27.01 89 LYS B N 1
ATOM 2679 C CA . LYS B 1 89 ? 50.529 -2.296 -0.200 1.00 26.80 89 LYS B CA 1
ATOM 2680 C C . LYS B 1 89 ? 49.484 -3.399 -0.439 1.00 25.60 89 LYS B C 1
ATOM 2681 O O . LYS B 1 89 ? 49.696 -4.553 -0.059 1.00 29.57 89 LYS B O 1
ATOM 2687 N N . GLY B 1 90 ? 48.376 -3.039 -1.088 1.00 19.24 90 GLY B N 1
ATOM 2688 C CA . GLY B 1 90 ? 47.325 -3.998 -1.376 1.00 16.23 90 GLY B CA 1
ATOM 2689 C C . GLY B 1 90 ? 46.339 -4.179 -0.238 1.00 16.15 90 GLY B C 1
ATOM 2690 O O . GLY B 1 90 ? 45.547 -5.127 -0.247 1.00 18.18 90 GLY B O 1
ATOM 2691 N N . GLU B 1 91 ? 46.327 -3.234 0.703 1.00 13.66 91 GLU B N 1
ATOM 2692 C CA . GLU B 1 91 ? 45.490 -3.334 1.893 1.00 12.38 91 GLU B CA 1
ATOM 2693 C C . GLU B 1 91 ? 44.156 -2.593 1.733 1.00 13.43 91 GLU B C 1
ATOM 2694 O O . GLU B 1 91 ? 44.077 -1.585 1.021 1.00 15.34 91 GLU B O 1
ATOM 2700 N N . ILE B 1 92 ? 43.113 -3.110 2.383 1.00 11.00 92 ILE B N 1
ATOM 2701 C CA . ILE B 1 92 ? 41.801 -2.451 2.432 1.00 9.34 92 ILE B CA 1
ATOM 2702 C C . ILE B 1 92 ? 41.255 -2.411 3.865 1.00 9.13 92 ILE B C 1
ATOM 2703 O O . ILE B 1 92 ? 41.921 -2.844 4.806 1.00 11.61 92 ILE B O 1
ATOM 2708 N N . ASN B 1 93 ? 40.036 -1.891 4.026 1.00 8.81 93 ASN B N 1
ATOM 2709 C CA . ASN B 1 93 ? 39.349 -1.912 5.308 1.00 8.82 93 ASN B CA 1
ATOM 2710 C C . ASN B 1 93 ? 38.208 -2.927 5.337 1.00 7.94 93 ASN B C 1
ATOM 2711 O O . ASN B 1 93 ? 37.884 -3.484 6.389 1.00 9.79 93 ASN B O 1
ATOM 2716 N N . SER B 1 94 ? 37.523 -3.053 4.208 1.00 10.36 94 SER B N 1
ATOM 2717 C CA . SER B 1 94 ? 36.194 -3.665 4.168 1.00 10.92 94 SER B CA 1
ATOM 2718 C C . SER B 1 94 ? 36.226 -5.176 3.959 1.00 12.95 94 SER B C 1
ATOM 2719 O O . SER B 1 94 ? 35.490 -5.713 3.117 1.00 12.24 94 SER B O 1
ATOM 2722 N N . ASN B 1 95 ? 37.062 -5.868 4.731 1.00 11.07 95 ASN B N 1
ATOM 2723 C CA . ASN B 1 95 ? 36.857 -7.297 4.875 1.00 9.41 95 ASN B CA 1
ATOM 2724 C C . ASN B 1 95 ? 35.833 -7.514 5.979 1.00 7.39 95 ASN B C 1
ATOM 2725 O O . ASN B 1 95 ? 36.107 -7.277 7.162 1.00 8.93 95 ASN B O 1
ATOM 2730 N N . TYR B 1 96 ? 34.637 -7.936 5.586 1.00 8.62 96 TYR B N 1
ATOM 2731 C CA . TYR B 1 96 ? 33.555 -8.104 6.541 1.00 8.56 96 TYR B CA 1
ATOM 2732 C C . TYR B 1 96 ? 33.753 -9.279 7.487 1.00 9.53 96 TYR B C 1
ATOM 2733 O O . TYR B 1 96 ? 33.232 -9.276 8.599 1.00 9.36 96 TYR B O 1
ATOM 2742 N N . GLY B 1 97 ? 34.551 -10.261 7.066 1.00 9.74 97 GLY B N 1
ATOM 2743 C CA . GLY B 1 97 ? 34.930 -11.327 7.974 1.00 8.89 97 GLY B CA 1
ATOM 2744 C C . GLY B 1 97 ? 35.806 -10.805 9.102 1.00 8.65 97 GLY B C 1
ATOM 2745 O O . GLY B 1 97 ? 35.628 -11.159 10.265 1.00 10.88 97 GLY B O 1
ATOM 2746 N N . TRP B 1 98 ? 36.775 -9.974 8.745 1.00 9.88 98 TRP B N 1
ATOM 2747 C CA . TRP B 1 98 ? 37.582 -9.278 9.740 1.00 11.09 98 TRP B CA 1
ATOM 2748 C C . TRP B 1 98 ? 36.679 -8.454 10.659 1.00 9.27 98 TRP B C 1
ATOM 2749 O O . TRP B 1 98 ? 36.829 -8.503 11.874 1.00 10.37 98 TRP B O 1
ATOM 2760 N N . ALA B 1 99 ? 35.693 -7.762 10.091 1.00 8.94 99 ALA B N 1
ATOM 2761 C CA . ALA B 1 99 ? 34.828 -6.917 10.909 1.00 8.02 99 ALA B CA 1
ATOM 2762 C C . ALA B 1 99 ? 34.080 -7.699 11.987 1.00 8.56 99 ALA B C 1
ATOM 2763 O O . ALA B 1 99 ? 33.958 -7.233 13.120 1.00 9.62 99 ALA B O 1
ATOM 2765 N N . ILE B 1 100 ? 33.584 -8.894 11.667 1.00 7.68 100 ILE B N 1
ATOM 2766 C CA . ILE B 1 100 ? 32.778 -9.608 12.663 1.00 8.88 100 ILE B CA 1
ATOM 2767 C C . ILE B 1 100 ? 33.478 -10.737 13.430 1.00 8.08 100 ILE B C 1
ATOM 2768 O O . ILE B 1 100 ? 33.033 -11.109 14.506 1.00 9.56 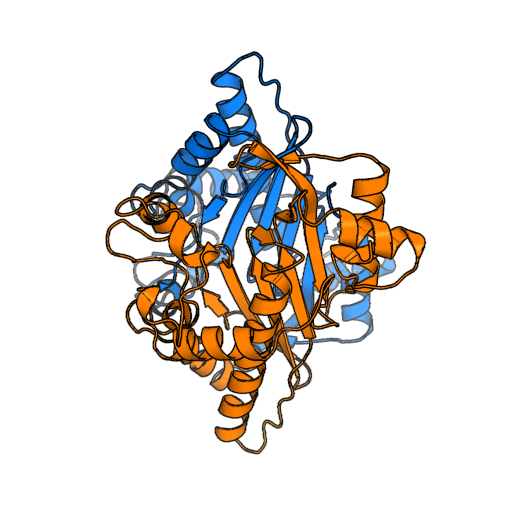100 ILE B O 1
ATOM 2773 N N . TRP B 1 101 ? 34.624 -11.196 12.938 1.00 11.02 101 TRP B N 1
ATOM 2774 C CA . TRP B 1 101 ? 35.305 -12.325 13.572 1.00 13.28 101 TRP B CA 1
ATOM 2775 C C . TRP B 1 101 ? 36.667 -12.007 14.190 1.00 14.73 101 TRP B C 1
ATOM 2776 O O . TRP B 1 101 ? 37.190 -12.797 14.973 1.00 19.00 101 TRP B O 1
ATOM 2787 N N . SER B 1 102 ? 37.278 -10.889 13.815 1.00 13.18 102 SER B N 1
ATOM 2788 C CA . SER B 1 102 ? 38.581 -10.549 14.371 1.00 14.48 102 SER B CA 1
ATOM 2789 C C . SER B 1 102 ? 38.481 -10.019 15.801 1.00 15.95 102 SER B C 1
ATOM 2790 O O . SER B 1 102 ? 37.536 -9.298 16.142 1.00 18.18 102 SER B O 1
ATOM 2793 N N . GLU B 1 103 ? 39.454 -10.384 16.638 1.00 14.68 103 GLU B N 1
ATOM 2794 C CA . GLU B 1 103 ? 39.557 -9.810 17.984 1.00 17.20 103 GLU B CA 1
ATOM 2795 C C . GLU B 1 103 ? 39.958 -8.334 17.903 1.00 13.75 103 GLU B C 1
ATOM 2796 O O . GLU B 1 103 ? 39.611 -7.540 18.780 1.00 18.32 103 GLU B O 1
ATOM 2802 N N . ASP B 1 104 ? 40.596 -7.964 16.793 1.00 14.99 104 ASP B N 1
ATOM 2803 C CA . ASP B 1 104 ? 40.971 -6.581 16.521 1.00 16.67 104 ASP B CA 1
ATOM 2804 C C . ASP B 1 104 ? 39.762 -5.657 16.389 1.00 15.81 104 ASP B C 1
ATOM 2805 O O . ASP B 1 104 ? 39.869 -4.463 16.662 1.00 21.93 104 ASP B O 1
ATOM 2810 N N . ASN B 1 105 ? 38.616 -6.199 15.981 1.00 10.09 105 ASN B N 1
ATOM 2811 C CA . ASN B 1 105 ? 37.394 -5.412 15.935 1.00 7.99 105 ASN B CA 1
ATOM 2812 C C . ASN B 1 105 ? 36.435 -5.810 17.034 1.00 6.66 105 ASN B C 1
ATOM 2813 O O . ASN B 1 105 ? 35.239 -5.572 16.928 1.00 9.51 105 ASN B O 1
ATOM 2818 N N . TYR B 1 106 ? 36.994 -6.348 18.121 1.00 8.57 106 TYR B N 1
ATOM 2819 C CA . TYR B 1 106 ? 36.289 -6.596 19.384 1.00 8.95 106 TYR B CA 1
ATOM 2820 C C . TYR B 1 106 ? 35.204 -7.662 19.302 1.00 8.00 106 TYR B C 1
ATOM 2821 O O . TYR B 1 106 ? 34.179 -7.571 19.983 1.00 11.47 106 TYR B O 1
ATOM 2830 N N . ALA B 1 107 ? 35.457 -8.678 18.475 1.00 10.52 107 ALA B N 1
ATOM 2831 C CA . ALA B 1 107 ? 34.711 -9.935 18.522 1.00 10.60 107 ALA B CA 1
ATOM 2832 C C . ALA B 1 107 ? 33.211 -9.707 18.364 1.00 9.99 107 ALA B C 1
ATOM 2833 O O . ALA B 1 107 ? 32.411 -10.121 19.214 1.00 11.73 107 ALA B O 1
ATOM 2835 N N . GLN B 1 108 ? 32.825 -9.069 17.262 1.00 8.45 108 GLN B N 1
ATOM 2836 C CA . GLN B 1 108 ? 31.442 -8.636 17.086 1.00 8.84 108 GLN B CA 1
ATOM 2837 C C . GLN B 1 108 ? 30.491 -9.822 17.040 1.00 8.31 108 GLN B C 1
ATOM 2838 O O . GLN B 1 108 ? 29.498 -9.844 17.762 1.00 9.73 108 GLN B O 1
ATOM 2844 N N . TYR B 1 109 ? 30.854 -10.846 16.266 1.00 9.56 109 TYR B N 1
ATOM 2845 C CA . TYR B 1 109 ? 30.004 -12.024 16.137 1.00 8.47 109 TYR B CA 1
ATOM 2846 C C . TYR B 1 109 ? 29.827 -12.710 17.473 1.00 7.23 109 TYR B C 1
ATOM 2847 O O . TYR B 1 109 ? 28.700 -12.939 17.915 1.00 9.34 109 TYR B O 1
ATOM 2856 N N . ASP B 1 110 ? 30.942 -13.026 18.122 1.00 10.53 110 ASP B N 1
ATOM 2857 C CA . ASP B 1 110 ? 30.897 -13.752 19.393 1.00 12.12 110 ASP B CA 1
ATOM 2858 C C . ASP B 1 110 ? 30.129 -13.003 20.471 1.00 12.42 110 ASP B C 1
ATOM 2859 O O . ASP B 1 110 ? 29.397 -13.610 21.256 1.00 12.65 110 ASP B O 1
ATOM 2864 N N . MET B 1 111 ? 30.291 -11.680 20.521 1.00 10.33 111 MET B N 1
ATOM 2865 C CA . MET B 1 111 ? 29.632 -10.907 21.567 1.00 9.84 111 MET B CA 1
ATOM 2866 C C . MET B 1 111 ? 28.132 -10.773 21.332 1.00 7.01 111 MET B C 1
ATOM 2867 O O . MET B 1 111 ? 27.340 -10.835 22.268 1.00 9.99 111 MET B O 1
ATOM 2872 N N . CYS B 1 112 ? 27.745 -10.619 20.067 1.00 8.14 112 CYS B N 1
ATOM 2873 C CA . CYS B 1 112 ? 26.336 -10.587 19.698 1.00 8.36 112 CYS B CA 1
ATOM 2874 C C . CYS B 1 112 ? 25.668 -11.956 19.974 1.00 7.73 112 CYS B C 1
ATOM 2875 O O . CYS B 1 112 ? 24.566 -12.017 20.515 1.00 10.11 112 CYS B O 1
ATOM 2878 N N . LEU B 1 113 ? 26.392 -13.041 19.687 1.00 11.19 113 LEU B N 1
ATOM 2879 C CA . LEU B 1 113 ? 25.933 -14.397 20.019 1.00 12.08 113 LEU B CA 1
ATOM 2880 C C . LEU B 1 113 ? 25.757 -14.605 21.540 1.00 10.92 113 LEU B C 1
ATOM 2881 O O . LEU B 1 113 ? 24.725 -15.114 21.989 1.00 12.18 113 LEU B O 1
ATOM 2886 N N . ALA B 1 114 ? 26.713 -14.122 22.328 1.00 10.29 114 ALA B N 1
ATOM 2887 C CA . ALA B 1 114 ? 26.632 -14.213 23.781 1.00 10.70 114 ALA B CA 1
ATOM 2888 C C . ALA B 1 114 ? 25.474 -13.386 24.332 1.00 12.08 114 ALA B C 1
ATOM 2889 O O . ALA B 1 114 ? 24.739 -13.841 25.205 1.00 13.39 114 ALA B O 1
ATOM 2891 N N . GLU B 1 115 ? 25.266 -12.194 23.762 1.00 10.35 115 GLU B N 1
ATOM 2892 C CA . GLU B 1 115 ? 24.163 -11.336 24.188 1.00 10.30 115 GLU B CA 1
ATOM 2893 C C . GLU B 1 115 ? 22.807 -12.002 23.944 1.00 8.84 115 GLU B C 1
ATOM 2894 O O . GLU B 1 115 ? 21.965 -12.051 24.837 1.00 10.39 115 GLU B O 1
ATOM 2900 N N . LEU B 1 116 ? 22.604 -12.521 22.736 1.00 8.49 116 LEU B N 1
ATOM 2901 C CA . LEU B 1 116 ? 21.323 -13.130 22.375 1.00 9.97 116 LEU B CA 1
ATOM 2902 C C . LEU B 1 116 ? 21.116 -14.497 23.032 1.00 10.64 116 LEU B C 1
ATOM 2903 O O . LEU B 1 116 ? 19.983 -14.867 23.337 1.00 13.59 116 LEU B O 1
ATOM 2908 N N . GLY B 1 117 ? 22.212 -15.187 23.344 1.00 13.16 117 GLY B N 1
ATOM 2909 C CA . GLY B 1 117 ? 22.121 -16.428 24.100 1.00 14.12 117 GLY B CA 1
ATOM 2910 C C . GLY B 1 117 ? 21.673 -16.219 25.540 1.00 16.81 117 GLY B C 1
ATOM 2911 O O . GLY B 1 117 ? 20.944 -17.039 26.102 1.00 23.25 117 GLY B O 1
ATOM 2912 N N . GLN B 1 118 ? 22.085 -15.106 26.132 1.00 12.54 118 GLN B N 1
ATOM 2913 C CA . GLN B 1 118 ? 21.727 -14.771 27.503 1.00 15.46 118 GLN B CA 1
ATOM 2914 C C . GLN B 1 118 ? 20.350 -14.113 27.588 1.00 15.82 118 GLN B C 1
ATOM 2915 O O . GLN B 1 118 ? 19.576 -14.394 28.499 1.00 19.66 118 GLN B O 1
ATOM 2921 N N . ASN B 1 119 ? 20.061 -13.207 26.656 1.00 14.49 119 ASN B N 1
ATOM 2922 C CA . ASN B 1 119 ? 18.757 -12.554 26.614 1.00 15.98 119 ASN B CA 1
ATOM 2923 C C . ASN B 1 119 ? 18.249 -12.476 25.183 1.00 15.28 119 ASN B C 1
ATOM 2924 O O . ASN B 1 119 ? 18.595 -11.556 24.427 1.00 14.11 119 ASN B O 1
ATOM 2929 N N . PRO B 1 120 ? 17.341 -13.400 24.824 1.00 17.50 120 PRO B N 1
ATOM 2930 C CA . PRO B 1 120 ? 16.820 -13.530 23.462 1.00 16.96 120 PRO B CA 1
ATOM 2931 C C . PRO B 1 120 ? 16.038 -12.289 23.025 1.00 15.11 120 PRO B C 1
ATOM 2932 O O . PRO B 1 120 ? 15.932 -12.017 21.833 1.00 18.20 120 PRO B O 1
ATOM 2936 N N . ASP B 1 121 ? 15.504 -11.549 23.997 1.00 12.47 121 ASP B N 1
ATOM 2937 C CA . ASP B 1 121 ? 14.701 -10.355 23.720 1.00 14.52 121 ASP B CA 1
ATOM 2938 C C . ASP B 1 121 ? 15.535 -9.089 23.576 1.00 13.29 121 ASP B C 1
ATOM 2939 O O . ASP B 1 121 ? 14.993 -8.002 23.380 1.00 15.19 121 ASP B O 1
ATOM 2944 N N . SER B 1 122 ? 16.846 -9.228 23.713 1.00 12.91 122 SER B N 1
ATOM 2945 C CA . SER B 1 122 ? 17.740 -8.080 23.793 1.00 13.25 122 SER B CA 1
ATOM 2946 C C . SER B 1 122 ? 17.634 -7.151 22.579 1.00 12.92 122 SER B C 1
ATOM 2947 O O . SER B 1 122 ? 17.532 -7.603 21.432 1.00 12.52 122 SER B O 1
ATOM 2950 N N . ARG B 1 123 ? 17.779 -5.854 22.838 1.00 9.75 123 ARG B N 1
ATOM 2951 C CA . ARG B 1 123 ? 17.931 -4.867 21.771 1.00 9.74 123 ARG B CA 1
ATOM 2952 C C . ARG B 1 123 ? 19.405 -4.537 21.513 1.00 10.09 123 ARG B C 1
ATOM 2953 O O . ARG B 1 123 ? 19.723 -3.722 20.639 1.00 11.29 123 ARG B O 1
ATOM 2961 N N . ARG B 1 124 ? 20.304 -5.219 22.227 1.00 7.76 124 ARG B N 1
ATOM 2962 C CA . ARG B 1 124 ? 21.733 -4.939 22.171 1.00 7.97 124 ARG B CA 1
ATOM 2963 C C . ARG B 1 124 ? 22.510 -5.984 21.383 1.00 8.90 124 ARG B C 1
ATOM 2964 O O . ARG B 1 124 ? 23.734 -6.058 21.504 1.00 9.24 124 ARG B O 1
ATOM 2972 N N . GLY B 1 125 ? 21.803 -6.820 20.621 1.00 7.94 125 GLY B N 1
ATOM 2973 C CA . GLY B 1 125 ? 22.489 -7.778 19.775 1.00 7.66 125 GLY B CA 1
ATOM 2974 C C . GLY B 1 125 ? 22.840 -7.146 18.450 1.00 8.78 125 GLY B C 1
ATOM 2975 O O . GLY B 1 125 ? 21.988 -6.983 17.591 1.00 11.61 125 GLY B O 1
ATOM 2976 N N . ILE B 1 126 ? 24.092 -6.735 18.304 1.00 7.50 126 ILE B N 1
ATOM 2977 C CA . ILE B 1 126 ? 24.468 -5.914 17.164 1.00 6.71 126 ILE B CA 1
ATOM 2978 C C . ILE B 1 126 ? 25.912 -6.186 16.791 1.00 6.81 126 ILE B C 1
ATOM 2979 O O . ILE B 1 126 ? 26.705 -6.613 17.626 1.00 13.03 126 ILE B O 1
ATOM 2984 N N . MET B 1 127 ? 26.193 -6.159 15.497 1.00 6.74 127 MET B N 1
ATOM 2985 C CA . MET B 1 127 ? 27.557 -6.275 15.018 1.00 8.02 127 MET B CA 1
ATOM 2986 C C . MET B 1 127 ? 27.946 -4.958 14.375 1.00 9.64 127 MET B C 1
ATOM 2987 O O . MET B 1 127 ? 27.268 -4.472 13.467 1.00 8.43 127 MET B O 1
ATOM 2992 N N . ILE B 1 128 ? 28.943 -4.324 14.977 1.00 9.74 128 ILE B N 1
ATOM 2993 C CA . ILE B 1 128 ? 29.368 -2.993 14.586 1.00 8.80 128 ILE B CA 1
ATOM 2994 C C . ILE B 1 128 ? 30.561 -3.123 13.655 1.00 7.53 128 ILE B C 1
ATOM 2995 O O . ILE B 1 128 ? 31.629 -3.600 14.057 1.00 9.61 128 ILE B O 1
ATOM 3000 N N . TYR B 1 129 ? 30.338 -2.783 12.386 1.00 6.54 129 TYR B N 1
ATOM 3001 C CA . TYR B 1 129 ? 31.341 -2.945 11.346 1.00 6.93 129 TYR B CA 1
ATOM 3002 C C . TYR B 1 129 ? 32.244 -1.733 11.313 1.00 9.34 129 TYR B C 1
ATOM 3003 O O . TYR B 1 129 ? 33.462 -1.856 11.209 1.00 12.75 129 TYR B O 1
ATOM 3012 N N . THR B 1 130 ? 31.628 -0.561 11.239 1.00 12.14 130 THR B N 1
ATOM 3013 C CA . THR B 1 130 ? 32.397 0.668 11.085 1.00 11.88 130 THR B CA 1
ATOM 3014 C C . THR B 1 130 ? 32.918 1.149 12.447 1.00 12.63 130 THR B C 1
ATOM 3015 O O . THR B 1 130 ? 32.642 0.532 13.487 1.00 10.32 130 THR B O 1
ATOM 3019 N N . ARG B 1 131 ? 33.754 2.184 12.426 1.00 9.06 131 ARG B N 1
ATOM 3020 C CA . ARG B 1 131 ? 34.371 2.683 13.646 1.00 8.58 131 ARG B CA 1
ATOM 3021 C C . ARG B 1 131 ? 34.608 4.195 13.497 1.00 7.99 131 ARG B C 1
ATOM 3022 O O . ARG B 1 131 ? 34.755 4.697 12.380 1.00 9.16 131 ARG B O 1
ATOM 3030 N N . PRO B 1 132 ? 34.646 4.927 14.622 1.00 8.87 132 PRO B N 1
ATOM 3031 C CA . PRO B 1 132 ? 34.832 6.386 14.578 1.00 9.21 132 PRO B CA 1
ATOM 3032 C C . PRO B 1 132 ? 36.093 6.807 13.844 1.00 8.07 132 PRO B C 1
ATOM 3033 O O . PRO B 1 132 ? 36.062 7.753 13.059 1.00 10.43 132 PRO B O 1
ATOM 3037 N N . SER B 1 133 ? 37.169 6.034 13.981 1.00 8.69 133 SER B N 1
ATOM 3038 C CA . SER B 1 133 ? 38.414 6.368 13.293 1.00 8.79 133 SER B CA 1
ATOM 3039 C C . SER B 1 133 ? 38.360 6.176 11.771 1.00 7.96 133 SER B C 1
ATOM 3040 O O . SER B 1 133 ? 39.312 6.505 11.068 1.00 11.09 133 SER B O 1
ATOM 3043 N N . MET B 1 134 ? 37.246 5.665 11.258 1.00 5.38 134 MET B N 1
ATOM 3044 C CA . MET B 1 134 ? 37.078 5.533 9.810 1.00 5.14 134 MET B CA 1
ATOM 3045 C C . MET B 1 134 ? 37.194 6.901 9.112 1.00 8.65 134 MET B C 1
ATOM 3046 O O . MET B 1 134 ? 37.555 6.979 7.934 1.00 8.64 134 MET B O 1
ATOM 3051 N N . GLN B 1 135 ? 36.946 7.977 9.865 1.00 9.60 135 GLN B N 1
ATOM 3052 C CA . GLN B 1 135 ? 37.111 9.339 9.337 1.00 10.36 135 GLN B CA 1
ATOM 3053 C C . GLN B 1 135 ? 38.536 9.586 8.860 1.00 11.01 135 GLN B C 1
ATOM 3054 O O . GLN B 1 135 ? 38.756 10.399 7.969 1.00 12.19 135 GLN B O 1
ATOM 3060 N N . PHE B 1 136 ? 39.492 8.842 9.418 1.00 10.29 136 PHE B N 1
ATOM 3061 C CA . PHE B 1 136 ? 40.894 8.979 9.038 1.00 10.79 136 PHE B CA 1
ATOM 3062 C C . PHE B 1 136 ? 41.430 7.733 8.343 1.00 10.56 136 PHE B C 1
ATOM 3063 O O . PHE B 1 136 ? 42.355 7.824 7.526 1.00 13.48 136 PHE B O 1
ATOM 3071 N N . ASP B 1 137 ? 40.863 6.572 8.678 1.00 10.82 137 ASP B N 1
ATOM 3072 C CA . ASP B 1 137 ? 41.363 5.291 8.146 1.00 11.59 137 ASP B CA 1
ATOM 3073 C C . ASP B 1 137 ? 41.000 5.002 6.689 1.00 10.62 137 ASP B C 1
ATOM 3074 O O . ASP B 1 137 ? 41.602 4.123 6.067 1.00 10.03 137 ASP B O 1
ATOM 3079 N N . TYR B 1 138 ? 39.976 5.675 6.166 1.00 10.86 138 TYR B N 1
ATOM 3080 C CA . TYR B 1 138 ? 39.417 5.308 4.864 1.00 9.87 138 TYR B CA 1
ATOM 3081 C C . TYR B 1 138 ? 40.406 5.451 3.723 1.00 10.59 138 TYR B C 1
ATOM 3082 O O . TYR B 1 138 ? 40.241 4.834 2.669 1.00 11.24 138 TYR B O 1
ATOM 3091 N N . ASN B 1 139 ? 41.424 6.287 3.916 1.00 10.85 139 ASN B N 1
ATOM 3092 C CA . ASN B 1 139 ? 42.418 6.476 2.863 1.00 12.24 139 ASN B CA 1
ATOM 3093 C C . ASN B 1 139 ? 43.848 6.215 3.331 1.00 12.71 139 ASN B C 1
ATOM 3094 O O . ASN B 1 139 ? 44.804 6.713 2.736 1.00 14.43 139 ASN B O 1
ATOM 3099 N N . LYS B 1 140 ? 43.985 5.360 4.349 1.00 11.97 140 LYS B N 1
ATOM 3100 C CA . LYS B 1 140 ? 45.289 4.930 4.849 1.00 13.52 140 LYS B CA 1
ATOM 3101 C C . LYS B 1 140 ? 46.143 4.367 3.718 1.00 13.23 140 LYS B C 1
ATOM 3102 O O . LYS B 1 140 ? 45.665 3.562 2.913 1.00 15.63 140 LYS B O 1
ATOM 3108 N N . ASP B 1 141 ? 47.380 4.854 3.623 1.00 12.54 141 ASP B N 1
ATOM 3109 C CA . ASP B 1 141 ? 48.315 4.442 2.570 1.00 14.37 141 ASP B CA 1
ATOM 3110 C C . ASP B 1 141 ? 47.726 4.560 1.164 1.00 15.26 141 ASP B C 1
ATOM 3111 O O . ASP B 1 141 ? 48.128 3.853 0.243 1.00 23.00 141 ASP B O 1
ATOM 3116 N N . GLY B 1 142 ? 46.771 5.475 1.000 1.00 14.06 142 GLY B N 1
ATOM 3117 C CA . GLY B 1 142 ? 46.237 5.739 -0.322 1.00 14.33 142 GLY B CA 1
ATOM 3118 C C . GLY B 1 142 ? 45.160 4.780 -0.785 1.00 13.55 142 GLY B C 1
ATOM 3119 O O . GLY B 1 142 ? 44.801 4.790 -1.964 1.00 15.08 142 GLY B O 1
ATOM 3120 N N . MET B 1 143 ? 44.639 3.948 0.110 1.00 14.03 143 MET B N 1
ATOM 3121 C CA . MET B 1 143 ? 43.417 3.216 -0.222 1.00 15.27 143 MET B CA 1
ATOM 3122 C C . MET B 1 143 ? 42.242 4.180 -0.352 1.00 15.38 143 MET B C 1
ATOM 3123 O O . MET B 1 143 ? 42.343 5.367 -0.016 1.00 15.22 143 MET B O 1
ATOM 3128 N N . SER B 1 144 ? 41.153 3.696 -0.935 1.00 11.58 144 SER B N 1
ATOM 3129 C CA . SER B 1 144 ? 39.919 4.460 -0.951 1.00 11.09 144 SER B CA 1
ATOM 3130 C C . SER B 1 144 ? 38.776 3.564 -0.542 1.00 10.11 144 SER B C 1
ATOM 3131 O O . SER B 1 144 ? 38.074 3.011 -1.390 1.00 14.28 144 SER B O 1
ATOM 3134 N N . ASP B 1 145 ? 38.648 3.357 0.761 1.00 9.47 145 ASP B N 1
ATOM 3135 C CA . ASP B 1 145 ? 37.742 2.341 1.270 1.00 8.80 145 ASP B CA 1
ATOM 3136 C C . ASP B 1 145 ? 37.141 2.784 2.598 1.00 6.95 145 ASP B C 1
ATOM 3137 O O . ASP B 1 145 ? 37.682 2.525 3.668 1.00 8.73 145 ASP B O 1
ATOM 3142 N N . PHE B 1 146 ? 36.083 3.585 2.497 1.00 7.47 146 PHE B N 1
ATOM 3143 C CA . PHE B 1 146 ? 35.315 4.010 3.654 1.00 9.76 146 PHE B CA 1
ATOM 3144 C C . PHE B 1 146 ? 34.213 2.972 3.880 1.00 9.46 146 PHE B C 1
ATOM 3145 O O . PHE B 1 146 ? 33.383 2.745 3.005 1.00 10.00 146 PHE B O 1
ATOM 3153 N N . MET B 1 147 ? 34.275 2.284 5.018 1.00 9.28 147 MET B N 1
ATOM 3154 C CA . MET B 1 147 ? 33.357 1.173 5.317 1.00 10.16 147 MET B CA 1
ATOM 3155 C C . MET B 1 147 ? 31.926 1.537 4.905 1.00 11.69 147 MET B C 1
ATOM 3156 O O . MET B 1 147 ? 31.424 2.568 5.343 1.00 14.18 147 MET B O 1
ATOM 3161 N N . CYS B 1 148 ? 31.297 0.775 3.999 1.00 11.57 148 CYS B N 1
ATOM 3162 C CA . CYS B 1 148 ? 29.919 1.104 3.625 1.00 12.46 148 CYS B CA 1
ATOM 3163 C C . CYS B 1 148 ? 28.838 0.432 4.451 1.00 10.69 148 CYS B C 1
ATOM 3164 O O . CYS B 1 148 ? 27.693 0.853 4.402 1.00 12.03 148 CYS B O 1
ATOM 3168 N N . THR B 1 149 ? 29.174 -0.648 5.151 1.00 8.43 149 THR B N 1
ATOM 3169 C CA . THR B 1 149 ? 28.243 -1.209 6.130 1.00 7.70 149 THR B CA 1
ATOM 3170 C C . THR B 1 149 ? 28.535 -0.622 7.507 1.00 7.55 149 THR B C 1
ATOM 3171 O O . THR B 1 149 ? 29.675 -0.612 7.948 1.00 12.21 149 THR B O 1
ATOM 3175 N N . ASN B 1 150 ? 27.524 -0.055 8.147 1.00 9.00 150 ASN B N 1
ATOM 3176 C CA . ASN B 1 150 ? 27.727 0.569 9.447 1.00 10.13 150 ASN B CA 1
ATOM 3177 C C . ASN B 1 150 ? 27.558 -0.454 10.565 1.00 9.45 150 ASN B C 1
ATOM 3178 O O . ASN B 1 150 ? 28.495 -0.747 11.293 1.00 10.35 150 ASN B O 1
ATOM 3183 N N . THR B 1 151 ? 26.351 -0.994 10.673 1.00 10.78 151 THR B N 1
ATOM 3184 C CA . THR B 1 151 ? 25.986 -1.923 11.742 1.00 11.01 151 THR B CA 1
ATOM 3185 C C . THR B 1 151 ? 24.985 -2.951 11.189 1.00 12.13 151 THR B C 1
ATOM 3186 O O . THR B 1 151 ? 24.327 -2.707 10.168 1.00 10.03 151 THR B O 1
ATOM 3190 N N . VAL B 1 152 ? 24.923 -4.121 11.824 1.00 8.20 152 VAL B N 1
ATOM 3191 C CA . VAL B 1 152 ? 23.827 -5.048 11.590 1.00 7.26 152 VAL B CA 1
ATOM 3192 C C . VAL B 1 152 ? 23.300 -5.507 12.941 1.00 6.26 152 VAL B C 1
ATOM 3193 O O . VAL B 1 152 ? 24.062 -5.972 13.788 1.00 9.58 152 VAL B O 1
ATOM 3197 N N . GLN B 1 153 ? 22.012 -5.287 13.169 1.00 5.54 153 GLN B N 1
ATOM 3198 C CA . GLN B 1 153 ? 21.381 -5.617 14.436 1.00 6.20 153 GLN B CA 1
ATOM 3199 C C . GLN B 1 153 ? 20.508 -6.858 14.250 1.00 9.19 153 GLN B C 1
ATOM 3200 O O . GLN B 1 153 ? 19.869 -7.023 13.212 1.00 9.97 153 GLN B O 1
ATOM 3206 N N . TYR B 1 154 ? 20.486 -7.722 15.262 1.00 7.58 154 TYR B N 1
ATOM 3207 C CA . TYR B 1 154 ? 19.727 -8.963 15.192 1.00 7.00 154 TYR B CA 1
ATOM 3208 C C . TYR B 1 154 ? 18.692 -8.976 16.292 1.00 7.90 154 TYR B C 1
ATOM 3209 O O . TYR B 1 154 ? 19.005 -8.723 17.456 1.00 10.31 154 TYR B O 1
ATOM 3218 N N . LEU B 1 155 ? 17.439 -9.169 15.903 1.00 7.42 155 LEU B N 1
ATOM 3219 C CA . LEU B 1 155 ? 16.343 -9.135 16.853 1.00 10.77 155 LEU B CA 1
ATOM 3220 C C . LEU B 1 155 ? 15.530 -10.409 16.731 1.00 11.99 155 LEU B C 1
ATOM 3221 O O . LEU B 1 155 ? 15.047 -10.741 15.648 1.00 13.10 155 LEU B O 1
ATOM 3226 N N . ILE B 1 156 ? 15.484 -11.167 17.820 1.00 10.27 156 ILE B N 1
ATOM 3227 C CA . ILE B 1 156 ? 14.747 -12.430 17.852 1.00 12.13 156 ILE B CA 1
ATOM 3228 C C . ILE B 1 156 ? 13.325 -12.188 18.334 1.00 12.74 156 ILE B C 1
ATOM 3229 O O . ILE B 1 156 ? 13.109 -11.827 19.484 1.00 14.28 156 ILE B O 1
ATOM 3234 N N . ARG B 1 157 ? 12.362 -12.353 17.435 1.00 13.89 157 ARG B N 1
ATOM 3235 C CA . ARG B 1 157 ? 10.956 -12.157 17.771 1.00 15.85 157 ARG B CA 1
ATOM 3236 C C . ARG B 1 157 ? 10.159 -13.312 17.169 1.00 17.28 157 ARG B C 1
ATOM 3237 O O . ARG B 1 157 ? 10.332 -13.638 15.997 1.00 15.91 157 ARG B O 1
ATOM 3245 N N . ASP B 1 158 ? 9.293 -13.918 17.979 1.00 20.63 158 ASP B N 1
ATOM 3246 C CA . ASP B 1 158 ? 8.495 -15.074 17.559 1.00 23.66 158 ASP B CA 1
ATOM 3247 C C . ASP B 1 158 ? 9.371 -16.195 17.028 1.00 22.42 158 ASP B C 1
ATOM 3248 O O . ASP B 1 158 ? 9.085 -16.756 15.971 1.00 30.54 158 ASP B O 1
ATOM 3253 N N . LYS B 1 159 ? 10.509 -16.404 17.687 1.00 18.46 159 LYS B N 1
ATOM 3254 C CA . LYS B 1 159 ? 11.455 -17.452 17.321 1.00 20.02 159 LYS B CA 1
ATOM 3255 C C . LYS B 1 159 ? 12.057 -17.279 15.922 1.00 18.32 159 LYS B C 1
ATOM 3256 O O . LYS B 1 159 ? 12.695 -18.192 15.394 1.00 23.65 159 LYS B O 1
ATOM 3262 N N . LYS B 1 160 ? 11.892 -16.093 15.343 1.00 15.62 160 LYS B N 1
ATOM 3263 C CA . LYS B 1 160 ? 12.586 -15.749 14.110 1.00 13.34 160 LYS B CA 1
ATOM 3264 C C . LYS B 1 160 ? 13.618 -14.662 14.371 1.00 11.96 160 LYS B C 1
ATOM 3265 O O . LYS B 1 160 ? 13.388 -13.760 15.174 1.00 15.13 160 LYS B O 1
ATOM 3271 N N . ILE B 1 161 ? 14.789 -14.819 13.769 1.00 11.64 161 ILE B N 1
ATOM 3272 C CA . ILE B 1 161 ? 15.858 -13.844 13.923 1.00 11.59 161 ILE B CA 1
ATOM 3273 C C . ILE B 1 161 ? 15.871 -12.926 12.707 1.00 11.21 161 ILE B C 1
ATOM 3274 O O . ILE B 1 161 ? 16.128 -13.354 11.581 1.00 11.40 161 ILE B O 1
ATOM 3279 N N . ASN B 1 162 ? 15.526 -11.669 12.954 1.00 10.12 162 ASN B N 1
ATOM 3280 C CA . ASN B 1 162 ? 15.506 -10.636 11.925 1.00 9.67 162 ASN B CA 1
ATOM 3281 C C . ASN B 1 162 ? 16.794 -9.828 11.973 1.00 10.10 162 ASN B C 1
ATOM 3282 O O . ASN B 1 162 ? 17.363 -9.624 13.036 1.00 13.80 162 ASN B O 1
ATOM 3287 N N . ALA B 1 163 ? 17.289 -9.445 10.806 1.00 9.32 163 ALA B N 1
ATOM 3288 C CA . ALA B 1 163 ? 18.523 -8.672 10.702 1.00 8.77 163 ALA B CA 1
ATOM 3289 C C . ALA B 1 163 ? 18.172 -7.298 10.145 1.00 11.43 163 ALA B C 1
ATOM 3290 O O . ALA B 1 163 ? 17.521 -7.192 9.102 1.00 13.18 163 ALA B O 1
ATOM 3292 N N . VAL B 1 164 ? 18.610 -6.253 10.839 1.00 10.90 164 VAL B N 1
ATOM 3293 C CA . VAL B 1 164 ? 18.421 -4.883 10.369 1.00 9.75 164 VAL B CA 1
ATOM 3294 C C . VAL B 1 164 ? 19.789 -4.379 9.936 1.00 8.58 164 VAL B C 1
ATOM 3295 O O . VAL B 1 164 ? 20.658 -4.137 10.765 1.00 10.05 164 VAL B O 1
ATOM 3299 N N . VAL B 1 165 ? 19.990 -4.342 8.626 1.00 8.90 165 VAL B N 1
ATOM 3300 C CA . VAL B 1 165 ? 21.265 -3.982 8.017 1.00 7.93 165 VAL B CA 1
ATOM 3301 C C . VAL B 1 165 ? 21.265 -2.486 7.726 1.00 11.60 165 VAL B C 1
ATOM 3302 O O . VAL B 1 165 ? 20.389 -1.981 7.019 1.00 14.75 165 VAL B O 1
ATOM 3306 N N . ASN B 1 166 ? 22.234 -1.782 8.295 1.00 10.19 166 ASN B N 1
ATOM 3307 C CA . ASN B 1 166 ? 22.328 -0.345 8.134 1.00 9.56 166 ASN B CA 1
ATOM 3308 C C . ASN B 1 166 ? 23.578 -0.022 7.342 1.00 7.62 166 ASN B C 1
ATOM 3309 O O . ASN B 1 166 ? 24.701 -0.211 7.811 1.00 11.03 166 ASN B O 1
ATOM 3314 N N . MET B 1 167 ? 23.367 0.432 6.112 1.00 7.72 167 MET B N 1
ATOM 3315 C CA . MET B 1 167 ? 24.456 0.727 5.205 1.00 9.02 167 MET B CA 1
ATOM 3316 C C . MET B 1 167 ? 24.476 2.208 4.836 1.00 9.57 167 MET B C 1
ATOM 3317 O O . MET B 1 167 ? 23.442 2.854 4.705 1.00 10.49 167 MET B O 1
ATOM 3322 N N . ARG B 1 168 ? 25.682 2.725 4.689 1.00 11.55 168 ARG B N 1
ATOM 3323 C CA . ARG B 1 168 ? 25.922 4.110 4.310 1.00 12.93 168 ARG B CA 1
ATOM 3324 C C . ARG B 1 168 ? 25.690 4.283 2.799 1.00 14.25 168 ARG B C 1
ATOM 3325 O O . ARG B 1 168 ? 25.128 5.282 2.337 1.00 10.90 168 ARG B O 1
ATOM 3333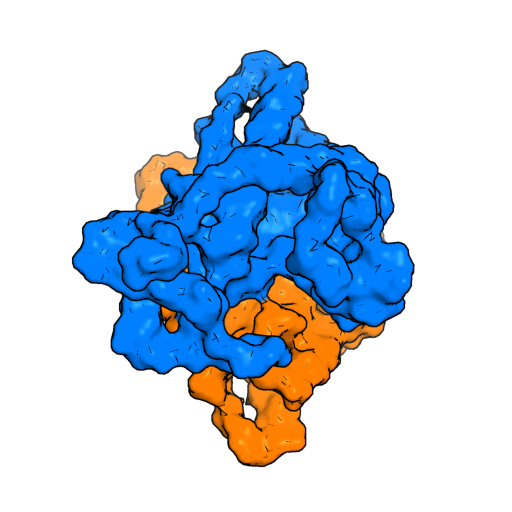 N N . SER B 1 169 ? 26.083 3.264 2.041 1.00 10.78 169 SER B N 1
ATOM 3334 C CA . SER B 1 169 ? 26.236 3.379 0.604 1.00 9.70 169 SER B CA 1
ATOM 3335 C C . SER B 1 169 ? 26.182 1.960 0.048 1.00 11.39 169 SER B C 1
ATOM 3336 O O . SER B 1 169 ? 26.814 1.057 0.592 1.00 10.28 169 SER B O 1
ATOM 3339 N N . ASN B 1 170 ? 25.450 1.766 -1.039 1.00 9.72 170 ASN B N 1
ATOM 3340 C CA . ASN B 1 170 ? 25.326 0.426 -1.618 1.00 9.13 170 ASN B CA 1
ATOM 3341 C C . ASN B 1 170 ? 25.023 0.526 -3.104 1.00 9.18 170 ASN B C 1
ATOM 3342 O O . ASN B 1 170 ? 24.061 1.172 -3.522 1.00 11.42 170 ASN B O 1
ATOM 3347 N N . ASP B 1 171 ? 25.910 -0.051 -3.896 1.00 10.89 171 ASP B N 1
ATOM 3348 C CA . ASP B 1 171 ? 25.712 -0.196 -5.327 1.00 12.88 171 ASP B CA 1
ATOM 3349 C C . ASP B 1 171 ? 24.647 -1.275 -5.585 1.00 14.06 171 ASP B C 1
ATOM 3350 O O . ASP B 1 171 ? 24.784 -2.419 -5.152 1.00 15.25 171 ASP B O 1
ATOM 3355 N N . VAL B 1 172 ? 23.596 -0.892 -6.305 1.00 11.90 172 VAL B N 1
ATOM 3356 C CA . VAL B 1 172 ? 22.429 -1.736 -6.547 1.00 14.50 172 VAL B CA 1
ATOM 3357 C C . VAL B 1 172 ? 22.770 -3.033 -7.297 1.00 15.25 172 VAL B C 1
ATOM 3358 O O . VAL B 1 172 ? 22.178 -4.075 -7.035 1.00 16.70 172 VAL B O 1
ATOM 3362 N N . VAL B 1 173 ? 23.729 -2.966 -8.210 1.00 15.98 173 VAL B N 1
ATOM 3363 C CA . VAL B 1 173 ? 23.997 -4.084 -9.108 1.00 19.11 173 VAL B CA 1
ATOM 3364 C C . VAL B 1 173 ? 25.017 -5.093 -8.550 1.00 20.31 173 VAL B C 1
ATOM 3365 O O . VAL B 1 173 ? 24.654 -6.230 -8.268 1.00 26.25 173 VAL B O 1
ATOM 3369 N N . PHE B 1 174 ? 26.262 -4.678 -8.352 1.00 20.31 174 PHE B N 1
ATOM 3370 C CA . PHE B 1 174 ? 27.273 -5.568 -7.772 1.00 23.22 174 PHE B CA 1
ATOM 3371 C C . PHE B 1 174 ? 27.188 -5.641 -6.246 1.00 22.06 174 PHE B C 1
ATOM 3372 O O . PHE B 1 174 ? 27.110 -6.735 -5.668 1.00 24.82 174 PHE B O 1
ATOM 3380 N N . GLY B 1 175 ? 27.120 -4.473 -5.612 1.00 12.10 175 GLY B N 1
ATOM 3381 C CA . GLY B 1 175 ? 27.146 -4.398 -4.166 1.00 9.83 175 GLY B CA 1
ATOM 3382 C C . GLY B 1 175 ? 26.032 -5.161 -3.487 1.00 12.14 175 GLY B C 1
ATOM 3383 O O . GLY B 1 175 ? 26.303 -6.007 -2.634 1.00 14.92 175 GLY B O 1
ATOM 3384 N N . PHE B 1 176 ? 24.780 -4.882 -3.848 1.00 10.98 176 PHE B N 1
ATOM 3385 C CA . PHE B 1 176 ? 23.669 -5.500 -3.133 1.00 10.27 176 PHE B CA 1
ATOM 3386 C C . PHE B 1 176 ? 23.698 -7.025 -3.245 1.00 10.56 176 PHE B C 1
ATOM 3387 O O . PHE B 1 176 ? 23.485 -7.723 -2.262 1.00 12.72 176 PHE B O 1
ATOM 3395 N N . ARG B 1 177 ? 23.967 -7.530 -4.442 1.00 12.49 177 ARG B N 1
ATOM 3396 C CA . ARG B 1 177 ? 24.000 -8.968 -4.664 1.00 14.35 177 ARG B CA 1
ATOM 3397 C C . ARG B 1 177 ? 25.041 -9.636 -3.755 1.00 14.74 177 ARG B C 1
ATOM 3398 O O . ARG B 1 177 ? 24.708 -10.559 -3.006 1.00 16.97 177 ARG B O 1
ATOM 3406 N N . ASN B 1 178 ? 26.267 -9.108 -3.751 1.00 12.08 178 ASN B N 1
ATOM 3407 C CA . ASN B 1 178 ? 27.336 -9.646 -2.910 1.00 10.10 178 ASN B CA 1
ATOM 3408 C C . ASN B 1 178 ? 27.030 -9.466 -1.425 1.00 11.64 178 ASN B C 1
ATOM 3409 O O . ASN B 1 178 ? 27.181 -10.396 -0.629 1.00 11.98 178 ASN B O 1
ATOM 3414 N N . ASP B 1 179 ? 26.592 -8.268 -1.047 1.00 9.02 179 ASP B N 1
ATOM 3415 C CA . ASP B 1 179 ? 26.372 -7.965 0.359 1.00 9.59 179 ASP B CA 1
ATOM 3416 C C . ASP B 1 179 ? 25.206 -8.739 0.919 1.00 8.70 179 ASP B C 1
ATOM 3417 O O . ASP B 1 179 ? 25.212 -9.118 2.091 1.00 11.19 179 ASP B O 1
ATOM 3422 N N . TYR B 1 180 ? 24.176 -8.936 0.102 1.00 8.93 180 TYR B N 1
ATOM 3423 C CA . TYR B 1 180 ? 23.031 -9.726 0.535 1.00 10.57 180 TYR B CA 1
ATOM 3424 C C . TYR B 1 180 ? 23.473 -11.167 0.821 1.00 10.35 180 TYR B C 1
ATOM 3425 O O . TYR B 1 180 ? 23.106 -11.738 1.850 1.00 10.30 180 TYR B O 1
ATOM 3434 N N . ALA B 1 181 ? 24.215 -11.758 -0.114 1.00 11.43 181 ALA B N 1
ATOM 3435 C CA . ALA B 1 181 ? 24.699 -13.123 0.073 1.00 12.04 181 ALA B CA 1
ATOM 3436 C C . ALA B 1 181 ? 25.474 -13.251 1.391 1.00 12.69 181 ALA B C 1
ATOM 3437 O O . ALA B 1 181 ? 25.254 -14.194 2.161 1.00 12.69 181 ALA B O 1
ATOM 3439 N N . TRP B 1 182 ? 26.296 -12.249 1.699 1.00 7.36 182 TRP B N 1
ATOM 3440 C CA . TRP B 1 182 ? 27.049 -12.227 2.945 1.00 6.67 182 TRP B CA 1
ATOM 3441 C C . TRP B 1 182 ? 26.132 -12.131 4.152 1.00 7.38 182 TRP B C 1
ATOM 3442 O O . TRP B 1 182 ? 26.291 -12.871 5.111 1.00 9.01 182 TRP B O 1
ATOM 3453 N N . GLN B 1 183 ? 25.202 -11.183 4.145 1.00 6.17 183 GLN B N 1
ATOM 3454 C CA . GLN B 1 183 ? 24.339 -11.011 5.300 1.00 7.06 183 GLN B CA 1
ATOM 3455 C C . GLN B 1 183 ? 23.442 -12.228 5.529 1.00 7.37 183 GLN B C 1
ATOM 3456 O O . GLN B 1 183 ? 23.208 -12.611 6.670 1.00 8.09 183 GLN B O 1
ATOM 3462 N N . LYS B 1 184 ? 23.006 -12.869 4.444 1.00 8.18 184 LYS B N 1
ATOM 3463 C CA . LYS B 1 184 ? 22.207 -14.093 4.538 1.00 10.06 184 LYS B CA 1
ATOM 3464 C C . LYS B 1 184 ? 23.042 -15.220 5.169 1.00 9.08 184 LYS B C 1
ATOM 3465 O O . LYS B 1 184 ? 22.590 -15.898 6.095 1.00 11.42 184 LYS B O 1
ATOM 3471 N N . TYR B 1 185 ? 24.300 -15.313 4.751 1.00 9.34 185 TYR B N 1
ATOM 3472 C CA . TYR B 1 185 ? 25.237 -16.288 5.292 1.00 10.35 185 TYR B CA 1
ATOM 3473 C C . TYR B 1 185 ? 25.408 -16.122 6.807 1.00 12.58 185 TYR B C 1
ATOM 3474 O O . TYR B 1 185 ? 25.298 -17.094 7.569 1.00 10.87 185 TYR B O 1
ATOM 3483 N N . VAL B 1 186 ? 25.642 -14.883 7.251 1.00 9.03 186 VAL B N 1
ATOM 3484 C CA . VAL B 1 186 ? 25.849 -14.634 8.672 1.00 9.66 186 VAL B CA 1
ATOM 3485 C C . VAL B 1 186 ? 24.582 -14.887 9.473 1.00 9.32 186 VAL B C 1
ATOM 3486 O O . VAL B 1 186 ? 24.646 -15.442 10.575 1.00 11.49 186 VAL B O 1
ATOM 3490 N N . LEU B 1 187 ? 23.434 -14.502 8.924 1.00 7.61 187 LEU B N 1
ATOM 3491 C CA . LEU B 1 187 ? 22.172 -14.740 9.612 1.00 8.79 187 LEU B CA 1
ATOM 3492 C C . LEU B 1 187 ? 21.938 -16.252 9.804 1.00 8.91 187 LEU B C 1
ATOM 3493 O O . LEU B 1 187 ? 21.649 -16.694 10.907 1.00 11.35 187 LEU B O 1
ATOM 3498 N N . ASP B 1 188 ? 22.140 -17.040 8.748 1.00 10.98 188 ASP B N 1
ATOM 3499 C CA . ASP B 1 188 ? 21.990 -18.500 8.845 1.00 12.43 188 ASP B CA 1
ATOM 3500 C C . ASP B 1 188 ? 22.961 -19.106 9.857 1.00 11.63 188 ASP B C 1
ATOM 3501 O O . ASP B 1 188 ? 22.568 -19.915 10.692 1.00 14.69 188 ASP B O 1
ATOM 3506 N N . LYS B 1 189 ? 24.207 -18.646 9.821 1.00 10.32 189 LYS B N 1
ATOM 3507 C CA . LYS B 1 189 ? 25.217 -19.031 10.801 1.00 12.60 189 LYS B CA 1
ATOM 3508 C C . LYS B 1 189 ? 24.774 -18.750 12.239 1.00 12.08 189 LYS B C 1
ATOM 3509 O O . LYS B 1 189 ? 24.915 -19.600 13.121 1.00 13.33 189 LYS B O 1
ATOM 3515 N N . LEU B 1 190 ? 24.297 -17.533 12.493 1.00 11.86 190 LEU B N 1
ATOM 3516 C CA . LEU B 1 190 ? 23.886 -17.139 13.835 1.00 10.99 190 LEU B CA 1
ATOM 3517 C C . LEU B 1 190 ? 22.705 -17.984 14.313 1.00 11.27 190 LEU B C 1
ATOM 3518 O O . LEU B 1 190 ? 22.688 -18.439 15.459 1.00 12.22 190 LEU B O 1
ATOM 3523 N N . VAL B 1 191 ? 21.754 -18.240 13.419 1.00 9.95 191 VAL B N 1
ATOM 3524 C CA . VAL B 1 191 ? 20.637 -19.141 13.727 1.00 13.39 191 VAL B CA 1
ATOM 3525 C C . VAL B 1 191 ? 21.139 -20.535 14.133 1.00 14.58 191 VAL B C 1
ATOM 3526 O O . VAL B 1 191 ? 20.710 -21.087 15.156 1.00 13.83 191 VAL B O 1
ATOM 3530 N N . SER B 1 192 ? 22.091 -21.058 13.364 1.00 14.54 192 SER B N 1
ATOM 3531 C CA . SER B 1 192 ? 22.678 -22.377 13.615 1.00 16.35 192 SER B CA 1
ATOM 3532 C C . SER B 1 192 ? 23.346 -22.443 14.973 1.00 15.65 192 SER B C 1
ATOM 3533 O O . SER B 1 192 ? 23.141 -23.390 15.732 1.00 17.30 192 SER B O 1
ATOM 3536 N N . ASP B 1 193 ? 24.182 -21.447 15.253 1.00 12.28 193 ASP B N 1
ATOM 3537 C CA . ASP B 1 193 ? 24.945 -21.419 16.487 1.00 12.58 193 ASP B CA 1
ATOM 3538 C C . ASP B 1 193 ? 24.058 -21.283 17.710 1.00 11.42 193 ASP B C 1
ATOM 3539 O O . ASP B 1 193 ? 24.325 -21.890 18.736 1.00 17.00 193 ASP B O 1
ATOM 3544 N N . LEU B 1 194 ? 23.003 -20.482 17.612 1.00 10.55 194 LEU B N 1
ATOM 3545 C CA . LEU B 1 194 ? 22.080 -20.355 18.728 1.00 13.29 194 LEU B CA 1
ATOM 3546 C C . LEU B 1 194 ? 21.291 -21.645 18.944 1.00 13.49 194 LEU B C 1
ATOM 3547 O O . LEU B 1 194 ? 21.112 -22.083 20.078 1.00 14.88 194 LEU B O 1
ATOM 3552 N N . ASN B 1 195 ? 20.898 -22.289 17.850 1.00 15.61 195 ASN B N 1
ATOM 3553 C CA . ASN B 1 195 ? 20.160 -23.543 17.942 1.00 17.24 195 ASN B CA 1
ATOM 3554 C C . ASN B 1 195 ? 21.029 -24.676 18.485 1.00 17.10 195 ASN B C 1
ATOM 3555 O O . ASN B 1 195 ? 20.555 -25.486 19.278 1.00 17.77 195 ASN B O 1
ATOM 3560 N N . ALA B 1 196 ? 22.309 -24.671 18.122 1.00 13.90 196 ALA B N 1
ATOM 3561 C CA . ALA B 1 196 ? 23.257 -25.663 18.622 1.00 15.70 196 ALA B CA 1
ATOM 3562 C C . ALA B 1 196 ? 23.486 -25.495 20.128 1.00 19.99 196 ALA B C 1
ATOM 3563 O O . ALA B 1 196 ? 23.782 -26.467 20.833 1.00 21.14 196 ALA B O 1
ATOM 3565 N N . GLY B 1 197 ? 23.262 -24.280 20.632 1.00 19.47 197 GLY B N 1
ATOM 3566 C CA . GLY B 1 197 ? 23.463 -24.003 22.045 1.00 18.38 197 GLY B CA 1
ATOM 3567 C C . GLY B 1 197 ? 22.380 -24.579 22.935 1.00 21.16 197 GLY B C 1
ATOM 3568 O O . GLY B 1 197 ? 22.634 -24.919 24.091 1.00 26.32 197 GLY B O 1
ATOM 3569 N N . ASP B 1 198 ? 21.180 -24.724 22.384 1.00 17.14 198 ASP B N 1
ATOM 3570 C CA . ASP B 1 198 ? 20.021 -25.191 23.141 1.00 19.64 198 ASP B CA 1
ATOM 3571 C C . ASP B 1 198 ? 18.973 -25.683 22.151 1.00 22.25 198 ASP B C 1
ATOM 3572 O O . ASP B 1 198 ? 18.355 -24.888 21.439 1.00 30.22 198 ASP B O 1
ATOM 3577 N N . SER B 1 199 ? 18.676 -26.976 22.217 1.00 29.13 199 SER B N 1
ATOM 3578 C CA . SER B 1 199 ? 17.829 -27.624 21.224 1.00 30.91 199 SER B CA 1
ATOM 3579 C C . SER B 1 199 ? 16.360 -27.207 21.312 1.00 30.53 199 SER B C 1
ATOM 3580 O O . SER B 1 199 ? 15.583 -27.479 20.397 1.00 38.40 199 SER B O 1
ATOM 3583 N N . THR B 1 200 ? 15.979 -26.551 22.404 1.00 30.75 200 THR B N 1
ATOM 3584 C CA . THR B 1 200 ? 14.601 -26.096 22.566 1.00 32.28 200 THR B CA 1
ATOM 3585 C C . THR B 1 200 ? 14.349 -24.702 21.981 1.00 32.73 200 THR B C 1
ATOM 3586 O O . THR B 1 200 ? 13.212 -24.222 21.991 1.00 35.09 200 THR B O 1
ATOM 3590 N N . ARG B 1 201 ? 15.406 -24.044 21.510 1.00 30.92 201 ARG B N 1
ATOM 3591 C CA . ARG B 1 201 ? 15.270 -22.708 20.943 1.00 28.63 201 ARG B CA 1
ATOM 3592 C C . ARG B 1 201 ? 14.499 -22.748 19.627 1.00 28.30 201 ARG B C 1
ATOM 3593 O O . ARG B 1 201 ? 13.495 -22.048 19.470 1.00 29.56 201 ARG B O 1
ATOM 3601 N N . GLN B 1 202 ? 14.921 -23.629 18.722 1.00 21.10 202 GLN B N 1
ATOM 3602 C CA . GLN B 1 202 ? 14.249 -23.826 17.440 1.00 21.82 202 GLN B CA 1
ATOM 3603 C C . GLN B 1 202 ? 14.044 -22.518 16.676 1.00 18.67 202 GLN B C 1
ATOM 3604 O O . GLN B 1 202 ? 12.984 -22.274 16.115 1.00 30.11 202 GLN B O 1
ATOM 3610 N N . TYR B 1 203 ? 15.069 -21.672 16.677 1.00 20.73 203 TYR B N 1
ATOM 3611 C CA . TYR B 1 203 ? 15.034 -20.416 15.939 1.00 18.03 203 TYR B CA 1
ATOM 3612 C C . TYR B 1 203 ? 15.082 -20.661 14.443 1.00 17.75 203 TYR B C 1
ATOM 3613 O O . TYR B 1 203 ? 15.710 -21.613 13.968 1.00 18.28 203 TYR B O 1
ATOM 3622 N N . LYS B 1 204 ? 14.545 -19.702 13.703 1.00 15.42 204 LYS B N 1
ATOM 3623 C CA . LYS B 1 204 ? 14.499 -19.761 12.253 1.00 16.71 204 LYS B CA 1
ATOM 3624 C C . LYS B 1 204 ? 14.976 -18.400 11.753 1.00 12.92 204 LYS B C 1
ATOM 3625 O O . LYS B 1 204 ? 14.857 -17.405 12.465 1.00 17.18 204 LYS B O 1
ATOM 3631 N N . ALA B 1 205 ? 15.595 -18.374 10.581 1.00 14.05 205 ALA B N 1
ATOM 3632 C CA . ALA B 1 205 ? 15.965 -17.111 9.947 1.00 14.56 205 ALA B CA 1
ATOM 3633 C C . ALA B 1 205 ? 14.701 -16.309 9.628 1.00 16.51 205 ALA B C 1
ATOM 3634 O O . ALA B 1 205 ? 13.707 -16.867 9.159 1.00 19.12 205 ALA B O 1
ATOM 3636 N N . GLY B 1 206 ? 14.705 -15.025 9.982 1.00 15.30 206 GLY B N 1
ATOM 3637 C CA . GLY B 1 206 ? 13.578 -14.170 9.671 1.00 12.95 206 GLY B CA 1
ATOM 3638 C C . GLY B 1 206 ? 13.863 -13.295 8.462 1.00 15.74 206 GLY B C 1
ATOM 3639 O O . GLY B 1 206 ? 14.484 -13.738 7.492 1.00 17.30 206 GLY B O 1
ATOM 3640 N N . SER B 1 207 ? 13.445 -12.033 8.545 1.00 13.64 207 SER B N 1
ATOM 3641 C CA . SER B 1 207 ? 13.596 -11.086 7.439 1.00 12.91 207 SER B CA 1
ATOM 3642 C C . SER B 1 207 ? 14.917 -10.348 7.541 1.00 12.13 207 SER B C 1
ATOM 3643 O O . SER B 1 207 ? 15.375 -10.027 8.637 1.00 16.03 207 SER B O 1
ATOM 3646 N N . ILE B 1 208 ? 15.482 -10.014 6.392 1.00 11.92 208 ILE B N 1
ATOM 3647 C CA . ILE B 1 208 ? 16.598 -9.092 6.344 1.00 11.20 208 ILE B CA 1
ATOM 3648 C C . ILE B 1 208 ? 16.082 -7.735 5.850 1.00 12.84 208 ILE B C 1
ATOM 3649 O O . ILE B 1 208 ? 15.569 -7.616 4.732 1.00 14.15 208 ILE B O 1
ATOM 3654 N N . ILE B 1 209 ? 16.112 -6.753 6.744 1.00 11.57 209 ILE B N 1
ATOM 3655 C CA . ILE B 1 209 ? 15.673 -5.394 6.431 1.00 11.62 209 ILE B CA 1
ATOM 3656 C C . ILE B 1 209 ? 16.881 -4.531 6.072 1.00 11.15 209 ILE B C 1
ATOM 3657 O O . ILE B 1 209 ? 17.884 -4.518 6.787 1.00 11.96 209 ILE B O 1
ATOM 3662 N N . TRP B 1 210 ? 16.825 -3.946 4.881 1.00 10.69 210 TRP B N 1
ATOM 3663 C CA . TRP B 1 210 ? 17.954 -3.259 4.281 1.00 10.96 210 TRP B CA 1
ATOM 3664 C C . TRP B 1 210 ? 17.711 -1.748 4.385 1.00 13.22 210 TRP B C 1
ATOM 3665 O O . TRP B 1 210 ? 16.708 -1.251 3.875 1.00 12.79 210 TRP B O 1
ATOM 3676 N N . ASN B 1 211 ? 18.595 -1.038 5.092 1.00 11.42 211 ASN B N 1
ATOM 3677 C CA . ASN B 1 211 ? 18.489 0.420 5.262 1.00 10.49 211 ASN B CA 1
ATOM 3678 C C . ASN B 1 211 ? 19.735 1.046 4.652 1.00 12.75 211 ASN B C 1
ATOM 3679 O O . ASN B 1 211 ? 20.846 0.725 5.074 1.00 14.45 211 ASN B O 1
ATOM 3684 N N . VAL B 1 212 ? 19.573 1.891 3.634 1.00 9.68 212 VAL B N 1
ATOM 3685 C CA . VAL B 1 212 ? 20.737 2.431 2.931 1.00 9.99 212 VAL B CA 1
ATOM 3686 C C . VAL B 1 212 ? 20.661 3.947 2.820 1.00 12.46 212 VAL B C 1
ATOM 3687 O O . VAL B 1 212 ? 19.621 4.489 2.439 1.00 16.05 212 VAL B O 1
ATOM 3691 N N . GLY B 1 213 ? 21.762 4.621 3.138 1.00 9.86 213 GLY B N 1
ATOM 3692 C CA . GLY B 1 213 ? 21.782 6.071 3.032 1.00 10.48 213 GLY B CA 1
ATOM 3693 C C . GLY B 1 213 ? 21.653 6.500 1.583 1.00 9.66 213 GLY B C 1
ATOM 3694 O O . GLY B 1 213 ? 20.750 7.259 1.218 1.00 11.63 213 GLY B O 1
ATOM 3695 N N . SER B 1 214 ? 22.535 5.965 0.750 1.00 8.83 214 SER B N 1
ATOM 3696 C CA . SER B 1 214 ? 22.474 6.178 -0.691 1.00 9.08 214 SER B CA 1
ATOM 3697 C C . SER B 1 214 ? 22.505 4.829 -1.423 1.00 9.90 214 SER B C 1
ATOM 3698 O O . SER B 1 214 ? 23.541 4.149 -1.455 1.00 12.06 214 SER B O 1
ATOM 3701 N N . LEU B 1 215 ? 21.360 4.432 -1.966 1.00 8.98 215 LEU B N 1
ATOM 3702 C CA . LEU B 1 215 ? 21.266 3.230 -2.787 1.00 9.03 215 LEU B CA 1
ATOM 3703 C C . LEU B 1 215 ? 21.281 3.674 -4.238 1.00 10.43 215 LEU B C 1
ATOM 3704 O O . LEU B 1 215 ? 20.400 4.411 -4.669 1.00 13.28 215 LEU B O 1
ATOM 3709 N N . HIS B 1 216 ? 22.327 3.307 -4.968 1.00 10.83 216 HIS B N 1
ATOM 3710 C CA . HIS B 1 216 ? 22.546 3.914 -6.271 1.00 11.87 216 HIS B CA 1
ATOM 3711 C C . HIS B 1 216 ? 22.914 2.926 -7.378 1.00 15.01 216 HIS B C 1
ATOM 3712 O O . HIS B 1 216 ? 23.424 1.832 -7.118 1.00 14.47 216 HIS B O 1
ATOM 3719 N N . VAL B 1 217 ? 22.628 3.336 -8.613 1.00 12.90 217 VAL B N 1
ATOM 3720 C CA . VAL B 1 217 ? 23.058 2.639 -9.820 1.00 12.40 217 VAL B CA 1
ATOM 3721 C C . VAL B 1 217 ? 24.020 3.556 -10.574 1.00 13.75 217 VAL B C 1
ATOM 3722 O O . VAL B 1 217 ? 23.718 4.734 -10.788 1.00 15.29 217 VAL B O 1
ATOM 3726 N N . TYR B 1 218 ? 25.179 3.025 -10.954 1.00 13.56 218 TYR B N 1
ATOM 3727 C CA . TYR B 1 218 ? 26.138 3.751 -11.791 1.00 17.19 218 TYR B CA 1
ATOM 3728 C C . TYR B 1 218 ? 25.670 3.775 -13.245 1.00 17.37 218 TYR B C 1
ATOM 3729 O O . TYR B 1 218 ? 24.956 2.870 -13.686 1.00 18.14 218 TYR B O 1
ATOM 3738 N N . SER B 1 219 ? 26.104 4.788 -13.992 1.00 17.23 219 SER B N 1
ATOM 3739 C CA . SER B 1 219 ? 25.652 4.975 -15.371 1.00 18.38 219 SER B CA 1
ATOM 3740 C C . SER B 1 219 ? 25.973 3.789 -16.296 1.00 19.36 219 SER B C 1
ATOM 3741 O O . SER B 1 219 ? 25.206 3.494 -17.217 1.00 22.14 219 SER B O 1
ATOM 3744 N N . ARG B 1 220 ? 27.062 3.074 -16.012 1.00 18.71 220 ARG B N 1
ATOM 3745 C CA . ARG B 1 220 ? 27.429 1.891 -16.791 1.00 19.00 220 ARG B CA 1
ATOM 3746 C C . ARG B 1 220 ? 26.407 0.756 -16.644 1.00 17.76 220 ARG B C 1
ATOM 3747 O O . ARG B 1 220 ? 26.414 -0.196 -17.423 1.00 20.95 220 ARG B O 1
ATOM 3755 N N . HIS B 1 221 ? 25.491 0.895 -15.690 1.00 14.32 221 HIS B N 1
ATOM 3756 C CA . HIS B 1 221 ? 24.437 -0.097 -15.493 1.00 13.89 221 HIS B CA 1
ATOM 3757 C C . HIS B 1 221 ? 23.052 0.424 -15.802 1.00 13.84 221 HIS B C 1
ATOM 3758 O O . HIS B 1 221 ? 22.065 -0.274 -15.558 1.00 19.30 221 HIS B O 1
ATOM 3765 N N . PHE B 1 222 ? 22.967 1.633 -16.364 1.00 16.85 222 PHE B N 1
ATOM 3766 C CA . PHE B 1 222 ? 21.668 2.225 -16.676 1.00 17.91 222 PHE B CA 1
ATOM 3767 C C . PHE B 1 222 ? 20.890 1.350 -17.650 1.00 17.98 222 PHE B C 1
ATOM 3768 O O . PHE B 1 222 ? 19.679 1.191 -17.504 1.00 18.81 222 PHE B O 1
ATOM 3776 N N . TYR B 1 223 ? 21.604 0.675 -18.550 1.00 17.39 223 TYR B N 1
ATOM 3777 C CA . TYR B 1 223 ? 20.950 -0.159 -19.555 1.00 17.92 223 TYR B CA 1
ATOM 3778 C C . TYR B 1 223 ? 20.134 -1.288 -18.940 1.00 18.37 223 TYR B C 1
ATOM 3779 O O . TYR B 1 223 ? 19.100 -1.673 -19.483 1.00 22.37 223 TYR B O 1
ATOM 3788 N N . LEU B 1 224 ? 20.561 -1.767 -17.771 1.00 17.16 224 LEU B N 1
ATOM 3789 C CA . LEU B 1 224 ? 19.802 -2.779 -17.037 1.00 15.66 224 LEU B CA 1
ATOM 3790 C C . LEU B 1 224 ? 18.477 -2.248 -16.504 1.00 15.01 224 LEU B C 1
ATOM 3791 O O . LEU B 1 224 ? 17.469 -2.946 -16.541 1.00 16.39 224 LEU B O 1
ATOM 3796 N N . VAL B 1 225 ? 18.499 -1.051 -15.920 1.00 17.36 225 VAL B N 1
ATOM 3797 C CA . VAL B 1 225 ? 17.284 -0.443 -15.377 1.00 16.83 225 VAL B CA 1
ATOM 3798 C C . VAL B 1 225 ? 16.315 -0.120 -16.517 1.00 18.22 225 VAL B C 1
ATOM 3799 O O . VAL B 1 225 ? 15.119 -0.410 -16.446 1.00 17.26 225 VAL B O 1
ATOM 3803 N N . ASP B 1 226 ? 16.882 0.414 -17.594 1.00 17.92 226 ASP B N 1
ATOM 3804 C CA . ASP B 1 226 ? 16.134 0.778 -18.786 1.00 21.49 226 ASP B CA 1
ATOM 3805 C C . ASP B 1 226 ? 15.441 -0.435 -19.410 1.00 21.53 226 ASP B C 1
ATOM 3806 O O . ASP B 1 226 ? 14.230 -0.429 -19.638 1.00 22.39 226 ASP B O 1
ATOM 3811 N N . HIS B 1 227 ? 16.200 -1.510 -19.588 1.00 19.36 227 HIS B N 1
ATOM 3812 C CA . HIS B 1 227 ? 15.657 -2.733 -20.150 1.00 18.02 227 HIS B CA 1
ATOM 3813 C C . HIS B 1 227 ? 14.566 -3.308 -19.272 1.00 16.88 227 HIS B C 1
ATOM 3814 O O . HIS B 1 227 ? 13.530 -3.742 -19.767 1.00 20.86 227 HIS B O 1
ATOM 3821 N N . TRP B 1 228 ? 14.779 -3.285 -17.959 1.00 15.86 228 TRP B N 1
ATOM 3822 C CA . TRP B 1 228 ? 13.774 -3.794 -17.041 1.00 16.43 228 TRP B CA 1
ATOM 3823 C C . TRP B 1 228 ? 12.532 -2.917 -17.136 1.00 18.35 228 TRP B C 1
ATOM 3824 O O . TRP B 1 228 ? 11.403 -3.417 -17.064 1.00 18.38 228 TRP B O 1
ATOM 3835 N N . TRP B 1 229 ? 12.754 -1.613 -17.313 1.00 26.44 229 TRP B N 1
ATOM 3836 C CA . TRP B 1 229 ? 11.656 -0.648 -17.397 1.00 27.31 229 TRP B CA 1
ATOM 3837 C C . TRP B 1 229 ? 10.753 -0.958 -18.592 1.00 28.37 229 TRP B C 1
ATOM 3838 O O . TRP B 1 229 ? 9.527 -0.909 -18.477 1.00 22.55 229 TRP B O 1
ATOM 3849 N N . LYS B 1 230 ? 11.368 -1.400 -19.688 1.00 24.41 230 LYS B N 1
ATOM 3850 C CA . LYS B 1 230 ? 10.649 -1.702 -20.924 1.00 26.21 230 LYS B CA 1
ATOM 3851 C C . LYS B 1 230 ? 10.035 -3.106 -20.944 1.00 26.70 230 LYS B C 1
ATOM 3852 O O . LYS B 1 230 ? 8.985 -3.310 -21.551 1.00 26.39 230 LYS B O 1
ATOM 3858 N N . THR B 1 231 ? 10.728 -4.084 -20.361 1.00 29.75 231 THR B N 1
ATOM 3859 C CA . THR B 1 231 ? 10.376 -5.491 -20.568 1.00 28.67 231 THR B CA 1
ATOM 3860 C C . THR B 1 231 ? 10.043 -6.262 -19.297 1.00 30.53 231 THR B C 1
ATOM 3861 O O . THR B 1 231 ? 9.442 -7.335 -19.370 1.00 29.36 231 THR B O 1
ATOM 3865 N N . GLY B 1 232 ? 10.524 -5.776 -18.152 1.00 24.37 232 GLY B N 1
ATOM 3866 C CA . GLY B 1 232 ? 10.306 -6.481 -16.899 1.00 20.80 232 GLY B CA 1
ATOM 3867 C C . GLY B 1 232 ? 11.328 -7.574 -16.650 1.00 20.75 232 GLY B C 1
ATOM 3868 O O . GLY B 1 232 ? 11.210 -8.329 -15.686 1.00 26.50 232 GLY B O 1
ATOM 3869 N N . GLU B 1 233 ? 12.319 -7.672 -17.531 1.00 18.81 233 GLU B N 1
ATOM 3870 C CA . GLU B 1 233 ? 13.423 -8.605 -17.354 1.00 20.90 233 GLU B CA 1
ATOM 3871 C C . GLU B 1 233 ? 14.522 -7.944 -16.534 1.00 19.39 233 GLU B C 1
ATOM 3872 O O . GLU B 1 233 ? 14.970 -6.848 -16.861 1.00 23.09 233 GLU B O 1
ATOM 3878 N N . THR B 1 234 ? 15.001 -8.647 -15.513 1.00 20.78 234 THR B N 1
ATOM 3879 C CA . THR B 1 234 ? 15.937 -8.065 -14.556 1.00 20.70 234 THR B CA 1
ATOM 3880 C C . THR B 1 234 ? 17.392 -8.164 -14.999 1.00 23.19 234 THR B C 1
ATOM 3881 O O . THR B 1 234 ? 18.282 -7.655 -14.320 1.00 27.11 234 THR B O 1
ATOM 3885 N N . HIS B 1 235 ? 17.620 -8.767 -16.166 1.00 21.93 235 HIS B N 1
ATOM 3886 C CA . HIS B 1 235 ? 18.962 -8.917 -16.735 1.00 24.47 235 HIS B CA 1
ATOM 3887 C C . HIS B 1 235 ? 18.945 -8.996 -18.274 1.00 25.15 235 HIS B C 1
ATOM 3888 O O . HIS B 1 235 ? 18.042 -9.587 -18.857 1.00 34.81 235 HIS B O 1
ATOM 3895 N N . ILE B 1 236 ? 19.907 -8.340 -18.921 1.00 30.30 236 ILE B N 1
ATOM 3896 C CA . ILE B 1 236 ? 20.267 -8.617 -20.323 1.00 33.80 236 ILE B CA 1
ATOM 3897 C C . ILE B 1 236 ? 21.776 -8.716 -20.384 1.00 37.64 236 ILE B C 1
ATOM 3898 O O . ILE B 1 236 ? 22.470 -8.052 -19.612 1.00 39.18 236 ILE B O 1
ATOM 3903 N N . SER B 1 237 ? 22.267 -9.338 -21.451 1.00 42.01 237 SER B N 1
ATOM 3904 C CA . SER B 1 237 ? 23.650 -9.154 -21.869 1.00 46.80 237 SER B CA 1
ATOM 3905 C C . SER B 1 237 ? 23.819 -7.719 -22.375 1.00 49.38 237 SER B C 1
ATOM 3906 O O . SER B 1 237 ? 22.896 -7.155 -22.965 1.00 54.41 237 SER B O 1
ATOM 3909 N N . LYS B 1 238 ? 24.984 -7.126 -22.125 1.00 54.40 238 LYS B N 1
ATOM 3910 C CA . LYS B 1 238 ? 25.294 -5.800 -22.660 1.00 58.60 238 LYS B CA 1
ATOM 3911 C C . LYS B 1 238 ? 25.171 -5.819 -24.181 1.00 59.99 238 LYS B C 1
ATOM 3912 O O . LYS B 1 238 ? 24.640 -4.883 -24.779 1.00 64.67 238 LYS B O 1
ATOM 3918 N N . LYS B 1 239 ? 25.521 -6.960 -24.771 1.00 64.33 239 LYS B N 1
ATOM 3919 C CA . LYS B 1 239 ? 25.525 -7.146 -26.221 1.00 65.08 239 LYS B CA 1
ATOM 3920 C C . LYS B 1 239 ? 24.124 -7.301 -26.809 1.00 63.46 239 LYS B C 1
ATOM 3921 O O . LYS B 1 239 ? 23.877 -6.907 -27.948 1.00 66.49 239 LYS B O 1
ATOM 3927 N N . ASP B 1 240 ? 23.217 -7.890 -26.037 1.00 55.08 240 ASP B N 1
ATOM 3928 C CA . ASP B 1 240 ? 21.842 -8.090 -26.480 1.00 53.78 240 ASP B CA 1
ATOM 3929 C C . ASP B 1 240 ? 20.979 -6.844 -26.296 1.00 52.04 240 ASP B C 1
ATOM 3930 O O . ASP B 1 240 ? 19.857 -6.782 -26.804 1.00 59.50 240 ASP B O 1
ATOM 3935 N N . TYR B 1 241 ? 21.491 -5.873 -25.543 1.00 56.21 241 TYR B N 1
ATOM 3936 C CA . TYR B 1 241 ? 20.710 -4.702 -25.145 1.00 52.31 241 TYR B CA 1
ATOM 3937 C C . TYR B 1 241 ? 20.338 -3.802 -26.333 1.00 51.26 241 TYR B C 1
ATOM 3938 O O . TYR B 1 241 ? 21.270 -3.330 -27.020 1.00 44.45 241 TYR B O 1
#